Protein AF-0000000074464000 (afdb_homodimer)

Nearest PDB structures (foldseek):
  5oa4-assembly1_A  TM=7.006E-01  e=1.187E-20  Aspergillus nidulans FGSC A4
  7wsb-assembly3_E  TM=7.026E-01  e=7.065E-20  Aspergillus fumigatus Af293
  7etl-assembly1_B  TM=6.808E-01  e=3.091E-19  Aspergillus fumigatus
  6oxj-assembly1_A  TM=6.853E-01  e=8.793E-19  Aspergillus fumigatus Af293
  7de0-assembly1_C  TM=6.851E-01  e=4.470E-19  Aspergillus fumigatus AF210

Foldseek 3Di:
DLPPQDDAAEEELVCLVVQLVSCQQFQWHKYPLQDDLVLLVQLCVQQVVQQVVFAAADEQQWFRQKGKRWPSLVRRVSCVVDPQPPPSVQVNQCFAAKDKDWDDDDNDIDIDIWGKDWQTKMKMKHWAQIAKHFWDFQCVLVVQFADQCLPVGGDRHSFFKKKKKAWSAWDDLQQFAKKWQTPQLNHGPPDDDDPSNIDGDTDHHSMMMMGTRSTTMIGGHNNDDGDIIMMIMTMMGTNPPDDPDDVVVVDALVRLLVDDPVVCVVVLQAADPFGHDPDPLHGNNCVSVVVPCPNHRYGSDPVVPDDD/DLPPQDDAAEEELVCLVVQLVSCQQFQWHKYPLQDDLVLLVQLCVQQVVQQVVFAAADEQQWFRQKGKRWPSLVRRVSCVVDPQPPPSVQVNQCFAAKDKDWDDDDNDIDIDIWGKDWQTKMKMKHWAQIAKHFWDFQCVLVVQFADQCLPVGGDRHSFFKKKKKAWSAWDDLQQFAKKWQTPQLNHGPPDDDDPSNIDGDTDHHSMMMMGTRSTTMIGGHNNDDGDIIMMIMTMMGTNPPDDPDDVVVVDALVRLLVDDPVVCVVVLQAADPFGHDPDPLHGNNCVSVVVPCPNHRYGSDPVVPDDD

Structure (mmCIF, N/CA/C/O backbone):
data_AF-0000000074464000-model_v1
#
loop_
_entity.id
_entity.type
_entity.pdbx_description
1 polymer 'Phytanoyl-CoA dioxygenase family protein'
#
loop_
_atom_site.group_PDB
_atom_site.id
_atom_site.type_symbol
_atom_site.label_atom_id
_atom_site.label_alt_id
_atom_site.label_comp_id
_atom_site.label_asym_id
_atom_site.label_entity_id
_atom_site.label_seq_id
_atom_site.pdbx_PDB_ins_code
_atom_site.Cartn_x
_atom_site.Cartn_y
_atom_site.Cartn_z
_atom_site.occupancy
_atom_site.B_iso_or_equiv
_atom_site.auth_seq_id
_atom_site.auth_comp_id
_atom_site.auth_asym_id
_atom_site.auth_atom_id
_atom_site.pdbx_PDB_model_num
ATOM 1 N N . MET A 1 1 ? -23.438 -35.344 0.121 1 35 1 MET A N 1
ATOM 2 C CA . MET A 1 1 ? -23.281 -35.344 -1.33 1 35 1 MET A CA 1
ATOM 3 C C . MET A 1 1 ? -21.953 -34.719 -1.746 1 35 1 MET A C 1
ATOM 5 O O . MET A 1 1 ? -21.594 -33.656 -1.239 1 35 1 MET A O 1
ATOM 9 N N . ALA A 1 2 ? -21.094 -35.594 -2.188 1 41.28 2 ALA A N 1
ATOM 10 C CA . ALA A 1 2 ? -19.797 -35.125 -2.631 1 41.28 2 ALA A CA 1
ATOM 11 C C . ALA A 1 2 ? -19.953 -33.875 -3.52 1 41.28 2 ALA A C 1
ATOM 13 O O . ALA A 1 2 ? -20.672 -33.906 -4.523 1 41.28 2 ALA A O 1
ATOM 14 N N . VAL A 1 3 ? -19.938 -32.688 -3.076 1 45.66 3 VAL A N 1
ATOM 15 C CA . VAL A 1 3 ? -20 -31.516 -3.934 1 45.66 3 VAL A CA 1
ATOM 16 C C . VAL A 1 3 ? -19.125 -31.734 -5.168 1 45.66 3 VAL A C 1
ATOM 18 O O . VAL A 1 3 ? -17.938 -32 -5.047 1 45.66 3 VAL A O 1
ATOM 21 N N . LYS A 1 4 ? -19.703 -32.312 -6.23 1 52.12 4 LYS A N 1
ATOM 22 C CA . LYS A 1 4 ? -19.062 -32.5 -7.523 1 52.12 4 LYS A CA 1
ATOM 23 C C . LYS A 1 4 ? -18.203 -31.312 -7.891 1 52.12 4 LYS A C 1
ATOM 25 O O . LYS A 1 4 ? -18.688 -30.188 -7.961 1 52.12 4 LYS A O 1
ATOM 30 N N . GLN A 1 5 ? -16.844 -31.391 -7.715 1 65.38 5 GLN A N 1
ATOM 31 C CA . GLN A 1 5 ? -15.891 -30.344 -8.039 1 65.38 5 GLN A CA 1
ATOM 32 C C . GLN A 1 5 ? -15.875 -30.062 -9.539 1 65.38 5 GLN A C 1
ATOM 34 O O . GLN A 1 5 ? -15.711 -30.984 -10.352 1 65.38 5 GLN A O 1
ATOM 39 N N . LEU A 1 6 ? -16.516 -29.047 -10.062 1 70.88 6 LEU A N 1
ATOM 40 C CA . LEU A 1 6 ? -16.5 -28.656 -11.469 1 70.88 6 LEU A CA 1
ATOM 41 C C . LEU A 1 6 ? -15.07 -28.438 -11.953 1 70.88 6 LEU A C 1
ATOM 43 O O . LEU A 1 6 ? -14.234 -27.906 -11.203 1 70.88 6 LEU A O 1
ATOM 47 N N . PRO A 1 7 ? -14.836 -29.016 -13.141 1 87.75 7 PRO A N 1
ATOM 48 C CA . PRO A 1 7 ? -13.508 -28.844 -13.719 1 87.75 7 PRO A CA 1
ATOM 49 C C . PRO A 1 7 ? -13.148 -27.375 -13.922 1 87.75 7 PRO A C 1
ATOM 51 O O . PRO A 1 7 ? -14.039 -26.547 -14.148 1 87.75 7 PRO A O 1
ATOM 54 N N . ILE A 1 8 ? -11.953 -27.047 -13.797 1 96.5 8 ILE A N 1
ATOM 55 C CA . ILE A 1 8 ? -11.453 -25.703 -14.078 1 96.5 8 ILE A CA 1
ATOM 56 C C . ILE A 1 8 ? -11.633 -25.391 -15.562 1 96.5 8 ILE A C 1
ATOM 58 O O . ILE A 1 8 ? -11.297 -26.203 -16.422 1 96.5 8 ILE A O 1
ATOM 62 N N . GLN A 1 9 ? -12.219 -24.281 -15.891 1 98.06 9 GLN A N 1
ATOM 63 C CA . GLN A 1 9 ? -12.406 -23.859 -17.281 1 98.06 9 GLN A CA 1
ATOM 64 C C . GLN A 1 9 ? -11.07 -23.562 -17.953 1 98.06 9 GLN A C 1
ATOM 66 O O . GLN A 1 9 ? -10.18 -22.984 -17.344 1 98.06 9 GLN A O 1
ATOM 71 N N . ARG A 1 10 ? -10.914 -24.078 -19.156 1 98.5 10 ARG A N 1
ATOM 72 C CA . ARG A 1 10 ? -9.773 -23.797 -20.016 1 98.5 10 ARG A CA 1
ATOM 73 C C . ARG A 1 10 ? -10.203 -22.969 -21.234 1 98.5 10 ARG A C 1
ATOM 75 O O . ARG A 1 10 ? -11.094 -23.375 -21.984 1 98.5 10 ARG A O 1
ATOM 82 N N . ILE A 1 11 ? -9.602 -21.812 -21.359 1 98.81 11 ILE A N 1
ATOM 83 C CA . ILE A 1 11 ? -10.094 -20.859 -22.359 1 98.81 11 ILE A CA 1
ATOM 84 C C . ILE A 1 11 ? -8.922 -20.312 -23.172 1 98.81 11 ILE A C 1
ATOM 86 O O . ILE A 1 11 ? -7.867 -20 -22.609 1 98.81 11 ILE A O 1
ATOM 90 N N . ASP A 1 12 ? -9.109 -20.172 -24.484 1 98.5 12 ASP A N 1
ATOM 91 C CA . ASP A 1 12 ? -8.086 -19.625 -25.359 1 98.5 12 ASP A CA 1
ATOM 92 C C . ASP A 1 12 ? -7.793 -18.156 -25 1 98.5 12 ASP A C 1
ATOM 94 O O . ASP A 1 12 ? -8.719 -17.391 -24.734 1 98.5 12 ASP A O 1
ATOM 98 N N . ARG A 1 13 ? -6.547 -17.734 -25.062 1 98.25 13 ARG A N 1
ATOM 99 C CA . ARG A 1 13 ? -6.137 -16.391 -24.641 1 98.25 13 ARG A CA 1
ATOM 100 C C . ARG A 1 13 ? -6.855 -15.328 -25.469 1 98.25 13 ARG A C 1
ATOM 102 O O . ARG A 1 13 ? -6.992 -14.188 -25.016 1 98.25 13 ARG A O 1
ATOM 109 N N . ALA A 1 14 ? -7.309 -15.688 -26.656 1 98 14 ALA A N 1
ATOM 110 C CA . ALA A 1 14 ? -7.934 -14.711 -27.547 1 98 14 ALA A CA 1
ATOM 111 C C . ALA A 1 14 ? -9.336 -14.344 -27.062 1 98 14 ALA A C 1
ATOM 113 O O . ALA A 1 14 ? -9.883 -13.305 -27.438 1 98 14 ALA A O 1
ATOM 114 N N . ASP A 1 15 ? -9.961 -15.18 -26.25 1 98.56 15 ASP A N 1
ATOM 115 C CA . ASP A 1 15 ? -11.32 -14.945 -25.797 1 98.56 15 ASP A CA 1
ATOM 116 C C . ASP A 1 15 ? -11.328 -14.25 -24.438 1 98.56 15 ASP A C 1
ATOM 118 O O . ASP A 1 15 ? -11.758 -14.836 -23.438 1 98.56 15 ASP A O 1
ATOM 122 N N . VAL A 1 16 ? -10.992 -13.023 -24.438 1 98.69 16 VAL A N 1
ATOM 123 C CA . VAL A 1 16 ? -10.797 -12.227 -23.234 1 98.69 16 VAL A CA 1
ATOM 124 C C . VAL A 1 16 ? -12.094 -12.188 -22.422 1 98.69 16 VAL A C 1
ATOM 126 O O . VAL A 1 16 ? -12.07 -12.336 -21.203 1 98.69 16 VAL A O 1
ATOM 129 N N . GLU A 1 17 ? -13.211 -12.008 -23.078 1 98.62 17 GLU A N 1
ATOM 130 C CA . GLU A 1 17 ? -14.484 -11.906 -22.375 1 98.62 17 GLU A CA 1
ATOM 131 C C . GLU A 1 17 ? -14.836 -13.211 -21.672 1 98.62 17 GLU A C 1
ATOM 133 O O . GLU A 1 17 ? -15.32 -13.195 -20.547 1 98.62 17 GLU A O 1
ATOM 138 N N . ALA A 1 18 ? -14.57 -14.344 -22.344 1 98.81 18 ALA A N 1
ATOM 139 C CA . ALA A 1 18 ? -14.82 -15.633 -21.703 1 98.81 18 ALA A CA 1
ATOM 140 C C . ALA A 1 18 ? -13.922 -15.828 -20.484 1 98.81 18 ALA A C 1
ATOM 142 O O . ALA A 1 18 ? -14.352 -16.391 -19.469 1 98.81 18 ALA A O 1
ATOM 143 N N . ILE A 1 19 ? -12.695 -15.383 -20.578 1 98.88 19 ILE A N 1
ATOM 144 C CA . ILE A 1 19 ? -11.766 -15.453 -19.453 1 98.88 19 ILE A CA 1
ATOM 145 C C . ILE A 1 19 ? -12.305 -14.633 -18.281 1 98.88 19 ILE A C 1
ATOM 147 O O . ILE A 1 19 ? -12.352 -15.117 -17.156 1 98.88 19 ILE A O 1
ATOM 151 N N . ILE A 1 20 ? -12.742 -13.406 -18.562 1 98.81 20 ILE A N 1
ATOM 152 C CA . ILE A 1 20 ? -13.281 -12.523 -17.547 1 98.81 20 ILE A CA 1
ATOM 153 C C . ILE A 1 20 ? -14.484 -13.18 -16.859 1 98.81 20 ILE A C 1
ATOM 155 O O . ILE A 1 20 ? -14.578 -13.203 -15.633 1 98.81 20 ILE A O 1
ATOM 159 N N . GLN A 1 21 ? -15.359 -13.789 -17.656 1 98.62 21 GLN A N 1
ATOM 160 C CA . GLN A 1 21 ? -16.562 -14.422 -17.094 1 98.62 21 GLN A CA 1
ATOM 161 C C . GLN A 1 21 ? -16.188 -15.641 -16.266 1 98.62 21 GLN A C 1
ATOM 163 O O . GLN A 1 21 ? -16.828 -15.898 -15.227 1 98.62 21 GLN A O 1
ATOM 168 N N . ALA A 1 22 ? -15.211 -16.438 -16.719 1 98.69 22 ALA A N 1
ATOM 169 C CA . ALA A 1 22 ? -14.75 -17.578 -15.938 1 98.69 22 ALA A CA 1
ATOM 170 C C . ALA A 1 22 ? -14.203 -17.141 -14.586 1 98.69 22 ALA A C 1
ATOM 172 O O . ALA A 1 22 ? -14.461 -17.781 -13.562 1 98.69 22 ALA A O 1
ATOM 173 N N . ILE A 1 23 ? -13.461 -16.062 -14.539 1 98.75 23 ILE A N 1
ATOM 174 C CA . ILE A 1 23 ? -12.875 -15.547 -13.297 1 98.75 23 ILE A CA 1
ATOM 175 C C . ILE A 1 23 ? -13.984 -15.031 -12.383 1 98.75 23 ILE A C 1
ATOM 177 O O . ILE A 1 23 ? -13.953 -15.258 -11.172 1 98.75 23 ILE A O 1
ATOM 181 N N . ILE A 1 24 ? -14.984 -14.352 -12.953 1 98.44 24 ILE A N 1
ATOM 182 C CA . ILE A 1 24 ? -16.109 -13.867 -12.164 1 98.44 24 ILE A CA 1
ATOM 183 C C . ILE A 1 24 ? -16.828 -15.039 -11.5 1 98.44 24 ILE A C 1
ATOM 185 O O . ILE A 1 24 ? -17.188 -14.977 -10.328 1 98.44 24 ILE A O 1
ATOM 189 N N . LYS A 1 25 ? -16.938 -16.094 -12.25 1 97.44 25 LYS A N 1
ATOM 190 C CA . LYS A 1 25 ? -17.703 -17.25 -11.789 1 97.44 25 LYS A CA 1
ATOM 191 C C . LYS A 1 25 ? -16.891 -18.109 -10.828 1 97.44 25 LYS A C 1
ATOM 193 O O . LYS A 1 25 ? -17.375 -18.453 -9.75 1 97.44 25 LYS A O 1
ATOM 198 N N . ASP A 1 26 ? -15.641 -18.406 -11.195 1 97.94 26 ASP A N 1
ATOM 199 C CA . ASP A 1 26 ? -14.891 -19.453 -10.516 1 97.94 26 ASP A CA 1
ATOM 200 C C . ASP A 1 26 ? -13.711 -18.891 -9.742 1 97.94 26 ASP A C 1
ATOM 202 O O . ASP A 1 26 ? -13.062 -19.594 -8.977 1 97.94 26 ASP A O 1
ATOM 206 N N . GLY A 1 27 ? -13.383 -17.641 -9.922 1 98.31 27 GLY A N 1
ATOM 207 C CA . GLY A 1 27 ? -12.227 -17.016 -9.297 1 98.31 27 GLY A CA 1
ATOM 208 C C . GLY A 1 27 ? -10.922 -17.359 -10 1 98.31 27 GLY A C 1
ATOM 209 O O . GLY A 1 27 ? -9.859 -16.891 -9.586 1 98.31 27 GLY A O 1
ATOM 210 N N . CYS A 1 28 ? -11.039 -18.172 -11.078 1 98.75 28 CYS A N 1
ATOM 211 C CA . CYS A 1 28 ? -9.844 -18.656 -11.766 1 98.75 28 CYS A CA 1
ATOM 212 C C . CYS A 1 28 ? -10.203 -19.266 -13.125 1 98.75 28 CYS A C 1
ATOM 214 O O . CYS A 1 28 ? -11.383 -19.438 -13.438 1 98.75 28 CYS A O 1
ATOM 216 N N . CYS A 1 29 ? -9.211 -19.453 -13.906 1 98.81 29 CYS A N 1
ATOM 217 C CA . CYS A 1 29 ? -9.289 -20.312 -15.078 1 98.81 29 CYS A CA 1
ATOM 218 C C . CYS A 1 29 ? -7.898 -20.609 -15.625 1 98.81 29 CYS A C 1
ATOM 220 O O . CYS A 1 29 ? -6.898 -20.141 -15.086 1 98.81 29 CYS A O 1
ATOM 222 N N . ILE A 1 30 ? -7.848 -21.516 -16.562 1 98.88 30 ILE A N 1
ATOM 223 C CA . ILE A 1 30 ? -6.629 -21.797 -17.297 1 98.88 30 ILE A CA 1
ATOM 224 C C . ILE A 1 30 ? -6.688 -21.125 -18.672 1 98.88 30 ILE A C 1
ATOM 226 O O . ILE A 1 30 ? -7.645 -21.328 -19.422 1 98.88 30 ILE A O 1
ATOM 230 N N . ILE A 1 31 ? -5.73 -20.297 -18.953 1 98.94 31 ILE A N 1
ATOM 231 C CA . ILE A 1 31 ? -5.609 -19.656 -20.25 1 98.94 31 ILE A CA 1
ATOM 232 C C . ILE A 1 31 ? -4.742 -20.516 -21.172 1 98.94 31 ILE A C 1
ATOM 234 O O . ILE A 1 31 ? -3.555 -20.719 -20.906 1 98.94 31 ILE A O 1
ATOM 238 N N . LYS A 1 32 ? -5.273 -20.969 -22.219 1 98.44 32 LYS A N 1
ATOM 239 C CA . LYS A 1 32 ? -4.547 -21.766 -23.188 1 98.44 32 LYS A CA 1
ATOM 240 C C . LYS A 1 32 ? -3.74 -20.891 -24.141 1 98.44 32 LYS A C 1
ATOM 242 O O . LYS A 1 32 ? -4.172 -19.797 -24.5 1 98.44 32 LYS A O 1
ATOM 247 N N . ASP A 1 33 ? -2.559 -21.391 -24.5 1 97.12 33 ASP A N 1
ATOM 248 C CA . ASP A 1 33 ? -1.694 -20.75 -25.469 1 97.12 33 ASP A CA 1
ATOM 249 C C . ASP A 1 33 ? -1.355 -19.312 -25.047 1 97.12 33 ASP A C 1
ATOM 251 O O . ASP A 1 33 ? -1.449 -18.391 -25.844 1 97.12 33 ASP A O 1
ATOM 255 N N . PHE A 1 34 ? -1.128 -19.234 -23.781 1 98.69 34 PHE A N 1
ATOM 256 C CA . PHE A 1 34 ? -0.77 -17.922 -23.234 1 98.69 34 PHE A CA 1
ATOM 257 C C . PHE A 1 34 ? 0.571 -17.453 -23.781 1 98.69 34 PHE A C 1
ATOM 259 O O . PHE A 1 34 ? 0.751 -16.266 -24.047 1 98.69 34 PHE A O 1
ATOM 266 N N . THR A 1 35 ? 1.499 -18.328 -23.844 1 98.5 35 THR A N 1
ATOM 267 C CA . THR A 1 35 ? 2.855 -18.031 -24.297 1 98.5 35 THR A CA 1
ATOM 268 C C . THR A 1 35 ? 3.367 -19.141 -25.203 1 98.5 35 THR A C 1
ATOM 270 O O . THR A 1 35 ? 2.582 -19.938 -25.734 1 98.5 35 THR A O 1
ATOM 273 N N . ASP A 1 36 ? 4.68 -19.109 -25.594 1 98.25 36 ASP A N 1
ATOM 274 C CA . ASP A 1 36 ? 5.223 -20.125 -26.484 1 98.25 36 ASP A CA 1
ATOM 275 C C . ASP A 1 36 ? 6.414 -20.844 -25.844 1 98.25 36 ASP A C 1
ATOM 277 O O . ASP A 1 36 ? 6.988 -20.344 -24.875 1 98.25 36 ASP A O 1
ATOM 281 N N . ALA A 1 37 ? 6.762 -21.953 -26.406 1 97.56 37 ALA A N 1
ATOM 282 C CA . ALA A 1 37 ? 7.773 -22.844 -25.828 1 97.56 37 ALA A CA 1
ATOM 283 C C . ALA A 1 37 ? 9.141 -22.156 -25.797 1 97.56 37 ALA A C 1
ATOM 285 O O . ALA A 1 37 ? 9.93 -22.375 -24.875 1 97.56 37 ALA A O 1
ATOM 286 N N . ALA A 1 38 ? 9.422 -21.391 -26.766 1 98.44 38 ALA A N 1
ATOM 287 C CA . ALA A 1 38 ? 10.719 -20.719 -26.828 1 98.44 38 ALA A CA 1
ATOM 288 C C . ALA A 1 38 ? 10.875 -19.719 -25.688 1 98.44 38 ALA A C 1
ATOM 290 O O . ALA A 1 38 ? 11.945 -19.641 -25.062 1 98.44 38 ALA A O 1
ATOM 291 N N . THR A 1 39 ? 9.828 -18.938 -25.422 1 98.69 39 THR A N 1
ATOM 292 C CA . THR A 1 39 ? 9.844 -17.969 -24.312 1 98.69 39 THR A CA 1
ATOM 293 C C . THR A 1 39 ? 10.023 -18.688 -22.984 1 98.69 39 THR A C 1
ATOM 295 O O . THR A 1 39 ? 10.828 -18.266 -22.156 1 98.69 39 THR A O 1
ATOM 298 N N . ILE A 1 40 ? 9.383 -19.812 -22.812 1 98.69 40 ILE A N 1
ATOM 299 C CA . ILE A 1 40 ? 9.469 -20.578 -21.578 1 98.69 40 ILE A CA 1
ATOM 300 C C . ILE A 1 40 ? 10.898 -21.078 -21.375 1 98.69 40 ILE A C 1
ATOM 302 O O . ILE A 1 40 ? 11.461 -20.953 -20.281 1 98.69 40 ILE A O 1
ATOM 306 N N . LYS A 1 41 ? 11.406 -21.641 -22.438 1 98.5 41 LYS A N 1
ATOM 307 C CA . LYS A 1 41 ? 12.773 -22.141 -22.375 1 98.5 41 LYS A CA 1
ATOM 308 C C . LYS A 1 41 ? 13.742 -21.031 -21.953 1 98.5 41 LYS A C 1
ATOM 310 O O . LYS A 1 41 ? 14.625 -21.25 -21.125 1 98.5 41 LYS A O 1
ATOM 315 N N . GLN A 1 42 ? 13.594 -19.891 -22.5 1 98.88 42 GLN A N 1
ATOM 316 C CA . GLN A 1 42 ? 14.477 -18.766 -22.219 1 98.88 42 GLN A CA 1
ATOM 317 C C . GLN A 1 42 ? 14.32 -18.297 -20.766 1 98.88 42 GLN A C 1
ATOM 319 O O . GLN A 1 42 ? 15.312 -18.016 -20.094 1 98.88 42 GLN A O 1
ATOM 324 N N . VAL A 1 43 ? 13.094 -18.188 -20.266 1 98.94 43 VAL A N 1
ATOM 325 C CA . VAL A 1 43 ? 12.859 -17.781 -18.875 1 98.94 43 VAL A CA 1
ATOM 326 C C . VAL A 1 43 ? 13.469 -18.812 -17.938 1 98.94 43 VAL A C 1
ATOM 328 O O . VAL A 1 43 ? 14.141 -18.469 -16.969 1 98.94 43 VAL A O 1
ATOM 331 N N . ASN A 1 44 ? 13.25 -20.125 -18.281 1 98.88 44 ASN A N 1
ATOM 332 C CA . ASN A 1 44 ? 13.844 -21.172 -17.484 1 98.88 44 ASN A CA 1
ATOM 333 C C . ASN A 1 44 ? 15.359 -21.016 -17.391 1 98.88 44 ASN A C 1
ATOM 335 O O . ASN A 1 44 ? 15.945 -21.172 -16.312 1 98.88 44 ASN A O 1
ATOM 339 N N . GLU A 1 45 ? 15.969 -20.719 -18.469 1 98.88 45 GLU A N 1
ATOM 340 C CA . GLU A 1 45 ? 17.422 -20.547 -18.516 1 98.88 45 GLU A CA 1
ATOM 341 C C . GLU A 1 45 ? 17.859 -19.344 -17.688 1 98.88 45 GLU A C 1
ATOM 343 O O . GLU A 1 45 ? 18.859 -19.406 -16.969 1 98.88 45 GLU A O 1
ATOM 348 N N . GLU A 1 46 ? 17.125 -18.312 -17.734 1 98.88 46 GLU A N 1
ATOM 349 C CA . GLU A 1 46 ? 17.484 -17.062 -17.078 1 98.88 46 GLU A CA 1
ATOM 350 C C . GLU A 1 46 ? 17.391 -17.188 -15.555 1 98.88 46 GLU A C 1
ATOM 352 O O . GLU A 1 46 ? 18.156 -16.562 -14.82 1 98.88 46 GLU A O 1
ATOM 357 N N . VAL A 1 47 ? 16.484 -18.016 -15.07 1 98.81 47 VAL A N 1
ATOM 358 C CA . VAL A 1 47 ? 16.25 -18.078 -13.633 1 98.81 47 VAL A CA 1
ATOM 359 C C . VAL A 1 47 ? 17.109 -19.172 -13.023 1 98.81 47 VAL A C 1
ATOM 361 O O . VAL A 1 47 ? 17.297 -19.234 -11.805 1 98.81 47 VAL A O 1
ATOM 364 N N . GLN A 1 48 ? 17.672 -20.047 -13.859 1 98.75 48 GLN A N 1
ATOM 365 C CA . GLN A 1 48 ? 18.312 -21.266 -13.383 1 98.75 48 GLN A CA 1
ATOM 366 C C . GLN A 1 48 ? 19.469 -20.938 -12.438 1 98.75 48 GLN A C 1
ATOM 368 O O . GLN A 1 48 ? 19.609 -21.578 -11.391 1 98.75 48 GLN A O 1
ATOM 373 N N . PRO A 1 49 ? 20.344 -19.922 -12.711 1 98.5 49 PRO A N 1
ATOM 374 C CA . PRO A 1 49 ? 21.438 -19.641 -11.781 1 98.5 49 PRO A CA 1
ATOM 375 C C . PRO A 1 49 ? 20.953 -19.25 -10.391 1 98.5 49 PRO A C 1
ATOM 377 O O . PRO A 1 49 ? 21.609 -19.562 -9.391 1 98.5 49 PRO A O 1
ATOM 380 N N . TYR A 1 50 ? 19.859 -18.578 -10.297 1 97.38 50 TYR A N 1
ATOM 381 C CA . TYR A 1 50 ? 19.312 -18.141 -9.016 1 97.38 50 TYR A CA 1
ATOM 382 C C . TYR A 1 50 ? 18.672 -19.312 -8.266 1 97.38 50 TYR A C 1
ATOM 384 O O . TYR A 1 50 ? 18.766 -19.391 -7.035 1 97.38 50 TYR A O 1
ATOM 392 N N . LEU A 1 51 ? 18 -20.219 -9.023 1 97.69 51 LEU A N 1
ATOM 393 C CA . LEU A 1 51 ? 17.469 -21.422 -8.422 1 97.69 51 LEU A CA 1
ATOM 394 C C . LEU A 1 51 ? 18.594 -22.281 -7.852 1 97.69 51 LEU A C 1
ATOM 396 O O . LEU A 1 51 ? 18.469 -22.812 -6.742 1 97.69 51 LEU A O 1
ATOM 400 N N . ASP A 1 52 ? 19.672 -22.391 -8.586 1 97.06 52 ASP A N 1
ATOM 401 C CA . ASP A 1 52 ? 20.812 -23.188 -8.164 1 97.06 52 ASP A CA 1
ATOM 402 C C . ASP A 1 52 ? 21.438 -22.609 -6.895 1 97.06 52 ASP A C 1
ATOM 404 O O . ASP A 1 52 ? 21.984 -23.344 -6.066 1 97.06 52 ASP A O 1
ATOM 408 N N . ALA A 1 53 ? 21.375 -21.297 -6.75 1 94.12 53 ALA A N 1
ATOM 409 C CA . ALA A 1 53 ? 22.047 -20.625 -5.645 1 94.12 53 ALA A CA 1
ATOM 410 C C . ALA A 1 53 ? 21.172 -20.594 -4.402 1 94.12 53 ALA A C 1
ATOM 412 O O . ALA A 1 53 ? 21.641 -20.281 -3.305 1 94.12 53 ALA A O 1
ATOM 413 N N . ASP A 1 54 ? 19.875 -20.844 -4.562 1 93.75 54 ASP A N 1
ATOM 414 C CA . ASP A 1 54 ? 18.938 -20.766 -3.449 1 93.75 54 ASP A CA 1
ATOM 415 C C . ASP A 1 54 ? 19.172 -21.906 -2.453 1 93.75 54 ASP A C 1
ATOM 417 O O . ASP A 1 54 ? 19.922 -22.844 -2.738 1 93.75 54 ASP A O 1
ATOM 421 N N . LYS A 1 55 ? 18.562 -21.766 -1.251 1 90.56 55 LYS A N 1
ATOM 422 C CA . LYS A 1 55 ? 18.688 -22.734 -0.162 1 90.56 55 LYS A CA 1
ATOM 423 C C . LYS A 1 55 ? 17.312 -23.203 0.313 1 90.56 55 LYS A C 1
ATOM 425 O O . LYS A 1 55 ? 16.297 -22.547 0.054 1 90.56 55 LYS A O 1
ATOM 430 N N . PRO A 1 56 ? 17.297 -24.375 0.983 1 90.75 56 PRO A N 1
ATOM 431 C CA . PRO A 1 56 ? 16.031 -24.859 1.516 1 90.75 56 PRO A CA 1
ATOM 432 C C . PRO A 1 56 ? 15.383 -23.859 2.48 1 90.75 56 PRO A C 1
ATOM 434 O O . PRO A 1 56 ? 16.078 -23.234 3.281 1 90.75 56 PRO A O 1
ATOM 437 N N . TRP A 1 57 ? 14.086 -23.719 2.361 1 87 57 TRP A N 1
ATOM 438 C CA . TRP A 1 57 ? 13.336 -22.906 3.305 1 87 57 TRP A CA 1
ATOM 439 C C . TRP A 1 57 ? 13.227 -23.594 4.66 1 87 57 TRP A C 1
ATOM 441 O O . TRP A 1 57 ? 12.945 -24.781 4.738 1 87 57 TRP A O 1
ATOM 451 N N . LYS A 1 58 ? 13.508 -22.891 5.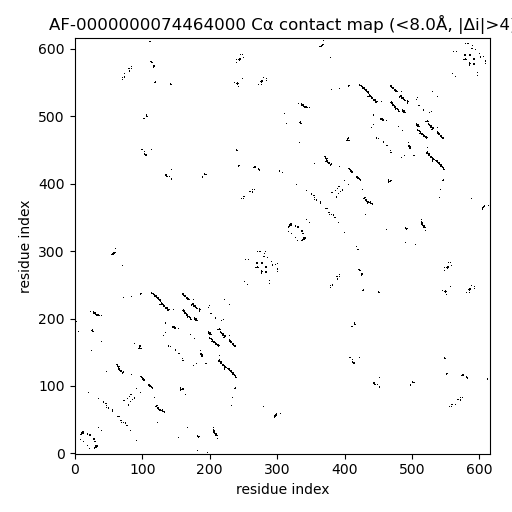703 1 83.06 58 LYS A N 1
ATOM 452 C CA . LYS A 1 58 ? 13.305 -23.359 7.07 1 83.06 58 LYS A CA 1
ATOM 453 C C . LYS A 1 58 ? 12.078 -22.719 7.699 1 83.06 58 LYS A C 1
ATOM 455 O O . LYS A 1 58 ? 12.188 -21.672 8.344 1 83.06 58 LYS A O 1
ATOM 460 N N . GLY A 1 59 ? 10.93 -23.266 7.492 1 79.88 59 GLY A N 1
ATOM 461 C CA . GLY A 1 59 ? 9.664 -22.75 7.961 1 79.88 59 GLY A CA 1
ATOM 462 C C . GLY A 1 59 ? 8.461 -23.422 7.328 1 79.88 59 GLY A C 1
ATOM 463 O O . GLY A 1 59 ? 8.594 -24.5 6.742 1 79.88 59 GLY A O 1
ATOM 464 N N . ASP A 1 60 ? 7.344 -22.781 7.469 1 78.25 60 ASP A N 1
ATOM 465 C CA . ASP A 1 60 ? 6.109 -23.453 7.074 1 78.25 60 ASP A CA 1
ATOM 466 C C . ASP A 1 60 ? 5.602 -22.922 5.73 1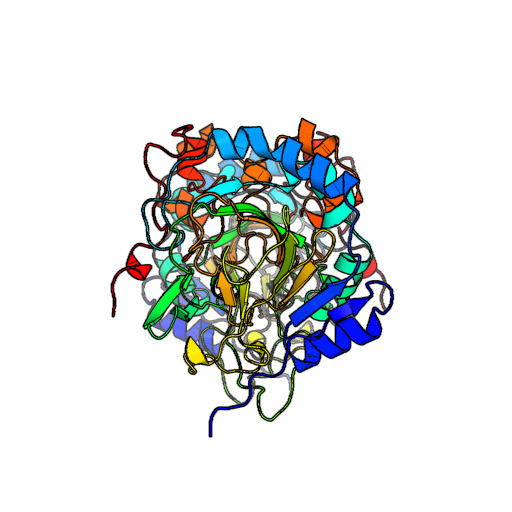 78.25 60 ASP A C 1
ATOM 468 O O . ASP A 1 60 ? 4.691 -23.5 5.137 1 78.25 60 ASP A O 1
ATOM 472 N N . LEU A 1 61 ? 6.191 -21.891 5.238 1 80 61 LEU A N 1
ATOM 473 C CA . LEU A 1 61 ? 5.684 -21.266 4.031 1 80 61 LEU A CA 1
ATOM 474 C C . LEU A 1 61 ? 5.91 -22.141 2.812 1 80 61 LEU A C 1
ATOM 476 O O . LEU A 1 61 ? 5.031 -22.281 1.957 1 80 61 LEU A O 1
ATOM 480 N N . PHE A 1 62 ? 7.156 -22.734 2.744 1 86.12 62 PHE A N 1
ATOM 481 C CA . PHE A 1 62 ? 7.504 -23.609 1.633 1 86.12 62 PHE A CA 1
ATOM 482 C C . PHE A 1 62 ? 8.102 -24.922 2.141 1 86.12 62 PHE A C 1
ATOM 484 O O . PHE A 1 62 ? 8.812 -24.922 3.145 1 86.12 62 PHE A O 1
ATOM 491 N N . PRO A 1 63 ? 7.801 -25.969 1.379 1 91.5 63 PRO A N 1
ATOM 492 C CA . PRO A 1 63 ? 8.562 -27.188 1.677 1 91.5 63 PRO A CA 1
ATOM 493 C C . PRO A 1 63 ? 10.055 -27.031 1.414 1 91.5 63 PRO A C 1
ATOM 495 O O . PRO A 1 63 ? 10.453 -26.281 0.514 1 91.5 63 PRO A O 1
ATOM 498 N N . PRO A 1 64 ? 10.891 -27.75 2.195 1 92.12 64 PRO A N 1
ATOM 499 C CA . PRO A 1 64 ? 12.336 -27.578 2.059 1 92.12 64 PRO A CA 1
ATOM 500 C C . PRO A 1 64 ? 12.852 -28 0.684 1 92.12 64 PRO A C 1
ATOM 502 O O . PRO A 1 64 ? 13.961 -27.625 0.291 1 92.12 64 PRO A O 1
ATOM 505 N N . GLU A 1 65 ? 12.094 -28.734 -0.101 1 95.81 65 GLU A N 1
ATOM 506 C CA . GLU A 1 65 ? 12.477 -29.188 -1.436 1 95.81 65 GLU A CA 1
ATOM 507 C C . GLU A 1 65 ? 12.273 -28.094 -2.471 1 95.81 65 GLU A C 1
ATOM 509 O O . GLU A 1 65 ? 12.625 -28.266 -3.641 1 95.81 65 GLU A O 1
ATOM 514 N N . THR A 1 66 ? 11.781 -26.922 -2.014 1 95.69 66 THR A N 1
ATOM 515 C CA . THR A 1 66 ? 11.492 -25.828 -2.926 1 95.69 66 THR A CA 1
ATOM 516 C C . THR A 1 66 ? 12.68 -24.875 -3.008 1 95.69 66 THR A C 1
ATOM 518 O O . THR A 1 66 ? 13.297 -24.547 -1.991 1 95.69 66 THR A O 1
ATOM 521 N N . ARG A 1 67 ? 13.031 -24.531 -4.23 1 96.19 67 ARG A N 1
ATOM 522 C CA . ARG A 1 67 ? 13.961 -23.438 -4.52 1 96.19 67 ARG A CA 1
ATOM 523 C C . ARG A 1 67 ? 13.25 -22.25 -5.16 1 96.19 67 ARG A C 1
ATOM 525 O O . ARG A 1 67 ? 12.234 -22.422 -5.84 1 96.19 67 ARG A O 1
ATOM 532 N N . ARG A 1 68 ? 13.82 -21.078 -4.938 1 96.69 68 ARG A N 1
ATOM 533 C CA . ARG A 1 68 ? 13.125 -19.891 -5.402 1 96.69 68 ARG A CA 1
ATOM 534 C C . ARG A 1 68 ? 14.07 -18.969 -6.168 1 96.69 68 ARG A C 1
ATOM 536 O O . ARG A 1 68 ? 15.266 -18.891 -5.848 1 96.69 68 ARG A O 1
ATOM 543 N N . CYS A 1 69 ? 13.539 -18.344 -7.121 1 97.75 69 CYS A N 1
ATOM 544 C CA . CYS A 1 69 ? 14.117 -17.156 -7.738 1 97.75 69 CYS A CA 1
ATOM 545 C C . CYS A 1 69 ? 13.258 -15.93 -7.465 1 97.75 69 CYS A C 1
ATOM 547 O O . CYS A 1 69 ? 12.25 -15.719 -8.133 1 97.75 69 CYS A O 1
ATOM 549 N N . ALA A 1 70 ? 13.633 -15.141 -6.43 1 96.38 70 ALA A N 1
ATOM 550 C CA . ALA A 1 70 ? 12.953 -13.883 -6.152 1 96.38 70 ALA A CA 1
ATOM 551 C C . ALA A 1 70 ? 13.234 -12.852 -7.242 1 96.38 70 ALA A C 1
ATOM 553 O O . ALA A 1 70 ? 14.148 -13.031 -8.055 1 96.38 70 ALA A O 1
ATOM 554 N N . ASN A 1 71 ? 12.398 -11.797 -7.32 1 98.19 71 ASN A N 1
ATOM 555 C CA . ASN A 1 71 ? 12.602 -10.68 -8.242 1 98.19 71 ASN A CA 1
ATOM 556 C C . ASN A 1 71 ? 12.711 -11.156 -9.688 1 98.19 71 ASN A C 1
ATOM 558 O O . ASN A 1 71 ? 13.641 -10.781 -10.398 1 98.19 71 ASN A O 1
ATOM 562 N N . LEU A 1 72 ? 11.773 -12.047 -10.016 1 98.81 72 LEU A N 1
ATOM 563 C CA . LEU A 1 72 ? 11.719 -12.586 -11.375 1 98.81 72 LEU A CA 1
ATOM 564 C C . LEU A 1 72 ? 11.773 -11.461 -12.406 1 98.81 72 LEU A C 1
ATOM 566 O O . LEU A 1 72 ? 12.477 -11.578 -13.414 1 98.81 72 LEU A O 1
ATOM 570 N N . ALA A 1 73 ? 11.047 -10.359 -12.172 1 98.12 73 ALA A N 1
ATOM 571 C CA . ALA A 1 73 ? 11 -9.25 -13.117 1 98.12 73 ALA A CA 1
ATOM 572 C C . ALA A 1 73 ? 12.398 -8.672 -13.352 1 98.12 73 ALA A C 1
ATOM 574 O O . ALA A 1 73 ? 12.734 -8.281 -14.477 1 98.12 73 ALA A O 1
ATOM 575 N N . GLY A 1 74 ? 13.203 -8.586 -12.305 1 98.5 74 GLY A N 1
ATOM 576 C CA . GLY A 1 74 ? 14.555 -8.062 -12.43 1 98.5 74 GLY A CA 1
ATOM 577 C C . GLY A 1 74 ? 15.523 -9.07 -13.023 1 98.5 74 GLY A C 1
ATOM 578 O O . GLY A 1 74 ? 16.469 -8.695 -13.727 1 98.5 74 GLY A O 1
ATOM 579 N N . ARG A 1 75 ? 15.266 -10.328 -12.828 1 98.69 75 ARG A N 1
ATOM 580 C CA . ARG A 1 75 ? 16.266 -11.352 -13.102 1 98.69 75 ARG A CA 1
ATOM 581 C C . ARG A 1 75 ? 16 -12.023 -14.445 1 98.69 75 ARG A C 1
ATOM 583 O O . ARG A 1 75 ? 16.906 -12.664 -15.008 1 98.69 75 ARG A O 1
ATOM 590 N N . SER A 1 76 ? 14.812 -11.93 -14.953 1 98.88 76 SER A N 1
ATOM 591 C CA . SER A 1 76 ? 14.469 -12.469 -16.266 1 98.88 76 SER A CA 1
ATOM 592 C C . SER A 1 76 ? 13.914 -11.375 -17.172 1 98.88 76 SER A C 1
ATOM 594 O O . SER A 1 76 ? 12.742 -11.016 -17.078 1 98.88 76 SER A O 1
ATOM 596 N N . LYS A 1 77 ? 14.766 -10.906 -18.062 1 98.81 77 LYS A N 1
ATOM 597 C CA . LYS A 1 77 ? 14.32 -9.938 -19.062 1 98.81 77 LYS A CA 1
ATOM 598 C C . LYS A 1 77 ? 13.156 -10.484 -19.875 1 98.81 77 LYS A C 1
ATOM 600 O O . LYS A 1 77 ? 12.203 -9.758 -20.172 1 98.81 77 LYS A O 1
ATOM 605 N N . THR A 1 78 ? 13.219 -11.742 -20.172 1 98.94 78 THR A N 1
ATOM 606 C CA . THR A 1 78 ? 12.211 -12.359 -21.031 1 98.94 78 THR A CA 1
ATOM 607 C C . THR A 1 78 ? 10.852 -12.375 -20.328 1 98.94 78 THR A C 1
ATOM 609 O O . THR A 1 78 ? 9.836 -11.984 -20.922 1 98.94 78 THR A O 1
ATOM 612 N N . ALA A 1 79 ? 10.781 -12.781 -19.062 1 98.94 79 ALA A N 1
ATOM 613 C CA . ALA A 1 79 ? 9.523 -12.766 -18.312 1 98.94 79 ALA A CA 1
ATOM 614 C C . ALA A 1 79 ? 8.984 -11.352 -18.188 1 98.94 79 ALA A C 1
ATOM 616 O O . ALA A 1 79 ? 7.785 -11.117 -18.359 1 98.94 79 ALA A O 1
ATOM 617 N N . ARG A 1 80 ? 9.852 -10.438 -17.891 1 98.88 80 ARG A N 1
ATOM 618 C CA . ARG A 1 80 ? 9.484 -9.039 -17.672 1 98.88 80 ARG A CA 1
ATOM 619 C C . ARG A 1 80 ? 8.883 -8.438 -18.938 1 98.88 80 ARG A C 1
ATOM 621 O O . ARG A 1 80 ? 7.789 -7.867 -18.906 1 98.88 80 ARG A O 1
ATOM 628 N N . GLU A 1 81 ? 9.555 -8.641 -20.062 1 98.81 81 GLU A N 1
ATOM 629 C CA . GLU A 1 81 ? 9.227 -7.898 -21.281 1 98.81 81 GLU A CA 1
ATOM 630 C C . GLU A 1 81 ? 8.172 -8.641 -22.109 1 98.81 81 GLU A C 1
ATOM 632 O O . GLU A 1 81 ? 7.602 -8.07 -23.047 1 98.81 81 GLU A O 1
ATOM 637 N N . ASN A 1 82 ? 7.895 -9.922 -21.766 1 98.69 82 ASN A N 1
ATOM 638 C CA . ASN A 1 82 ? 6.914 -10.664 -22.547 1 98.69 82 ASN A CA 1
ATOM 639 C C . ASN A 1 82 ? 5.66 -10.969 -21.734 1 98.69 82 ASN A C 1
ATOM 641 O O . ASN A 1 82 ? 4.543 -10.898 -22.25 1 98.69 82 ASN A O 1
ATOM 645 N N . TRP A 1 83 ? 5.852 -11.328 -20.484 1 98.81 83 TRP A N 1
ATOM 646 C CA . TRP A 1 83 ? 4.711 -11.781 -19.703 1 98.81 83 TRP A CA 1
ATOM 647 C C . TRP A 1 83 ? 4.172 -10.664 -18.828 1 98.81 83 TRP A C 1
ATOM 649 O O . TRP A 1 83 ? 2.984 -10.336 -18.891 1 98.81 83 TRP A O 1
ATOM 659 N N . LEU A 1 84 ? 4.988 -10.031 -18.047 1 98.62 84 LEU A N 1
ATOM 660 C CA . LEU A 1 84 ? 4.555 -9.031 -17.078 1 98.62 84 LEU A CA 1
ATOM 661 C C . LEU A 1 84 ? 3.807 -7.895 -17.766 1 98.62 84 LEU A C 1
ATOM 663 O O . LEU A 1 84 ? 2.863 -7.332 -17.203 1 98.62 84 LEU A O 1
ATOM 667 N N . VAL A 1 85 ? 4.219 -7.57 -19 1 98.62 85 VAL A N 1
ATOM 668 C CA . VAL A 1 85 ? 3.656 -6.426 -19.703 1 98.62 85 VAL A CA 1
ATOM 669 C C . VAL A 1 85 ? 2.674 -6.906 -20.766 1 98.62 85 VAL A C 1
ATOM 671 O O . VAL A 1 85 ? 2.285 -6.145 -21.656 1 98.62 85 VAL A O 1
ATOM 674 N N . ASP A 1 86 ? 2.303 -8.156 -20.75 1 98.75 86 ASP A N 1
ATOM 675 C CA . ASP A 1 86 ? 1.377 -8.727 -21.734 1 98.75 86 ASP A CA 1
ATOM 676 C C . ASP A 1 86 ? 0.047 -7.98 -21.719 1 98.75 86 ASP A C 1
ATOM 678 O O . ASP A 1 86 ? -0.53 -7.73 -20.672 1 98.75 86 ASP A O 1
ATOM 682 N N . PRO A 1 87 ? -0.53 -7.664 -22.906 1 98.5 87 PRO A N 1
ATOM 683 C CA . PRO A 1 87 ? -1.789 -6.918 -22.984 1 98.5 87 PRO A CA 1
ATOM 684 C C . PRO A 1 87 ? -2.949 -7.652 -22.312 1 98.5 87 PRO A C 1
ATOM 686 O O . PRO A 1 87 ? -3.855 -7.016 -21.766 1 98.5 87 PRO A O 1
ATOM 689 N N . LEU A 1 88 ? -2.975 -8.961 -22.375 1 98.88 88 LEU A N 1
ATOM 690 C CA . LEU A 1 88 ? -4.035 -9.711 -21.719 1 98.88 88 LEU A CA 1
ATOM 691 C C . LEU A 1 88 ? -3.949 -9.555 -20.203 1 98.88 88 LEU A C 1
ATOM 693 O O . LEU A 1 88 ? -4.969 -9.367 -19.531 1 98.88 88 LEU A O 1
ATOM 697 N N . ILE A 1 89 ? -2.756 -9.656 -19.625 1 98.88 89 ILE A N 1
ATOM 698 C CA . ILE A 1 89 ? -2.562 -9.438 -18.188 1 98.88 89 ILE A CA 1
ATOM 699 C C . ILE A 1 89 ? -3.039 -8.031 -17.812 1 98.88 89 ILE A C 1
ATOM 701 O O . ILE A 1 89 ? -3.752 -7.855 -16.828 1 98.88 89 ILE A O 1
ATOM 705 N N . ARG A 1 90 ? -2.711 -7.055 -18.641 1 98.75 90 ARG A N 1
ATOM 706 C CA . ARG A 1 90 ? -3.15 -5.688 -18.359 1 98.75 90 ARG A CA 1
ATOM 707 C C . ARG A 1 90 ? -4.672 -5.586 -18.406 1 98.75 90 ARG A C 1
ATOM 709 O O . ARG A 1 90 ? -5.277 -4.945 -17.547 1 98.75 90 ARG A O 1
ATOM 716 N N . ALA A 1 91 ? -5.273 -6.219 -19.391 1 98.75 91 ALA A N 1
ATOM 717 C CA . ALA A 1 91 ? -6.727 -6.172 -19.516 1 98.75 91 ALA A CA 1
ATOM 718 C C . ALA A 1 91 ? -7.402 -6.789 -18.281 1 98.75 91 ALA A C 1
ATOM 720 O O . ALA A 1 91 ? -8.383 -6.246 -17.781 1 98.75 91 ALA A O 1
ATOM 721 N N . LEU A 1 92 ? -6.875 -7.871 -17.875 1 98.88 92 LEU A N 1
ATOM 722 C CA . LEU A 1 92 ? -7.469 -8.562 -16.734 1 98.88 92 LEU A CA 1
ATOM 723 C C . LEU A 1 92 ? -7.219 -7.801 -15.445 1 98.88 92 LEU A C 1
ATOM 725 O O . LEU A 1 92 ? -8.117 -7.664 -14.609 1 98.88 92 LEU A O 1
ATOM 729 N N . THR A 1 93 ? -6.016 -7.258 -15.242 1 98.75 93 THR A N 1
ATOM 730 C CA . THR A 1 93 ? -5.742 -6.484 -14.039 1 98.75 93 THR A CA 1
ATOM 731 C C . THR A 1 93 ? -6.547 -5.188 -14.031 1 98.75 93 THR A C 1
ATOM 733 O O . THR A 1 93 ? -6.957 -4.707 -12.977 1 98.75 93 THR A O 1
ATOM 736 N N . ALA A 1 94 ? -6.773 -4.602 -15.211 1 98.44 94 ALA A N 1
ATOM 737 C CA . ALA A 1 94 ? -7.625 -3.418 -15.32 1 98.44 94 ALA A CA 1
ATOM 738 C C . ALA A 1 94 ? -9.047 -3.723 -14.852 1 98.44 94 ALA A C 1
ATOM 740 O O . ALA A 1 94 ? -9.672 -2.904 -14.18 1 98.44 94 ALA A O 1
ATOM 741 N N . ARG A 1 95 ? -9.523 -4.871 -15.195 1 98.5 95 ARG A N 1
ATOM 742 C CA . ARG A 1 95 ? -10.898 -5.258 -14.883 1 98.5 95 ARG A CA 1
ATOM 743 C C . ARG A 1 95 ? -11.055 -5.562 -13.398 1 98.5 95 ARG A C 1
ATOM 745 O O . ARG A 1 95 ? -12.07 -5.211 -12.789 1 98.5 95 ARG A O 1
ATOM 752 N N . PHE A 1 96 ? -10.055 -6.211 -12.789 1 98.62 96 PHE A N 1
ATOM 753 C CA . PHE A 1 96 ? -10.312 -6.828 -11.5 1 98.62 96 PHE A CA 1
ATOM 754 C C . PHE A 1 96 ? -9.539 -6.117 -10.391 1 98.62 96 PHE A C 1
ATOM 756 O O . PHE A 1 96 ? -9.891 -6.215 -9.219 1 98.62 96 PHE A O 1
ATOM 763 N N . VAL A 1 97 ? -8.438 -5.367 -10.766 1 98.62 97 VAL A N 1
ATOM 764 C CA . VAL A 1 97 ? -7.531 -4.902 -9.719 1 98.62 97 VAL A CA 1
ATOM 765 C C . VAL A 1 97 ? -7.477 -3.375 -9.734 1 98.62 97 VAL A C 1
ATOM 767 O O . VAL A 1 97 ? -7.402 -2.744 -8.672 1 98.62 97 VAL A O 1
ATOM 770 N N . ASP A 1 98 ? -7.555 -2.75 -10.93 1 98.31 98 ASP A N 1
ATOM 771 C CA . ASP A 1 98 ? -7.602 -1.291 -10.969 1 98.31 98 ASP A CA 1
ATOM 772 C C . ASP A 1 98 ? -8.703 -0.753 -10.055 1 98.31 98 ASP A C 1
ATOM 774 O O . ASP A 1 98 ? -9.688 -1.446 -9.789 1 98.31 98 ASP A O 1
ATOM 778 N N . LYS A 1 99 ? -8.445 0.418 -9.562 1 97.75 99 LYS A N 1
ATOM 779 C CA . LYS A 1 99 ? -9.477 1.066 -8.758 1 97.75 99 LYS A CA 1
ATOM 780 C C . LYS A 1 99 ? -9.68 2.518 -9.188 1 97.75 99 LYS A C 1
ATOM 782 O O . LYS A 1 99 ? -8.711 3.273 -9.312 1 97.75 99 LYS A O 1
ATOM 787 N N . THR A 1 100 ? -10.891 2.902 -9.438 1 96.06 100 THR A N 1
ATOM 788 C CA . THR A 1 100 ? -11.305 4.254 -9.805 1 96.06 100 THR A CA 1
ATOM 789 C C . THR A 1 100 ? -12.195 4.855 -8.727 1 96.06 100 THR A C 1
ATOM 791 O O . THR A 1 100 ? -13.164 4.227 -8.289 1 96.06 100 THR A O 1
ATOM 794 N N . THR A 1 101 ? -11.797 5.957 -8.227 1 95.38 101 THR A N 1
ATOM 795 C CA . THR A 1 101 ? -12.617 6.672 -7.258 1 95.38 101 THR A CA 1
ATOM 796 C C . THR A 1 101 ? -12.711 8.148 -7.621 1 95.38 101 THR A C 1
ATOM 798 O O . THR A 1 101 ? -11.906 8.656 -8.406 1 95.38 101 THR A O 1
ATOM 801 N N . SER A 1 102 ? -13.742 8.75 -7.098 1 94.81 102 SER A N 1
ATOM 802 C CA . SER A 1 102 ? -13.898 10.195 -7.203 1 94.81 102 SER A CA 1
ATOM 803 C C . SER A 1 102 ? -13.828 10.867 -5.836 1 94.81 102 SER A C 1
ATOM 805 O O . SER A 1 102 ? -14.266 10.289 -4.836 1 94.81 102 SER A O 1
ATOM 807 N N . ASN A 1 103 ? -13.203 12.008 -5.762 1 93.81 103 ASN A N 1
ATOM 808 C CA . ASN A 1 103 ? -13.109 12.812 -4.551 1 93.81 103 ASN A CA 1
ATOM 809 C C . ASN A 1 103 ? -13.281 14.305 -4.859 1 93.81 103 ASN A C 1
ATOM 811 O O . ASN A 1 103 ? -13.188 14.711 -6.016 1 93.81 103 ASN A O 1
ATOM 815 N N . PHE A 1 104 ? -13.531 15.047 -3.85 1 94.88 104 PHE A N 1
ATOM 816 C CA . PHE A 1 104 ? -13.727 16.484 -4.016 1 94.88 104 PHE A CA 1
ATOM 817 C C . PHE A 1 104 ? -12.484 17.25 -3.59 1 94.88 104 PHE A C 1
ATOM 819 O O . PHE A 1 104 ? -11.852 16.922 -2.582 1 94.88 104 PHE A O 1
ATOM 826 N N . TYR A 1 105 ? -12.078 18.219 -4.379 1 94.38 105 TYR A N 1
ATOM 827 C CA . TYR A 1 105 ? -11.289 19.375 -3.996 1 94.38 105 TYR A CA 1
ATOM 828 C C . TYR A 1 105 ? -12.156 20.641 -3.957 1 94.38 105 TYR A C 1
ATOM 830 O O . TYR A 1 105 ? -12.562 21.156 -5 1 94.38 105 TYR A O 1
ATOM 838 N N . GLY A 1 106 ? -12.289 21.109 -2.732 1 94.94 106 GLY A N 1
ATOM 839 C CA . GLY A 1 106 ? -13.406 22.031 -2.65 1 94.94 106 GLY A CA 1
ATOM 840 C C . GLY A 1 106 ? -14.695 21.453 -3.205 1 94.94 106 GLY A C 1
ATOM 841 O O . GLY A 1 106 ? -15.07 20.328 -2.873 1 94.94 106 GLY A O 1
ATOM 842 N N . GLU A 1 107 ? -15.422 22.188 -4 1 95 107 GLU A N 1
ATOM 843 C CA . GLU A 1 107 ? -16.703 21.734 -4.508 1 95 107 GLU A CA 1
ATOM 844 C C . GLU A 1 107 ? -16.562 21.062 -5.875 1 95 107 GLU A C 1
ATOM 846 O O . GLU A 1 107 ? -17.547 20.703 -6.504 1 95 107 GLU A O 1
ATOM 851 N N . THR A 1 108 ? -15.336 20.859 -6.301 1 93.06 108 THR A N 1
ATOM 852 C CA . THR A 1 108 ? -15.078 20.25 -7.605 1 93.06 108 THR A CA 1
ATOM 853 C C . THR A 1 108 ? -14.742 18.766 -7.461 1 93.06 108 THR A C 1
ATOM 855 O O . THR A 1 108 ? -13.859 18.406 -6.691 1 93.06 108 THR A O 1
ATOM 858 N N . LYS A 1 109 ? -15.414 18 -8.219 1 94.06 109 LYS A N 1
ATOM 859 C CA . LYS A 1 109 ? -15.211 16.562 -8.195 1 94.06 109 LYS A CA 1
ATOM 860 C C . LYS A 1 109 ? -14.109 16.141 -9.164 1 94.06 109 LYS A C 1
ATOM 862 O O . LYS A 1 109 ? -14.078 16.594 -10.305 1 94.06 109 LYS A O 1
ATOM 867 N N . HIS A 1 110 ? -13.188 15.375 -8.711 1 92.44 110 HIS A N 1
ATOM 868 C CA . HIS A 1 110 ? -12.125 14.781 -9.508 1 92.44 110 HIS A CA 1
ATOM 869 C C . HIS A 1 110 ? -12.18 13.258 -9.461 1 92.44 110 HIS A C 1
ATOM 871 O O . HIS A 1 110 ? -12.516 12.68 -8.43 1 92.44 110 HIS A O 1
ATOM 877 N N . THR A 1 111 ? -11.859 12.633 -10.602 1 94.31 111 THR A N 1
ATOM 878 C CA . THR A 1 111 ? -11.852 11.18 -10.695 1 94.31 111 THR A CA 1
ATOM 879 C C . THR A 1 111 ? -10.461 10.672 -11.062 1 94.31 111 THR A C 1
ATOM 881 O O . THR A 1 111 ? -9.82 11.203 -11.969 1 94.31 111 THR A O 1
ATOM 884 N N . TYR A 1 112 ? -9.938 9.711 -10.312 1 93.5 112 TYR A N 1
ATOM 885 C CA . TYR A 1 112 ? -8.617 9.125 -10.508 1 93.5 112 TYR A CA 1
ATOM 886 C C . TYR A 1 112 ? -8.695 7.605 -10.602 1 93.5 112 TYR A C 1
ATOM 888 O O . TYR A 1 112 ? -9.586 6.992 -10.008 1 93.5 112 TYR A O 1
ATOM 896 N N . THR A 1 113 ? -7.809 7.047 -11.406 1 96.12 113 THR A N 1
ATOM 897 C CA . THR A 1 113 ? -7.664 5.598 -11.461 1 96.12 113 THR A CA 1
ATOM 898 C C . THR A 1 113 ? -6.27 5.176 -11.008 1 96.12 113 THR A C 1
ATOM 900 O O . THR A 1 113 ? -5.266 5.684 -11.516 1 96.12 113 THR A O 1
ATOM 903 N N . SER A 1 114 ? -6.18 4.387 -10.016 1 97.19 114 SER A N 1
ATOM 904 C CA . SER A 1 114 ? -4.957 3.678 -9.648 1 97.19 114 SER A CA 1
ATOM 905 C C . SER A 1 114 ? -4.832 2.363 -10.414 1 97.19 114 SER A C 1
ATOM 907 O O . SER A 1 114 ? -5.633 1.446 -10.219 1 97.19 114 SER A O 1
ATOM 909 N N . GLU A 1 115 ? -3.865 2.277 -11.227 1 98 115 GLU A N 1
ATOM 910 C CA . GLU A 1 115 ? -3.658 1.07 -12.016 1 98 115 GLU A CA 1
ATOM 911 C C . GLU A 1 115 ? -2.85 0.033 -11.242 1 98 115 GLU A C 1
ATOM 913 O O . GLU A 1 115 ? -1.949 0.385 -10.477 1 98 115 GLU A O 1
ATOM 918 N N . ALA A 1 116 ? -3.133 -1.215 -11.523 1 98.62 116 ALA A N 1
ATOM 919 C CA . ALA A 1 116 ? -2.469 -2.336 -10.859 1 98.62 116 ALA A CA 1
ATOM 920 C C . ALA A 1 116 ? -0.967 -2.322 -11.133 1 98.62 116 ALA A C 1
ATOM 922 O O . ALA A 1 116 ? -0.533 -1.934 -12.227 1 98.62 116 ALA A O 1
ATOM 923 N N . ILE A 1 117 ? -0.233 -2.779 -10.125 1 98.75 117 ILE A N 1
ATOM 924 C CA . ILE A 1 117 ? 1.205 -2.977 -10.273 1 98.75 117 ILE A CA 1
ATOM 925 C C . ILE A 1 117 ? 1.581 -4.383 -9.812 1 98.75 117 ILE A C 1
ATOM 927 O O . ILE A 1 117 ? 0.784 -5.066 -9.164 1 98.75 117 ILE A O 1
ATOM 931 N N . CYS A 1 118 ? 2.768 -4.801 -10.227 1 98.88 118 CYS A N 1
ATOM 932 C CA . CYS A 1 118 ? 3.297 -6.078 -9.758 1 98.88 118 CYS A CA 1
ATOM 933 C C . CYS A 1 118 ? 3.75 -5.98 -8.305 1 98.88 118 CYS A C 1
ATOM 935 O O . CYS A 1 118 ? 4.605 -5.16 -7.973 1 98.88 118 CYS A O 1
ATOM 937 N N . SER A 1 119 ? 3.154 -6.77 -7.496 1 98.75 119 SER A N 1
ATOM 938 C CA . SER A 1 119 ? 3.504 -6.812 -6.078 1 98.75 119 SER A CA 1
ATOM 939 C C . SER A 1 119 ? 4.711 -7.711 -5.836 1 98.75 119 SER A C 1
ATOM 941 O O . SER A 1 119 ? 5.559 -7.406 -4.992 1 98.75 119 SER A O 1
ATOM 943 N N . ILE A 1 120 ? 4.738 -8.812 -6.516 1 98.56 120 ILE A N 1
ATOM 944 C CA . ILE A 1 120 ? 5.824 -9.781 -6.438 1 98.56 120 ILE A CA 1
ATOM 945 C C . ILE A 1 120 ? 5.816 -10.672 -7.676 1 98.56 120 ILE A C 1
ATOM 947 O O . ILE A 1 120 ? 4.75 -11.008 -8.195 1 98.56 120 ILE A O 1
ATOM 951 N N . ALA A 1 121 ? 6.941 -10.938 -8.195 1 98.75 121 ALA A N 1
ATOM 952 C CA . ALA A 1 121 ? 7.156 -11.945 -9.234 1 98.75 121 ALA A CA 1
ATOM 953 C C . ALA A 1 121 ? 8.305 -12.883 -8.859 1 98.75 121 ALA A C 1
ATOM 955 O O . ALA A 1 121 ? 9.383 -12.43 -8.484 1 98.75 121 ALA A O 1
ATOM 956 N N . MET A 1 122 ? 8.062 -14.172 -8.922 1 98.25 122 MET A N 1
ATOM 957 C CA . MET A 1 122 ? 9.086 -15.125 -8.508 1 98.25 122 MET A CA 1
ATOM 958 C C . MET A 1 122 ? 8.891 -16.469 -9.195 1 98.25 122 MET A C 1
ATOM 960 O O . MET A 1 122 ? 7.809 -16.75 -9.727 1 98.25 122 MET A O 1
ATOM 964 N N . THR A 1 123 ? 9.914 -17.219 -9.258 1 98.75 123 THR A N 1
ATOM 965 C CA . THR A 1 123 ? 9.867 -18.594 -9.734 1 98.75 123 THR A CA 1
ATOM 966 C C . THR A 1 123 ? 9.984 -19.578 -8.57 1 98.75 123 THR A C 1
ATOM 968 O O . THR A 1 123 ? 10.797 -19.375 -7.664 1 98.75 123 THR A O 1
ATOM 971 N N . PHE A 1 124 ? 9.156 -20.547 -8.625 1 97.94 124 PHE A N 1
ATOM 972 C CA . PHE A 1 124 ? 9.234 -21.688 -7.703 1 97.94 124 PHE A CA 1
ATOM 973 C C . PHE A 1 124 ? 9.727 -22.938 -8.422 1 97.94 124 PHE A C 1
ATOM 975 O O . PHE A 1 124 ? 9.273 -23.234 -9.531 1 97.94 124 PHE A O 1
ATOM 982 N N . ASP A 1 125 ? 10.641 -23.547 -7.859 1 98.31 125 ASP A N 1
ATOM 983 C CA . ASP A 1 125 ? 11.117 -24.859 -8.281 1 98.31 125 ASP A CA 1
ATOM 984 C C . ASP A 1 125 ? 10.906 -25.906 -7.184 1 98.31 125 ASP A C 1
ATOM 986 O O . ASP A 1 125 ? 11.727 -26.016 -6.266 1 98.31 125 ASP A O 1
ATOM 990 N N . ILE A 1 126 ? 9.836 -26.672 -7.332 1 98.12 126 ILE A N 1
ATOM 991 C CA . ILE A 1 126 ? 9.422 -27.594 -6.289 1 98.12 126 ILE A CA 1
ATOM 992 C C . ILE A 1 126 ? 9.953 -29 -6.602 1 98.12 126 ILE A C 1
ATOM 994 O O . ILE A 1 126 ? 9.555 -29.609 -7.598 1 98.12 126 ILE A O 1
ATOM 998 N N . GLY A 1 127 ? 10.758 -29.531 -5.762 1 98 127 GLY A N 1
ATOM 999 C CA . GLY A 1 127 ? 11.43 -30.797 -6.012 1 98 127 GLY A CA 1
ATOM 1000 C C . GLY A 1 127 ? 10.633 -32 -5.551 1 98 127 GLY A C 1
ATOM 1001 O O . GLY A 1 127 ? 9.594 -31.844 -4.914 1 98 127 GLY A O 1
ATOM 1002 N N . PRO A 1 128 ? 11.156 -33.188 -5.961 1 98 128 PRO A N 1
ATOM 1003 C CA . PRO A 1 128 ? 10.508 -34.438 -5.566 1 98 128 PRO A CA 1
ATOM 1004 C C . PRO A 1 128 ? 10.383 -34.562 -4.051 1 98 128 PRO A C 1
ATOM 1006 O O . PRO A 1 128 ? 11.312 -34.219 -3.314 1 98 128 PRO A O 1
ATOM 1009 N N . GLY A 1 129 ? 9.18 -35.062 -3.617 1 97.56 129 GLY A N 1
ATOM 1010 C CA . GLY A 1 129 ? 8.969 -35.312 -2.199 1 97.56 129 GLY A CA 1
ATOM 1011 C C . GLY A 1 129 ? 8.383 -34.125 -1.465 1 97.56 129 GLY A C 1
ATOM 1012 O O . GLY A 1 129 ? 7.953 -34.25 -0.316 1 97.56 129 GLY A O 1
ATOM 1013 N N . ALA A 1 130 ? 8.32 -32.969 -2.129 1 97.44 130 ALA A N 1
ATOM 1014 C CA . ALA A 1 130 ? 7.781 -31.781 -1.484 1 97.44 130 ALA A CA 1
ATOM 1015 C C . ALA A 1 130 ? 6.328 -32 -1.064 1 97.44 130 ALA A C 1
ATOM 1017 O O . ALA A 1 130 ? 5.508 -32.438 -1.861 1 97.44 130 ALA A O 1
ATOM 1018 N N . LYS A 1 131 ? 6.035 -31.703 0.182 1 95.75 131 LYS A N 1
ATOM 1019 C CA . LYS A 1 131 ? 4.652 -31.719 0.654 1 95.75 131 LYS A CA 1
ATOM 1020 C C . LYS A 1 131 ? 3.857 -30.547 0.072 1 95.75 131 LYS A C 1
ATOM 1022 O O . LYS A 1 131 ? 4.434 -29.547 -0.349 1 95.75 131 LYS A O 1
ATOM 1027 N N . ALA A 1 132 ? 2.547 -30.75 0.006 1 95.88 132 ALA A N 1
ATOM 1028 C CA . ALA A 1 132 ? 1.677 -29.656 -0.447 1 95.88 132 ALA A CA 1
ATOM 1029 C C . ALA A 1 132 ? 1.732 -28.469 0.512 1 95.88 132 ALA A C 1
ATOM 1031 O O . ALA A 1 132 ? 1.884 -28.656 1.723 1 95.88 132 ALA A O 1
ATOM 1032 N N . GLN A 1 133 ? 1.653 -27.297 -0.049 1 95.44 133 GLN A N 1
ATOM 1033 C CA . GLN A 1 133 ? 1.368 -26.141 0.787 1 95.44 133 GLN A CA 1
ATOM 1034 C C . GLN A 1 133 ? -0.011 -26.25 1.432 1 95.44 133 GLN A C 1
ATOM 1036 O O . GLN A 1 133 ? -0.856 -27.016 0.973 1 95.44 133 GLN A O 1
ATOM 1041 N N . ARG A 1 134 ? -0.23 -25.578 2.512 1 94.5 134 ARG A N 1
ATOM 1042 C CA . ARG A 1 134 ? -1.58 -25.438 3.043 1 94.5 134 ARG A CA 1
ATOM 1043 C C . ARG A 1 134 ? -2.418 -24.516 2.16 1 94.5 134 ARG A C 1
ATOM 1045 O O . ARG A 1 134 ? -1.912 -23.516 1.634 1 94.5 134 ARG A O 1
ATOM 1052 N N . LEU A 1 135 ? -3.678 -24.828 2.033 1 97.56 135 LEU A N 1
ATOM 1053 C CA . LEU A 1 135 ? -4.594 -23.938 1.313 1 97.56 135 LEU A CA 1
ATOM 1054 C C . LEU A 1 135 ? -4.609 -22.547 1.938 1 97.56 135 LEU A C 1
ATOM 1056 O O . LEU A 1 135 ? -4.699 -22.422 3.16 1 97.56 135 LEU A O 1
ATOM 1060 N N . HIS A 1 136 ? -4.555 -21.531 1.107 1 97.44 136 HIS A N 1
ATOM 1061 C CA . HIS A 1 136 ? -4.484 -20.156 1.594 1 97.44 136 HIS A CA 1
ATOM 1062 C C . HIS A 1 136 ? -5.008 -19.172 0.548 1 97.44 136 HIS A C 1
ATOM 1064 O O . HIS A 1 136 ? -5.23 -19.547 -0.604 1 97.44 136 HIS A O 1
ATOM 1070 N N . ARG A 1 137 ? -5.293 -17.969 0.967 1 97.81 137 ARG A N 1
ATOM 1071 C CA . ARG A 1 137 ? -5.547 -16.812 0.116 1 97.81 137 ARG A CA 1
ATOM 1072 C C . ARG A 1 137 ? -4.332 -15.898 0.061 1 97.81 137 ARG A C 1
ATOM 1074 O O . ARG A 1 137 ? -3.736 -15.586 1.095 1 97.81 137 ARG A O 1
ATOM 1081 N N . ASP A 1 138 ? -3.943 -15.516 -1.101 1 97.56 138 ASP A N 1
ATOM 1082 C CA . ASP A 1 138 ? -2.766 -14.672 -1.24 1 97.56 138 ASP A CA 1
ATOM 1083 C C . ASP A 1 138 ? -3.039 -13.258 -0.724 1 97.56 138 ASP A C 1
ATOM 1085 O O . ASP A 1 138 ? -2.135 -12.586 -0.223 1 97.56 138 ASP A O 1
ATOM 1089 N N . ASP A 1 139 ? -4.297 -12.789 -0.836 1 97.69 139 ASP A N 1
ATOM 1090 C CA . ASP A 1 139 ? -4.586 -11.398 -0.508 1 97.69 139 ASP A CA 1
ATOM 1091 C C . ASP A 1 139 ? -4.688 -11.203 1.003 1 97.69 139 ASP A C 1
ATOM 1093 O O . ASP A 1 139 ? -4.961 -10.094 1.472 1 97.69 139 ASP A O 1
ATOM 1097 N N . LYS A 1 140 ? -4.426 -12.312 1.811 1 96.12 140 LYS A N 1
ATOM 1098 C CA . LYS A 1 140 ? -4.324 -12.18 3.262 1 96.12 140 LYS A CA 1
ATOM 1099 C C . LYS A 1 140 ? -3.238 -11.18 3.643 1 96.12 140 LYS A C 1
ATOM 1101 O O . LYS A 1 140 ? -3.336 -10.516 4.676 1 96.12 140 LYS A O 1
ATOM 1106 N N . ASN A 1 141 ? -2.209 -11.102 2.818 1 96.44 141 ASN A N 1
ATOM 1107 C CA . ASN A 1 141 ? -1.094 -10.195 3.072 1 96.44 141 ASN A CA 1
ATOM 1108 C C . ASN A 1 141 ? -1.555 -8.742 3.131 1 96.44 141 ASN A C 1
ATOM 1110 O O . ASN A 1 141 ? -0.925 -7.91 3.789 1 96.44 141 ASN A O 1
ATOM 1114 N N . PHE A 1 142 ? -2.703 -8.469 2.51 1 97.81 142 PHE A N 1
ATOM 1115 C CA . PHE A 1 142 ? -3.219 -7.105 2.434 1 97.81 142 PHE A CA 1
ATOM 1116 C C . PHE A 1 142 ? -4.395 -6.918 3.383 1 97.81 142 PHE A C 1
ATOM 1118 O O . PHE A 1 142 ? -5.141 -5.938 3.271 1 97.81 142 PHE A O 1
ATOM 1125 N N . HIS A 1 143 ? -4.641 -7.895 4.254 1 96.88 143 HIS A N 1
ATOM 1126 C CA . HIS A 1 143 ? -5.605 -7.824 5.348 1 96.88 143 HIS A CA 1
ATOM 1127 C C . HIS A 1 143 ? -7.012 -7.543 4.824 1 96.88 143 HIS A C 1
ATOM 1129 O O . HIS A 1 143 ? -7.734 -6.719 5.391 1 96.88 143 HIS A O 1
ATOM 1135 N N . VAL A 1 144 ? -7.398 -8.242 3.801 1 96.12 144 VAL A N 1
ATOM 1136 C CA . VAL A 1 144 ? -8.711 -8.078 3.186 1 96.12 144 VAL A CA 1
ATOM 1137 C C . VAL A 1 144 ? -9.789 -8.664 4.098 1 96.12 144 VAL A C 1
ATOM 1139 O O . VAL A 1 144 ? -9.625 -9.773 4.621 1 96.12 144 VAL A O 1
ATOM 1142 N N . ASP A 1 145 ? -10.852 -7.863 4.301 1 92.69 145 ASP A N 1
ATOM 1143 C CA . ASP A 1 145 ? -12.078 -8.398 4.871 1 92.69 145 ASP A CA 1
ATOM 1144 C C . ASP A 1 145 ? -12.969 -9.016 3.789 1 92.69 145 ASP A C 1
ATOM 1146 O O . ASP A 1 145 ? -13.594 -8.297 3.008 1 92.69 145 ASP A O 1
ATOM 1150 N N . HIS A 1 146 ? -13.055 -10.281 3.768 1 95.62 146 HIS A N 1
ATOM 1151 C CA . HIS A 1 146 ? -13.836 -10.938 2.729 1 95.62 146 HIS A CA 1
ATOM 1152 C C . HIS A 1 146 ? -15.32 -10.984 3.094 1 95.62 146 HIS A C 1
ATOM 1154 O O . HIS A 1 146 ? -15.703 -11.641 4.066 1 95.62 146 HIS A O 1
ATOM 1160 N N . GLU A 1 147 ? -16.078 -10.336 2.383 1 94.25 147 GLU A N 1
ATOM 1161 C CA . GLU A 1 147 ? -17.531 -10.477 2.484 1 94.25 147 GLU A CA 1
ATOM 1162 C C . GLU A 1 147 ? -18 -11.773 1.839 1 94.25 147 GLU A C 1
ATOM 1164 O O . GLU A 1 147 ? -17.453 -12.211 0.831 1 94.25 147 GLU A O 1
ATOM 1169 N N . ASP A 1 148 ? -19 -12.344 2.438 1 97.44 148 ASP A N 1
ATOM 1170 C CA . ASP A 1 148 ? -19.609 -13.508 1.8 1 97.44 148 ASP A CA 1
ATOM 1171 C C . ASP A 1 148 ? -20.438 -13.094 0.583 1 97.44 148 ASP A C 1
ATOM 1173 O O . ASP A 1 148 ? -21.469 -12.438 0.723 1 97.44 148 ASP A O 1
ATOM 1177 N N . GLN A 1 149 ? -20 -13.43 -0.546 1 97.56 149 GLN A N 1
ATOM 1178 C CA . GLN A 1 149 ? -20.656 -13.078 -1.797 1 97.56 149 GLN A CA 1
ATOM 1179 C C . GLN A 1 149 ? -21.328 -14.297 -2.428 1 97.56 149 GLN A C 1
ATOM 1181 O O . GLN A 1 149 ? -21.703 -14.266 -3.604 1 97.56 149 GLN A O 1
ATOM 1186 N N . SER A 1 150 ? -21.422 -15.383 -1.673 1 95.56 150 SER A N 1
ATOM 1187 C CA . SER A 1 150 ? -21.938 -16.641 -2.211 1 95.56 150 SER A CA 1
ATOM 1188 C C . SER A 1 150 ? -23.375 -16.484 -2.697 1 95.56 150 SER A C 1
ATOM 1190 O O . SER A 1 150 ? -23.781 -17.156 -3.641 1 95.56 150 SER A O 1
ATOM 1192 N N . THR A 1 151 ? -24.109 -15.516 -2.082 1 96 151 THR A N 1
ATOM 1193 C CA . THR A 1 151 ? -25.5 -15.336 -2.449 1 96 151 THR A CA 1
ATOM 1194 C C . THR A 1 151 ? -25.672 -14.133 -3.367 1 96 151 THR A C 1
ATOM 1196 O O . THR A 1 151 ? -26.578 -14.102 -4.207 1 96 151 THR A O 1
ATOM 1199 N N . THR A 1 152 ? -24.797 -13.164 -3.279 1 95.31 152 THR A N 1
ATOM 1200 C CA . THR A 1 152 ? -24.938 -11.914 -4.016 1 95.31 152 THR A CA 1
ATOM 1201 C C . THR A 1 152 ? -24.172 -11.961 -5.328 1 95.31 152 THR A C 1
ATOM 1203 O O . THR A 1 152 ? -24.406 -11.164 -6.23 1 95.31 152 THR A O 1
ATOM 1206 N N . GLY A 1 153 ? -23.234 -12.914 -5.414 1 95.69 153 GLY A N 1
ATOM 1207 C CA . GLY A 1 153 ? -22.359 -12.961 -6.574 1 95.69 153 GLY A CA 1
ATOM 1208 C C . GLY A 1 153 ? -21.125 -12.078 -6.43 1 95.69 153 GLY A C 1
ATOM 1209 O O . GLY A 1 153 ? -21.094 -11.195 -5.574 1 95.69 153 GLY A O 1
ATOM 1210 N N . TYR A 1 154 ? -20.266 -12.297 -7.328 1 97.19 154 TYR A N 1
ATOM 1211 C CA . TYR A 1 154 ? -18.984 -11.602 -7.273 1 97.19 154 TYR A CA 1
ATOM 1212 C C . TYR A 1 154 ? -19.141 -10.133 -7.656 1 97.19 154 TYR A C 1
ATOM 1214 O O . TYR A 1 154 ? -19.719 -9.82 -8.703 1 97.19 154 TYR A O 1
ATOM 1222 N N . ARG A 1 155 ? -18.641 -9.266 -6.844 1 96.38 155 ARG A N 1
ATOM 1223 C CA . ARG A 1 155 ? -18.562 -7.84 -7.164 1 96.38 155 ARG A CA 1
ATOM 1224 C C . ARG A 1 155 ? -17.203 -7.488 -7.758 1 96.38 155 ARG A C 1
ATOM 1226 O O . ARG A 1 155 ? -16.203 -7.434 -7.043 1 96.38 155 ARG A O 1
ATOM 1233 N N . VAL A 1 156 ? -17.203 -7.184 -9.047 1 94.62 156 VAL A N 1
ATOM 1234 C CA . VAL A 1 156 ? -15.953 -6.812 -9.711 1 94.62 156 VAL A CA 1
ATOM 1235 C C . VAL A 1 156 ? -15.336 -5.605 -9 1 94.62 156 VAL A C 1
ATOM 1237 O O . VAL A 1 156 ? -16.031 -4.625 -8.719 1 94.62 156 VAL A O 1
ATOM 1240 N N . GLY A 1 157 ? -14.133 -5.723 -8.656 1 90 157 GLY A N 1
ATOM 1241 C CA . GLY A 1 157 ? -13.438 -4.656 -7.949 1 90 157 GLY A CA 1
ATOM 1242 C C . GLY A 1 157 ? -13.281 -4.934 -6.465 1 90 157 GLY A C 1
ATOM 1243 O O . GLY A 1 157 ? -12.586 -4.199 -5.762 1 90 157 GLY A O 1
ATOM 1244 N N . SER A 1 158 ? -13.891 -6.027 -6.012 1 92.62 158 SER A N 1
ATOM 1245 C CA . SER A 1 158 ? -13.766 -6.352 -4.594 1 92.62 158 SER A CA 1
ATOM 1246 C C . SER A 1 158 ? -12.43 -7.02 -4.289 1 92.62 158 SER A C 1
ATOM 1248 O O . SER A 1 158 ? -12 -7.062 -3.135 1 92.62 158 SER A O 1
ATOM 1250 N N . ASP A 1 159 ? -11.805 -7.621 -5.305 1 93.81 159 ASP A N 1
ATOM 1251 C CA . ASP A 1 159 ? -10.5 -8.242 -5.098 1 93.81 159 ASP A CA 1
ATOM 1252 C C . ASP A 1 159 ? -9.383 -7.211 -5.168 1 93.81 159 ASP A C 1
ATOM 1254 O O . ASP A 1 159 ? -9.508 -6.199 -5.863 1 93.81 159 ASP A O 1
ATOM 1258 N N . VAL A 1 160 ? -8.297 -7.469 -4.43 1 97.06 160 VAL A N 1
ATOM 1259 C CA . VAL A 1 160 ? -7.207 -6.504 -4.387 1 97.06 160 VAL A CA 1
ATOM 1260 C C . VAL A 1 160 ? -5.969 -7.098 -5.055 1 97.06 160 VAL A C 1
ATOM 1262 O O . VAL A 1 160 ? -4.941 -6.43 -5.18 1 97.06 160 VAL A O 1
ATOM 1265 N N . MET A 1 161 ? -6.062 -8.352 -5.52 1 98.44 161 MET A N 1
ATOM 1266 C CA . MET A 1 161 ? -4.895 -9.047 -6.051 1 98.44 161 MET A CA 1
ATOM 1267 C C . MET A 1 161 ? -5.305 -10.062 -7.113 1 98.44 161 MET A C 1
ATOM 1269 O O . MET A 1 161 ? -6.426 -10.57 -7.09 1 98.44 161 MET A O 1
ATOM 1273 N N . MET A 1 162 ? -4.41 -10.25 -7.992 1 98.5 162 MET A N 1
ATOM 1274 C CA . MET A 1 162 ? -4.539 -11.289 -9.016 1 98.5 162 MET A CA 1
ATOM 1275 C C . MET A 1 162 ? -3.18 -11.906 -9.336 1 98.5 162 MET A C 1
ATOM 1277 O O . MET A 1 162 ? -2.15 -11.234 -9.227 1 98.5 162 MET A O 1
ATOM 1281 N N . ALA A 1 163 ? -3.221 -13.156 -9.672 1 98.81 163 ALA A N 1
ATOM 1282 C CA . ALA A 1 163 ? -1.97 -13.867 -9.938 1 98.81 163 ALA A CA 1
ATOM 1283 C C . ALA A 1 163 ? -2.012 -14.562 -11.297 1 98.81 163 ALA A C 1
ATOM 1285 O O . ALA A 1 163 ? -3.07 -15.008 -11.734 1 98.81 163 ALA A O 1
ATOM 1286 N N . PHE A 1 164 ? -0.931 -14.641 -11.93 1 98.94 164 PHE A N 1
ATOM 1287 C CA . PHE A 1 164 ? -0.667 -15.367 -13.164 1 98.94 164 PHE A CA 1
ATOM 1288 C C . PHE A 1 164 ? 0.521 -16.312 -12.992 1 98.94 164 PHE A C 1
ATOM 1290 O O . PHE A 1 164 ? 1.609 -15.875 -12.609 1 98.94 164 PHE A O 1
ATOM 1297 N N . MET A 1 165 ? 0.33 -17.594 -13.227 1 98.81 165 MET A N 1
ATOM 1298 C CA . MET A 1 165 ? 1.382 -18.594 -13.086 1 98.81 165 MET A CA 1
ATOM 1299 C C . MET A 1 165 ? 1.634 -19.312 -14.398 1 98.81 165 MET A C 1
ATOM 1301 O O . MET A 1 165 ? 0.734 -19.953 -14.945 1 98.81 165 MET A O 1
ATOM 1305 N N . VAL A 1 166 ? 2.779 -19.156 -14.875 1 98.88 166 VAL A N 1
ATOM 1306 C CA . VAL A 1 166 ? 3.207 -19.828 -16.109 1 98.88 166 VAL A CA 1
ATOM 1307 C C . VAL A 1 166 ? 4.117 -21 -15.766 1 98.88 166 VAL A C 1
ATOM 1309 O O . VAL A 1 166 ? 5.145 -20.828 -15.109 1 98.88 166 VAL A O 1
ATOM 1312 N N . PRO A 1 167 ? 3.748 -22.203 -16.219 1 98.75 167 PRO A N 1
ATOM 1313 C CA . PRO A 1 167 ? 4.59 -23.344 -15.875 1 98.75 167 PRO A CA 1
ATOM 1314 C C . PRO A 1 167 ? 5.875 -23.406 -16.688 1 98.75 167 PRO A C 1
ATOM 1316 O O . PRO A 1 167 ? 5.855 -23.141 -17.891 1 98.75 167 PRO A O 1
ATOM 1319 N N . GLY A 1 168 ? 6.973 -23.672 -16.031 1 98.62 168 GLY A N 1
ATOM 1320 C CA . GLY A 1 168 ? 8.227 -23.922 -16.719 1 98.62 168 GLY A CA 1
ATOM 1321 C C . GLY A 1 168 ? 8.328 -25.328 -17.281 1 98.62 168 GLY A C 1
ATOM 1322 O O . GLY A 1 168 ? 9.188 -25.609 -18.125 1 98.62 168 GLY A O 1
ATOM 1323 N N . VAL A 1 169 ? 7.52 -26.188 -16.797 1 98.25 169 VAL A N 1
ATOM 1324 C CA . VAL A 1 169 ? 7.328 -27.562 -17.266 1 98.25 169 VAL A CA 1
ATOM 1325 C C . VAL A 1 169 ? 5.848 -27.938 -17.203 1 98.25 169 VAL A C 1
ATOM 1327 O O . VAL A 1 169 ? 5.059 -27.234 -16.547 1 98.25 169 VAL A O 1
ATOM 1330 N N . LYS A 1 170 ? 5.52 -29.031 -17.922 1 98.38 170 LYS A N 1
ATOM 1331 C CA . LYS A 1 170 ? 4.156 -29.516 -17.766 1 98.38 170 LYS A CA 1
ATOM 1332 C C . LYS A 1 170 ? 3.852 -29.844 -16.312 1 98.38 170 LYS A C 1
ATOM 1334 O O . LYS A 1 170 ? 4.652 -30.484 -15.633 1 98.38 170 LYS A O 1
ATOM 1339 N N . THR A 1 171 ? 2.729 -29.344 -15.766 1 98.56 171 THR A N 1
ATOM 1340 C CA . THR A 1 171 ? 2.355 -29.625 -14.383 1 98.56 171 THR A CA 1
ATOM 1341 C C . THR A 1 171 ? 1.225 -30.641 -14.328 1 98.56 171 THR A C 1
ATOM 1343 O O . THR A 1 171 ? 0.277 -30.578 -15.117 1 98.56 171 THR A O 1
ATOM 1346 N N . THR A 1 172 ? 1.378 -31.594 -13.508 1 98.31 172 THR A N 1
ATOM 1347 C CA . THR A 1 172 ? 0.441 -32.688 -13.312 1 98.31 172 THR A CA 1
ATOM 1348 C C . THR A 1 172 ? 0.133 -32.875 -11.828 1 98.31 172 THR A C 1
ATOM 1350 O O . THR A 1 172 ? 0.809 -32.312 -10.977 1 98.31 172 THR A O 1
ATOM 1353 N N . VAL A 1 173 ? -0.903 -33.656 -11.586 1 98 173 VAL A N 1
ATOM 1354 C CA . VAL A 1 173 ? -1.214 -33.969 -10.195 1 98 173 VAL A CA 1
ATOM 1355 C C . VAL A 1 173 ? 0.003 -34.625 -9.531 1 98 173 VAL A C 1
ATOM 1357 O O . VAL A 1 173 ? 0.339 -34.281 -8.391 1 98 173 VAL A O 1
ATOM 1360 N N . GLU A 1 174 ? 0.716 -35.438 -10.242 1 98.38 174 GLU A N 1
ATOM 1361 C CA . GLU A 1 174 ? 1.829 -36.219 -9.688 1 98.38 174 GLU A CA 1
ATOM 1362 C C . GLU A 1 174 ? 3 -35.312 -9.328 1 98.38 174 GLU A C 1
ATOM 1364 O O . GLU A 1 174 ? 3.656 -35.5 -8.305 1 98.38 174 GLU A O 1
ATOM 1369 N N . ASN A 1 175 ? 3.242 -34.312 -10.203 1 98.38 175 ASN A N 1
ATOM 1370 C CA . ASN A 1 175 ? 4.398 -33.469 -9.898 1 98.38 175 ASN A CA 1
ATOM 1371 C C . ASN A 1 175 ? 3.994 -32.219 -9.117 1 98.38 175 ASN A C 1
ATOM 1373 O O . ASN A 1 175 ? 4.793 -31.297 -8.961 1 98.38 175 ASN A O 1
ATOM 1377 N N . GLY A 1 176 ? 2.752 -32.156 -8.633 1 98.19 176 GLY A N 1
ATOM 1378 C CA . GLY A 1 176 ? 2.365 -31.156 -7.66 1 98.19 176 GLY A CA 1
ATOM 1379 C C . GLY A 1 176 ? 1.703 -29.953 -8.281 1 98.19 176 GLY A C 1
ATOM 1380 O O . GLY A 1 176 ? 1.95 -28.812 -7.863 1 98.19 176 GLY A O 1
ATOM 1381 N N . ALA A 1 177 ? 0.854 -30.109 -9.281 1 98.38 177 ALA A N 1
ATOM 1382 C CA . ALA A 1 177 ? 0.087 -29 -9.859 1 98.38 177 ALA A CA 1
ATOM 1383 C C . ALA A 1 177 ? -0.629 -28.203 -8.781 1 98.38 177 ALA A C 1
ATOM 1385 O O . ALA A 1 177 ? -1.02 -28.75 -7.746 1 98.38 177 ALA A O 1
ATOM 1386 N N . THR A 1 178 ? -0.745 -26.891 -9.031 1 98.31 178 THR A N 1
ATOM 1387 C CA . THR A 1 178 ? -1.527 -26.047 -8.141 1 98.31 178 THR A CA 1
ATOM 1388 C C . THR A 1 178 ? -2.916 -26.641 -7.914 1 98.31 178 THR A C 1
ATOM 1390 O O . THR A 1 178 ? -3.555 -27.109 -8.852 1 98.31 178 THR A O 1
ATOM 1393 N N . ILE A 1 179 ? -3.322 -26.703 -6.668 1 97.81 179 ILE A N 1
ATOM 1394 C CA . ILE A 1 179 ? -4.695 -27.078 -6.348 1 97.81 179 ILE A CA 1
ATOM 1395 C C . ILE A 1 179 ? -5.473 -25.828 -5.902 1 97.81 179 ILE A C 1
ATOM 1397 O O . ILE A 1 179 ? -4.898 -24.906 -5.336 1 97.81 179 ILE A O 1
ATOM 1401 N N . ALA A 1 180 ? -6.742 -25.844 -6.215 1 98.5 180 ALA A N 1
ATOM 1402 C CA . ALA A 1 180 ? -7.586 -24.688 -5.883 1 98.5 180 ALA A CA 1
ATOM 1403 C C . ALA A 1 180 ? -9.031 -25.125 -5.648 1 98.5 180 ALA A C 1
ATOM 1405 O O . ALA A 1 180 ? -9.414 -26.25 -5.98 1 98.5 180 ALA A O 1
ATOM 1406 N N . ILE A 1 181 ? -9.773 -24.266 -5.023 1 98.12 181 ILE A N 1
ATOM 1407 C CA . ILE A 1 181 ? -11.203 -24.469 -4.824 1 98.12 181 ILE A CA 1
ATOM 1408 C C . ILE A 1 181 ? -11.992 -23.438 -5.621 1 98.12 181 ILE A C 1
ATOM 1410 O O . ILE A 1 181 ? -12.32 -22.359 -5.098 1 98.12 181 ILE A O 1
ATOM 1414 N N . PRO A 1 182 ? -12.297 -23.75 -6.922 1 98.12 182 PRO A N 1
ATOM 1415 C CA . PRO A 1 182 ? -13.086 -22.781 -7.699 1 98.12 182 PRO A CA 1
ATOM 1416 C C . PRO A 1 182 ? -14.359 -22.344 -6.98 1 98.12 182 PRO A C 1
ATOM 1418 O O . PRO A 1 182 ? -15.062 -23.172 -6.398 1 98.12 182 PRO A O 1
ATOM 1421 N N . GLY A 1 183 ? -14.578 -21 -6.988 1 97.12 183 GLY A N 1
ATOM 1422 C CA . GLY A 1 183 ? -15.742 -20.438 -6.316 1 97.12 183 GLY A CA 1
ATOM 1423 C C . GLY A 1 183 ? -15.43 -19.922 -4.926 1 97.12 183 GLY A C 1
ATOM 1424 O O . GLY A 1 183 ? -16.219 -19.156 -4.352 1 97.12 183 GLY A O 1
ATOM 1425 N N . SER A 1 184 ? -14.289 -20.281 -4.367 1 97.62 184 SER A N 1
ATOM 1426 C CA . SER A 1 184 ? -14.008 -19.953 -2.975 1 97.62 184 SER A CA 1
ATOM 1427 C C . SER A 1 184 ? -13.695 -18.453 -2.818 1 97.62 184 SER A C 1
ATOM 1429 O O . SER A 1 184 ? -13.672 -17.938 -1.702 1 97.62 184 SER A O 1
ATOM 1431 N N . HIS A 1 185 ? -13.43 -17.766 -3.918 1 97.81 185 HIS A N 1
ATOM 1432 C CA . HIS A 1 185 ? -13.258 -16.312 -3.861 1 97.81 185 HIS A CA 1
ATOM 1433 C C . HIS A 1 185 ? -14.531 -15.617 -3.383 1 97.81 185 HIS A C 1
ATOM 1435 O O . HIS A 1 185 ? -14.492 -14.461 -2.967 1 97.81 185 HIS A O 1
ATOM 1441 N N . LEU A 1 186 ? -15.656 -16.312 -3.4 1 97.94 186 LEU A N 1
ATOM 1442 C CA . LEU A 1 186 ? -16.938 -15.75 -2.992 1 97.94 186 LEU A CA 1
ATOM 1443 C C . LEU A 1 186 ? -17.156 -15.93 -1.494 1 97.94 186 LEU A C 1
ATOM 1445 O O . LEU A 1 186 ? -18.078 -15.344 -0.924 1 97.94 186 LEU A O 1
ATOM 1449 N N . TRP A 1 187 ? -16.281 -16.75 -0.856 1 98 187 TRP A N 1
ATOM 1450 C CA . TRP A 1 187 ? -16.516 -17.125 0.535 1 98 187 TRP A CA 1
ATOM 1451 C C . TRP A 1 187 ? -16.109 -15.992 1.477 1 98 187 TRP A C 1
ATOM 1453 O O . TRP A 1 187 ? -15.133 -15.281 1.218 1 98 187 TRP A O 1
ATOM 1463 N N . GLY A 1 188 ? -16.812 -15.867 2.549 1 97.31 188 GLY A N 1
ATOM 1464 C CA . GLY A 1 188 ? -16.438 -14.938 3.602 1 97.31 188 GLY A CA 1
ATOM 1465 C C . GLY A 1 188 ? -15.219 -15.398 4.391 1 97.31 188 GLY A C 1
ATOM 1466 O O . GLY A 1 188 ? -14.68 -16.469 4.137 1 97.31 188 GLY A O 1
ATOM 1467 N N . SER A 1 189 ? -14.836 -14.57 5.348 1 95.44 189 SER A N 1
ATOM 1468 C CA . SER A 1 189 ? -13.609 -14.773 6.109 1 95.44 189 SER A CA 1
ATOM 1469 C C . SER A 1 189 ? -13.75 -15.93 7.086 1 95.44 189 SER A C 1
ATOM 1471 O O . SER A 1 189 ? -12.75 -16.453 7.59 1 95.44 189 SER A O 1
ATOM 1473 N N . ASP A 1 190 ? -14.883 -16.484 7.336 1 95.19 190 ASP A N 1
ATOM 1474 C CA . ASP A 1 190 ? -15.094 -17.438 8.43 1 95.19 190 ASP A CA 1
ATOM 1475 C C . ASP A 1 190 ? -15.172 -18.859 7.906 1 95.19 190 ASP A C 1
ATOM 1477 O O . ASP A 1 190 ? -15.305 -19.812 8.688 1 95.19 190 ASP A O 1
ATOM 1481 N N . ARG A 1 191 ? -15.031 -19.031 6.605 1 96.44 191 ARG A N 1
ATOM 1482 C CA . ARG A 1 191 ? -15.125 -20.391 6.07 1 96.44 191 ARG A CA 1
ATOM 1483 C C . ARG A 1 191 ? -13.742 -20.969 5.793 1 96.44 191 ARG A C 1
ATOM 1485 O O . ARG A 1 191 ? -13.023 -20.484 4.914 1 96.44 191 ARG A O 1
ATOM 1492 N N . ALA A 1 192 ? -13.445 -22.031 6.422 1 97.44 192 ALA A N 1
ATOM 1493 C CA . ALA A 1 192 ? -12.172 -22.719 6.234 1 97.44 192 ALA A CA 1
ATOM 1494 C C . ALA A 1 192 ? -12.211 -23.594 4.988 1 97.44 192 ALA A C 1
ATOM 1496 O O . ALA A 1 192 ? -13.227 -24.234 4.699 1 97.44 192 ALA A O 1
ATOM 1497 N N . PRO A 1 193 ? -11.148 -23.641 4.254 1 97.81 193 PRO A N 1
ATOM 1498 C CA . PRO A 1 193 ? -11.062 -24.578 3.133 1 97.81 193 PRO A CA 1
ATOM 1499 C C . PRO A 1 193 ? -10.734 -26 3.576 1 97.81 193 PRO A C 1
ATOM 1501 O O . PRO A 1 193 ? -10.07 -26.188 4.602 1 97.81 193 PRO A O 1
ATOM 1504 N N . LYS A 1 194 ? -11.195 -26.906 2.846 1 97 194 LYS A N 1
ATOM 1505 C CA . LYS A 1 194 ? -10.844 -28.312 3.045 1 97 194 LYS A CA 1
ATOM 1506 C C . LYS A 1 194 ? -10.164 -28.891 1.806 1 97 194 LYS A C 1
ATOM 1508 O O . LYS A 1 194 ? -10.547 -28.578 0.677 1 97 194 LYS A O 1
ATOM 1513 N N . LEU A 1 195 ? -9.25 -29.75 2.053 1 95.19 195 LEU A N 1
ATOM 1514 C CA . LEU A 1 195 ? -8.445 -30.297 0.967 1 95.19 195 LEU A CA 1
ATOM 1515 C C . LEU A 1 195 ? -9.32 -31.078 -0.014 1 95.19 195 LEU A C 1
ATOM 1517 O O . LEU A 1 195 ? -9.062 -31.078 -1.22 1 95.19 195 LEU A O 1
ATOM 1521 N N . ASP A 1 196 ? -10.289 -31.75 0.481 1 94.75 196 ASP A N 1
ATOM 1522 C CA . ASP A 1 196 ? -11.117 -32.594 -0.381 1 94.75 196 ASP A CA 1
ATOM 1523 C C . ASP A 1 196 ? -12.016 -31.734 -1.28 1 94.75 196 ASP A C 1
ATOM 1525 O O . ASP A 1 196 ? -12.68 -32.25 -2.178 1 94.75 196 ASP A O 1
ATOM 1529 N N . GLU A 1 197 ? -12.016 -30.375 -1.089 1 96.56 197 GLU A N 1
ATOM 1530 C CA . GLU A 1 197 ? -12.766 -29.453 -1.942 1 96.56 197 GLU A CA 1
ATOM 1531 C C . GLU A 1 197 ? -11.914 -28.984 -3.121 1 96.56 197 GLU A C 1
ATOM 1533 O O . GLU A 1 197 ? -12.43 -28.375 -4.059 1 96.56 197 GLU A O 1
ATOM 1538 N N . ALA A 1 198 ? -10.656 -29.266 -3.084 1 97.19 198 ALA A N 1
ATOM 1539 C CA . ALA A 1 198 ? -9.727 -28.703 -4.047 1 97.19 198 ALA A CA 1
ATOM 1540 C C . ALA A 1 198 ? -9.602 -29.578 -5.285 1 97.19 198 ALA A C 1
ATOM 1542 O O . ALA A 1 198 ? -9.727 -30.812 -5.195 1 97.19 198 ALA A O 1
ATOM 1543 N N . VAL A 1 199 ? -9.398 -28.938 -6.387 1 97.38 199 VAL A N 1
ATOM 1544 C CA . VAL A 1 199 ? -9.117 -29.609 -7.648 1 97.38 199 VAL A CA 1
ATOM 1545 C C . VAL A 1 199 ? -7.766 -29.156 -8.195 1 97.38 199 VAL A C 1
ATOM 1547 O O . VAL A 1 199 ? -7.316 -28.047 -7.902 1 97.38 199 VAL A O 1
ATOM 1550 N N . ALA A 1 200 ? -7.129 -30 -8.977 1 97.19 200 ALA A N 1
ATOM 1551 C CA . ALA A 1 200 ? -5.805 -29.703 -9.516 1 97.19 200 ALA A CA 1
ATOM 1552 C C . ALA A 1 200 ? -5.906 -28.891 -10.805 1 97.19 200 ALA A C 1
ATOM 1554 O O . ALA A 1 200 ? -6.75 -29.172 -11.664 1 97.19 200 ALA A O 1
ATOM 1555 N N . ALA A 1 201 ? -5.074 -27.859 -10.93 1 97.75 201 ALA A N 1
ATOM 1556 C CA . ALA A 1 201 ? -4.934 -27.062 -12.148 1 97.75 201 ALA A CA 1
ATOM 1557 C C . ALA A 1 201 ? -3.75 -27.547 -12.984 1 97.75 201 ALA A C 1
ATOM 1559 O O . ALA A 1 201 ? -2.719 -26.875 -13.055 1 97.75 201 ALA A O 1
ATOM 1560 N N . GLU A 1 202 ? -3.955 -28.656 -13.625 1 98.25 202 GLU A N 1
ATOM 1561 C CA . GLU A 1 202 ? -2.898 -29.172 -14.492 1 98.25 202 GLU A CA 1
ATOM 1562 C C . GLU A 1 202 ? -2.678 -28.25 -15.688 1 98.25 202 GLU A C 1
ATOM 1564 O O . GLU A 1 202 ? -3.639 -27.75 -16.281 1 98.25 202 GLU A O 1
ATOM 1569 N N . LEU A 1 203 ? -1.419 -28.016 -15.977 1 98.5 203 LEU A N 1
ATOM 1570 C CA . LEU A 1 203 ? -1.08 -27.062 -17.031 1 98.5 203 LEU A CA 1
ATOM 1571 C C . LEU A 1 203 ? -0.159 -27.703 -18.062 1 98.5 203 LEU A C 1
ATOM 1573 O O . LEU A 1 203 ? 0.813 -28.375 -17.703 1 98.5 203 LEU A O 1
ATOM 1577 N N . ASP A 1 204 ? -0.543 -27.547 -19.406 1 97.38 204 ASP A N 1
ATOM 1578 C CA . ASP A 1 204 ? 0.443 -27.75 -20.453 1 97.38 204 ASP A CA 1
ATOM 1579 C C . ASP A 1 204 ? 1.463 -26.625 -20.484 1 97.38 204 ASP A C 1
ATOM 1581 O O . ASP A 1 204 ? 1.209 -25.531 -19.969 1 97.38 204 ASP A O 1
ATOM 1585 N N . VAL A 1 205 ? 2.5 -27.078 -21.25 1 91.12 205 VAL A N 1
ATOM 1586 C CA . VAL A 1 205 ? 3.514 -26.047 -21.406 1 91.12 205 VAL A CA 1
ATOM 1587 C C . VAL A 1 205 ? 2.947 -24.906 -22.25 1 91.12 205 VAL A C 1
ATOM 1589 O O . VAL A 1 205 ? 2.088 -25.109 -23.109 1 91.12 205 VAL A O 1
ATOM 1592 N N . THR A 1 206 ? 2.742 -23.766 -22 1 97.62 206 THR A N 1
ATOM 1593 C CA . THR A 1 206 ? 2.361 -22.516 -22.656 1 97.62 206 THR A CA 1
ATOM 1594 C C . THR A 1 206 ? 1.1 -21.938 -22.016 1 97.62 206 THR A C 1
ATOM 1596 O O . THR A 1 206 ? 0.672 -20.828 -22.359 1 97.62 206 THR A O 1
ATOM 1599 N N . ASP A 1 207 ? 0.395 -22.875 -21.188 1 98.69 207 ASP A N 1
ATOM 1600 C CA . ASP A 1 207 ? -0.782 -22.391 -20.469 1 98.69 207 ASP A CA 1
ATOM 1601 C C . ASP A 1 207 ? -0.396 -21.359 -19.406 1 98.69 207 ASP A C 1
ATOM 1603 O O . ASP A 1 207 ? 0.79 -21.141 -19.156 1 98.69 207 ASP A O 1
ATOM 1607 N N . CYS A 1 208 ? -1.376 -20.734 -18.875 1 98.88 208 CYS A N 1
ATOM 1608 C CA . CYS A 1 208 ? -1.236 -19.859 -17.703 1 98.88 208 CYS A CA 1
ATOM 1609 C C . CYS A 1 208 ? -2.396 -20.062 -16.734 1 98.88 208 CYS A C 1
ATOM 1611 O O . CYS A 1 208 ? -3.559 -20.047 -17.141 1 98.88 208 CYS A O 1
ATOM 1613 N N . TRP A 1 209 ? -2.1 -20.359 -15.508 1 98.88 209 TRP A N 1
ATOM 1614 C CA . TRP A 1 209 ? -3.088 -20.344 -14.438 1 98.88 209 TRP A CA 1
ATOM 1615 C C . TRP A 1 209 ? -3.346 -18.922 -13.953 1 98.88 209 TRP A C 1
ATOM 1617 O O . TRP A 1 209 ? -2.408 -18.188 -13.625 1 98.88 209 TRP A O 1
ATOM 1627 N N . VAL A 1 210 ? -4.617 -18.469 -13.969 1 98.94 210 VAL A N 1
ATOM 1628 C CA . VAL A 1 210 ? -4.977 -17.141 -13.469 1 98.94 210 VAL A CA 1
ATOM 1629 C C . VAL A 1 210 ? -5.984 -17.281 -12.328 1 98.94 210 VAL A C 1
ATOM 1631 O O . VAL A 1 210 ? -6.891 -18.109 -12.391 1 98.94 210 VAL A O 1
ATOM 1634 N N . MET A 1 211 ? -5.777 -16.438 -11.273 1 98.88 211 MET A N 1
ATOM 1635 C CA . MET A 1 211 ? -6.688 -16.516 -10.133 1 98.88 211 MET A CA 1
ATOM 1636 C C . MET A 1 211 ? -6.766 -15.18 -9.414 1 98.88 211 MET A C 1
ATOM 1638 O O . MET A 1 211 ? -5.832 -14.383 -9.469 1 98.88 211 MET A O 1
ATOM 1642 N N . LEU A 1 212 ? -7.883 -14.961 -8.758 1 98.75 212 LEU A N 1
ATOM 1643 C CA . LEU A 1 212 ? -8.039 -13.852 -7.824 1 98.75 212 LEU A CA 1
ATOM 1644 C C . LEU A 1 212 ? -7.34 -14.156 -6.504 1 98.75 212 LEU A C 1
ATOM 1646 O O . LEU A 1 212 ? -7.191 -15.32 -6.125 1 98.75 212 LEU A O 1
ATOM 1650 N N . GLY A 1 213 ? -6.895 -13.133 -5.84 1 98.56 213 GLY A N 1
ATOM 1651 C CA . GLY A 1 213 ? -6.145 -13.273 -4.602 1 98.56 213 GLY A CA 1
ATOM 1652 C C . GLY A 1 213 ? -6.957 -13.883 -3.477 1 98.56 213 GLY A C 1
ATOM 1653 O O . GLY A 1 213 ? -6.395 -14.414 -2.516 1 98.56 213 GLY A O 1
ATOM 1654 N N . GLY A 1 214 ? -8.242 -13.781 -3.58 1 98.25 214 GLY A N 1
ATOM 1655 C CA . GLY A 1 214 ? -9.117 -14.289 -2.543 1 98.25 214 GLY A CA 1
ATOM 1656 C C . GLY A 1 214 ? -9.477 -15.75 -2.73 1 98.25 214 GLY A C 1
ATOM 1657 O O . GLY A 1 214 ? -10.203 -16.328 -1.915 1 98.25 214 GLY A O 1
ATOM 1658 N N . LEU A 1 215 ? -8.977 -16.375 -3.771 1 98.44 215 LEU A N 1
ATOM 1659 C CA . LEU A 1 215 ? -9.25 -17.781 -4.047 1 98.44 215 LEU A CA 1
ATOM 1660 C C . LEU A 1 215 ? -8.359 -18.688 -3.205 1 98.44 215 LEU A C 1
ATOM 1662 O O . LEU A 1 215 ? -7.137 -18.516 -3.182 1 98.44 215 LEU A O 1
ATOM 1666 N N . TYR A 1 216 ? -8.953 -19.656 -2.535 1 98.44 216 TYR A N 1
ATOM 1667 C CA . TYR A 1 216 ? -8.141 -20.641 -1.829 1 98.44 216 TYR A CA 1
ATOM 1668 C C . TYR A 1 216 ? -7.387 -21.516 -2.811 1 98.44 216 TYR A C 1
ATOM 1670 O O . TYR A 1 216 ? -7.988 -22.109 -3.715 1 98.44 216 TYR A O 1
ATOM 1678 N N . HIS A 1 217 ? -6.148 -21.625 -2.627 1 98.56 217 HIS A N 1
ATOM 1679 C CA . HIS A 1 217 ? -5.266 -22.422 -3.473 1 98.56 217 HIS A CA 1
ATOM 1680 C C . HIS A 1 217 ? -4.027 -22.875 -2.709 1 98.56 217 HIS A C 1
ATOM 1682 O O . HIS A 1 217 ? -3.834 -22.5 -1.551 1 98.56 217 HIS A O 1
ATOM 1688 N N . ALA A 1 218 ? -3.242 -23.75 -3.352 1 97.81 218 ALA A N 1
ATOM 1689 C CA . ALA A 1 218 ? -1.976 -24.219 -2.799 1 97.81 218 ALA A CA 1
ATOM 1690 C C . ALA A 1 218 ? -1.129 -24.906 -3.873 1 97.81 218 ALA A C 1
ATOM 1692 O O . ALA A 1 218 ? -1.658 -25.391 -4.879 1 97.81 218 ALA A O 1
ATOM 1693 N N . GLY A 1 219 ? 0.184 -24.812 -3.678 1 97.69 219 GLY A N 1
ATOM 1694 C CA . GLY A 1 219 ? 1.01 -25.75 -4.422 1 97.69 219 GLY A CA 1
ATOM 1695 C C . GLY A 1 219 ? 0.792 -27.188 -4.016 1 97.69 219 GLY A C 1
ATOM 1696 O O . GLY A 1 219 ? 0.785 -27.516 -2.822 1 97.69 219 GLY A O 1
ATOM 1697 N N . GLY A 1 220 ? 0.605 -28.016 -4.93 1 97.5 220 GLY A N 1
ATOM 1698 C CA . GLY A 1 220 ? 0.373 -29.422 -4.633 1 97.5 220 GLY A CA 1
ATOM 1699 C C . GLY A 1 220 ? 1.639 -30.172 -4.262 1 97.5 220 GLY A C 1
ATOM 1700 O O . GLY A 1 220 ? 2.742 -29.641 -4.395 1 97.5 220 GLY A O 1
ATOM 1701 N N . ALA A 1 221 ? 1.418 -31.375 -3.742 1 97.75 221 ALA A N 1
ATOM 1702 C CA . ALA A 1 221 ? 2.547 -32.219 -3.373 1 97.75 221 ALA A CA 1
ATOM 1703 C C . ALA A 1 221 ? 3.205 -32.844 -4.609 1 97.75 221 ALA A C 1
ATOM 1705 O O . ALA A 1 221 ? 2.52 -33.25 -5.547 1 97.75 221 ALA A O 1
ATOM 1706 N N . ASN A 1 222 ? 4.5 -32.781 -4.625 1 98.5 222 ASN A N 1
ATOM 1707 C CA . ASN A 1 222 ? 5.254 -33.469 -5.656 1 98.5 222 ASN A CA 1
ATOM 1708 C C . ASN A 1 222 ? 5.605 -34.906 -5.223 1 98.5 222 ASN A C 1
ATOM 1710 O O . ASN A 1 222 ? 6.59 -35.125 -4.516 1 98.5 222 ASN A O 1
ATOM 1714 N N . VAL A 1 223 ? 4.848 -35.844 -5.734 1 98.25 223 VAL A N 1
ATOM 1715 C CA . VAL A 1 223 ? 5.027 -37.219 -5.262 1 98.25 223 VAL A CA 1
ATOM 1716 C C . VAL A 1 223 ? 5.898 -38 -6.246 1 98.25 223 VAL A C 1
ATOM 1718 O O . VAL A 1 223 ? 6.008 -39.219 -6.156 1 98.25 223 VAL A O 1
ATOM 1721 N N . THR A 1 224 ? 6.434 -37.312 -7.234 1 98.19 224 THR A N 1
ATOM 1722 C CA . THR A 1 224 ? 7.344 -37.938 -8.18 1 98.19 224 THR A CA 1
ATOM 1723 C C . THR A 1 224 ? 8.711 -38.188 -7.535 1 98.19 224 THR A C 1
ATOM 1725 O O . THR A 1 224 ? 8.984 -37.688 -6.445 1 98.19 224 THR A O 1
ATOM 1728 N N . GLN A 1 225 ? 9.539 -38.969 -8.227 1 97.19 225 GLN A N 1
ATOM 1729 C CA . GLN A 1 225 ? 10.852 -39.312 -7.699 1 97.19 225 GLN A CA 1
ATOM 1730 C C . GLN A 1 225 ? 11.945 -38.438 -8.312 1 97.19 225 GLN A C 1
ATOM 1732 O O . GLN A 1 225 ? 13.016 -38.281 -7.723 1 97.19 225 GLN A O 1
ATOM 1737 N N . ASN A 1 226 ? 11.711 -37.875 -9.445 1 96.19 226 ASN A N 1
ATOM 1738 C CA . ASN A 1 226 ? 12.836 -37.281 -10.141 1 96.19 226 ASN A CA 1
ATOM 1739 C C . ASN A 1 226 ? 12.398 -36.062 -10.945 1 96.19 226 ASN A C 1
ATOM 1741 O O . ASN A 1 226 ? 13.148 -35.562 -11.797 1 96.19 226 ASN A O 1
ATOM 1745 N N . GLU A 1 227 ? 11.18 -35.594 -10.805 1 97.44 227 GLU A N 1
ATOM 1746 C CA . GLU A 1 227 ? 10.703 -34.438 -11.555 1 97.44 227 GLU A CA 1
ATOM 1747 C C . GLU A 1 227 ? 10.664 -33.188 -10.672 1 97.44 227 GLU A C 1
ATOM 1749 O O . GLU A 1 227 ? 10.18 -33.219 -9.539 1 97.44 227 GLU A O 1
ATOM 1754 N N . ARG A 1 228 ? 11.227 -32.125 -11.188 1 98 228 ARG A N 1
ATOM 1755 C CA . ARG A 1 228 ? 11.07 -30.844 -10.539 1 98 228 ARG A CA 1
ATOM 1756 C C . ARG A 1 228 ? 10.008 -30 -11.242 1 98 228 ARG A C 1
ATOM 1758 O O . ARG A 1 228 ? 9.945 -29.969 -12.469 1 98 228 ARG A O 1
ATOM 1765 N N . ARG A 1 229 ? 9.102 -29.438 -10.531 1 98.31 229 ARG A N 1
ATOM 1766 C CA . ARG A 1 229 ? 8.023 -28.609 -11.055 1 98.31 229 ARG A CA 1
ATOM 1767 C C . ARG A 1 229 ? 8.367 -27.125 -10.938 1 98.31 229 ARG A C 1
ATOM 1769 O O . ARG A 1 229 ? 8.336 -26.562 -9.852 1 98.31 229 ARG A O 1
ATOM 1776 N N . VAL A 1 230 ? 8.672 -26.531 -12.07 1 98.62 230 VAL A N 1
ATOM 1777 C CA . VAL A 1 230 ? 9.008 -25.125 -12.141 1 98.62 230 VAL A CA 1
ATOM 1778 C C . VAL A 1 230 ? 7.773 -24.312 -12.531 1 98.62 230 VAL A C 1
ATOM 1780 O O . VAL A 1 230 ? 7.078 -24.656 -13.492 1 98.62 230 VAL A O 1
ATOM 1783 N N . VAL A 1 231 ? 7.441 -23.297 -11.766 1 98.75 231 VAL A N 1
ATOM 1784 C CA . VAL A 1 231 ? 6.328 -22.391 -12.055 1 98.75 231 VAL A CA 1
ATOM 1785 C C . VAL A 1 231 ? 6.773 -20.938 -11.859 1 98.75 231 VAL A C 1
ATOM 1787 O O . VAL A 1 231 ? 7.422 -20.609 -10.859 1 98.75 231 VAL A O 1
ATOM 1790 N N . HIS A 1 232 ? 6.504 -20.094 -12.82 1 98.88 232 HIS A N 1
ATOM 1791 C CA . HIS A 1 232 ? 6.773 -18.656 -12.766 1 98.88 232 HIS A CA 1
ATOM 1792 C C . HIS A 1 232 ? 5.52 -17.875 -12.391 1 98.88 232 HIS A C 1
ATOM 1794 O O . HIS A 1 232 ? 4.547 -17.859 -13.141 1 98.88 232 HIS A O 1
ATOM 1800 N N . GLY A 1 233 ? 5.582 -17.234 -11.203 1 98.81 233 GLY A N 1
ATOM 1801 C CA . GLY A 1 233 ? 4.422 -16.516 -10.688 1 98.81 233 GLY A CA 1
ATOM 1802 C C . GLY A 1 233 ? 4.566 -15.008 -10.773 1 98.81 233 GLY A C 1
ATOM 1803 O O . GLY A 1 233 ? 5.637 -14.469 -10.484 1 98.81 233 GLY A O 1
ATOM 1804 N N . MET A 1 234 ? 3.555 -14.352 -11.219 1 98.88 234 MET A N 1
ATOM 1805 C CA . MET A 1 234 ? 3.418 -12.898 -11.234 1 98.88 234 MET A CA 1
ATOM 1806 C C . MET A 1 234 ? 2.156 -12.461 -10.5 1 98.88 234 MET A C 1
ATOM 1808 O O . MET A 1 234 ? 1.048 -12.852 -10.867 1 98.88 234 MET A O 1
ATOM 1812 N N . PHE A 1 235 ? 2.32 -11.719 -9.477 1 98.88 235 PHE A N 1
ATOM 1813 C CA . PHE A 1 235 ? 1.226 -11.312 -8.602 1 98.88 235 PHE A CA 1
ATOM 1814 C C . PHE A 1 235 ? 1.054 -9.805 -8.609 1 98.88 235 PHE A C 1
ATOM 1816 O O . PHE A 1 235 ? 2.018 -9.062 -8.406 1 98.88 235 PHE A O 1
ATOM 1823 N N . PHE A 1 236 ? -0.195 -9.375 -8.867 1 98.88 236 PHE A N 1
ATOM 1824 C CA . PHE A 1 236 ? -0.497 -7.957 -9 1 98.88 236 PHE A CA 1
ATOM 1825 C C . PHE A 1 236 ? -1.41 -7.488 -7.875 1 98.88 236 PHE A C 1
ATOM 1827 O O . PHE A 1 236 ? -2.23 -8.258 -7.371 1 98.88 236 PHE A O 1
ATOM 1834 N N . THR A 1 237 ? -1.238 -6.25 -7.465 1 98.75 237 THR A N 1
ATOM 1835 C CA . THR A 1 237 ? -2.084 -5.609 -6.461 1 98.75 237 THR A CA 1
ATOM 1836 C C . THR A 1 237 ? -2.42 -4.18 -6.871 1 98.75 237 THR A C 1
ATOM 1838 O O . THR A 1 237 ? -2.064 -3.744 -7.969 1 98.75 237 THR A O 1
ATOM 1841 N N . ARG A 1 238 ? -3.146 -3.496 -6.023 1 98.38 238 ARG A N 1
ATOM 1842 C CA . ARG A 1 238 ? -3.527 -2.111 -6.285 1 98.38 238 ARG A CA 1
ATOM 1843 C C . ARG A 1 238 ? -2.299 -1.211 -6.363 1 98.38 238 ARG A C 1
ATOM 1845 O O . ARG A 1 238 ? -1.358 -1.365 -5.582 1 98.38 238 ARG A O 1
ATOM 1852 N N . GLY A 1 239 ? -2.393 -0.269 -7.285 1 98.25 239 GLY A N 1
ATOM 1853 C CA . GLY A 1 239 ? -1.274 0.636 -7.496 1 98.25 239 GLY A CA 1
ATOM 1854 C C . GLY A 1 239 ? -0.96 1.491 -6.285 1 98.25 239 GLY A C 1
ATOM 1855 O O . GLY A 1 239 ? 0.186 1.896 -6.086 1 98.25 239 GLY A O 1
ATOM 1856 N N . PHE A 1 240 ? -1.965 1.69 -5.449 1 98.19 240 PHE A N 1
ATOM 1857 C CA . PHE A 1 240 ? -1.774 2.586 -4.316 1 98.19 240 PHE A CA 1
ATOM 1858 C C . PHE A 1 240 ? -1.233 1.824 -3.111 1 98.19 240 PHE A C 1
ATOM 1860 O O . PHE A 1 240 ? -0.963 2.418 -2.064 1 98.19 240 PHE A O 1
ATOM 1867 N N . HIS A 1 241 ? -1.045 0.492 -3.213 1 98.38 241 HIS A N 1
ATOM 1868 C CA . HIS A 1 241 ? -0.364 -0.24 -2.15 1 98.38 241 HIS A CA 1
ATOM 1869 C C . HIS A 1 241 ? 1.123 0.093 -2.117 1 98.38 241 HIS A C 1
ATOM 1871 O O . HIS A 1 241 ? 1.964 -0.774 -2.369 1 98.38 241 HIS A O 1
ATOM 1877 N N . ARG A 1 242 ? 1.372 1.343 -1.793 1 98.19 242 ARG A N 1
ATOM 1878 C CA . ARG A 1 242 ? 2.68 1.974 -1.639 1 98.19 242 ARG A CA 1
ATOM 1879 C C . ARG A 1 242 ? 2.605 3.162 -0.686 1 98.19 242 ARG A C 1
ATOM 1881 O O . ARG A 1 242 ? 1.524 3.701 -0.44 1 98.19 242 ARG A O 1
ATOM 1888 N N . GLN A 1 243 ? 3.748 3.465 -0.089 1 98.5 243 GLN A N 1
ATOM 1889 C CA . GLN A 1 243 ? 3.824 4.711 0.662 1 98.5 243 GLN A CA 1
ATOM 1890 C C . GLN A 1 243 ? 3.793 5.918 -0.272 1 98.5 243 GLN A C 1
ATOM 1892 O O . GLN A 1 243 ? 4.199 5.824 -1.432 1 98.5 243 GLN A O 1
ATOM 1897 N N . GLU A 1 244 ? 3.275 7.02 0.201 1 97.94 244 GLU A N 1
ATOM 1898 C CA . GLU A 1 244 ? 3.182 8.219 -0.629 1 97.94 244 GLU A CA 1
ATOM 1899 C C . GLU A 1 244 ? 4.562 8.688 -1.084 1 97.94 244 GLU A C 1
ATOM 1901 O O . GLU A 1 244 ? 4.758 9.016 -2.256 1 97.94 244 GLU A O 1
ATOM 1906 N N . GLU A 1 245 ? 5.477 8.766 -0.175 1 97.75 245 GLU A N 1
ATOM 1907 C CA . GLU A 1 245 ? 6.863 9.031 -0.538 1 97.75 245 GLU A CA 1
ATOM 1908 C C . GLU A 1 245 ? 7.699 7.754 -0.49 1 97.75 245 GLU A C 1
ATOM 1910 O O . GLU A 1 245 ? 7.633 7 0.482 1 97.75 245 GLU A O 1
ATOM 1915 N N . ASN A 1 246 ? 8.398 7.496 -1.558 1 98.12 246 ASN A N 1
ATOM 1916 C CA . ASN A 1 246 ? 9.258 6.32 -1.655 1 98.12 246 ASN A CA 1
ATOM 1917 C C . ASN A 1 246 ? 10.516 6.477 -0.812 1 98.12 246 ASN A C 1
ATOM 1919 O O . ASN A 1 246 ? 11.555 6.93 -1.312 1 98.12 246 ASN A O 1
ATOM 1923 N N . ILE A 1 247 ? 10.477 6.031 0.366 1 98.12 247 ILE A N 1
ATOM 1924 C CA . ILE A 1 247 ? 11.523 6.25 1.354 1 98.12 247 ILE A CA 1
ATOM 1925 C C . ILE A 1 247 ? 12.719 5.34 1.054 1 98.12 247 ILE A C 1
ATOM 1927 O O . ILE A 1 247 ? 13.836 5.598 1.508 1 98.12 247 ILE A O 1
ATOM 1931 N N . TYR A 1 248 ? 12.531 4.266 0.304 1 98.38 248 TYR A N 1
ATOM 1932 C CA . TYR A 1 248 ? 13.594 3.318 -0.016 1 98.38 248 TYR A CA 1
ATOM 1933 C C . TYR A 1 248 ? 14.57 3.918 -1.02 1 98.38 248 TYR A C 1
ATOM 1935 O O . TYR A 1 248 ? 15.742 3.545 -1.05 1 98.38 248 TYR A O 1
ATOM 1943 N N . LEU A 1 249 ? 14.016 4.766 -1.84 1 97.62 249 LEU A N 1
ATOM 1944 C CA . LEU A 1 249 ? 14.859 5.492 -2.777 1 97.62 249 LEU A CA 1
ATOM 1945 C C . LEU A 1 249 ? 15.43 6.754 -2.133 1 97.62 249 LEU A C 1
ATOM 1947 O O . LEU A 1 249 ? 16.578 7.133 -2.395 1 97.62 249 LEU A O 1
ATOM 1951 N N . ALA A 1 250 ? 14.719 7.375 -1.201 1 97.12 250 ALA A N 1
ATOM 1952 C CA . ALA A 1 250 ? 15.023 8.695 -0.672 1 97.12 250 ALA A CA 1
ATOM 1953 C C . ALA A 1 250 ? 16.156 8.625 0.36 1 97.12 250 ALA A C 1
ATOM 1955 O O . ALA A 1 250 ? 16.766 9.648 0.685 1 97.12 250 ALA A O 1
ATOM 1956 N N . ASN A 1 251 ? 16.391 7.484 0.958 1 98.31 251 ASN A N 1
ATOM 1957 C CA . ASN A 1 251 ? 17.359 7.352 2.043 1 98.31 251 ASN A CA 1
ATOM 1958 C C . ASN A 1 251 ? 18.406 6.285 1.737 1 98.31 251 ASN A C 1
ATOM 1960 O O . ASN A 1 251 ? 18.078 5.23 1.182 1 98.31 251 ASN A O 1
ATOM 1964 N N . THR A 1 252 ? 19.656 6.523 2.117 1 97.5 252 THR A N 1
ATOM 1965 C CA . THR A 1 252 ? 20.719 5.555 1.908 1 97.5 252 THR A CA 1
ATOM 1966 C C . THR A 1 252 ? 20.719 4.496 3.01 1 97.5 252 THR A C 1
ATOM 1968 O O . THR A 1 252 ? 20.141 4.711 4.082 1 97.5 252 THR A O 1
ATOM 1971 N N . ALA A 1 253 ? 21.328 3.404 2.672 1 97.62 253 ALA A N 1
ATOM 1972 C CA . ALA A 1 253 ? 21.453 2.344 3.668 1 97.62 253 ALA A CA 1
ATOM 1973 C C . ALA A 1 253 ? 22.156 2.857 4.922 1 97.62 253 ALA A C 1
ATOM 1975 O O . ALA A 1 253 ? 21.734 2.561 6.043 1 97.62 253 ALA A O 1
ATOM 1976 N N . GLU A 1 254 ? 23.234 3.637 4.723 1 98.12 254 GLU A N 1
ATOM 1977 C CA . GLU A 1 254 ? 24.016 4.172 5.836 1 98.12 254 GLU A CA 1
ATOM 1978 C C . GLU A 1 254 ? 23.141 5.039 6.75 1 98.12 254 GLU A C 1
ATOM 1980 O O . GLU A 1 254 ? 23.20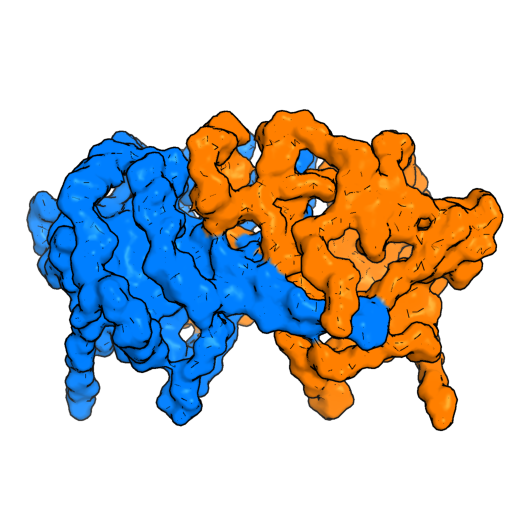3 4.906 7.973 1 98.12 254 GLU A O 1
ATOM 1985 N N . GLU A 1 255 ? 22.328 5.852 6.176 1 98.44 255 GLU A N 1
ATOM 1986 C CA . GLU A 1 255 ? 21.438 6.703 6.953 1 98.44 255 GLU A CA 1
ATOM 1987 C C . GLU A 1 255 ? 20.438 5.875 7.754 1 98.44 255 GLU A C 1
ATOM 1989 O O . GLU A 1 255 ? 20.328 6.047 8.969 1 98.44 255 GLU A O 1
ATOM 1994 N N . VAL A 1 256 ? 19.781 4.973 7.105 1 98.75 256 VAL A N 1
ATOM 1995 C CA . VAL A 1 256 ? 18.719 4.191 7.723 1 98.75 256 VAL A CA 1
ATOM 1996 C C . VAL A 1 256 ? 19.281 3.375 8.883 1 98.75 256 VAL A C 1
ATOM 1998 O O . VAL A 1 256 ? 18.672 3.303 9.953 1 98.75 256 VAL A O 1
ATOM 2001 N N . LEU A 1 257 ? 20.453 2.799 8.648 1 98.19 257 LEU A N 1
ATOM 2002 C CA . LEU A 1 257 ? 21.047 1.934 9.664 1 98.19 257 LEU A CA 1
ATOM 2003 C C . LEU A 1 257 ? 21.5 2.744 10.875 1 98.19 257 LEU A C 1
ATOM 2005 O O . LEU A 1 257 ? 21.766 2.18 11.945 1 98.19 257 LEU A O 1
ATOM 2009 N N . SER A 1 258 ? 21.562 4.059 10.719 1 98.5 258 SER A N 1
ATOM 2010 C CA . SER A 1 258 ? 21.938 4.918 11.836 1 98.5 258 SER A CA 1
ATOM 2011 C C . SER A 1 258 ? 20.719 5.32 12.664 1 98.5 258 SER A C 1
ATOM 2013 O O . SER A 1 258 ? 20.859 5.883 13.75 1 98.5 258 SER A O 1
ATOM 2015 N N . TRP A 1 259 ? 19.484 5.066 12.195 1 98.75 259 TRP A N 1
ATOM 2016 C CA . TRP A 1 259 ? 18.25 5.438 12.898 1 98.75 259 TRP A CA 1
ATOM 2017 C C . TRP A 1 259 ? 17.984 4.488 14.062 1 98.75 259 TRP A C 1
ATOM 2019 O O . TRP A 1 259 ? 18.562 3.4 14.133 1 98.75 259 TRP A O 1
ATOM 2029 N N . SER A 1 260 ? 17.156 4.906 15.008 1 98.69 260 SER A N 1
ATOM 2030 C CA . SER A 1 260 ? 16.703 3.998 16.047 1 98.69 260 SER A CA 1
ATOM 2031 C C . SER A 1 260 ? 15.867 2.859 15.477 1 98.69 260 SER A C 1
ATOM 2033 O O . SER A 1 260 ? 15.273 2.998 14.406 1 98.69 260 SER A O 1
ATOM 2035 N N . PRO A 1 261 ? 15.812 1.685 16.156 1 98.12 261 PRO A N 1
ATOM 2036 C CA . PRO A 1 261 ? 14.961 0.583 15.695 1 98.12 261 PRO A CA 1
ATOM 2037 C C . PRO A 1 261 ? 13.5 0.989 15.539 1 98.12 261 PRO A C 1
ATOM 2039 O O . PRO A 1 261 ? 12.828 0.54 14.609 1 98.12 261 PRO A O 1
ATOM 2042 N N . GLU A 1 262 ? 13.031 1.872 16.438 1 98.44 262 GLU A N 1
ATOM 2043 C CA . GLU A 1 262 ? 11.648 2.342 16.359 1 98.44 262 GLU A CA 1
ATOM 2044 C C . GLU A 1 262 ? 11.406 3.145 15.078 1 98.44 262 GLU A C 1
ATOM 2046 O O . GLU A 1 262 ? 10.359 3.008 14.445 1 98.44 262 GLU A O 1
ATOM 2051 N N . ALA A 1 263 ? 12.391 3.963 14.742 1 98.81 263 ALA A N 1
ATOM 2052 C CA . ALA A 1 263 ? 12.281 4.758 13.523 1 98.81 263 ALA A CA 1
ATOM 2053 C C . ALA A 1 263 ? 12.32 3.871 12.281 1 98.81 263 ALA A C 1
ATOM 2055 O O . ALA A 1 263 ? 11.547 4.07 11.344 1 98.81 263 ALA A O 1
ATOM 2056 N N . GLN A 1 264 ? 13.219 2.908 12.312 1 98.69 264 GLN A N 1
ATOM 2057 C CA . GLN A 1 264 ? 13.305 1.96 11.211 1 98.69 264 GLN A CA 1
ATOM 2058 C C . GLN A 1 264 ? 11.969 1.24 10.992 1 98.69 264 GLN A C 1
ATOM 2060 O O . GLN A 1 264 ? 11.492 1.135 9.867 1 98.69 264 GLN A O 1
ATOM 2065 N N . LYS A 1 265 ? 11.383 0.843 12.062 1 97.94 265 LYS A N 1
ATOM 2066 C CA . LYS A 1 265 ? 10.117 0.104 12 1 97.94 265 LYS A CA 1
ATOM 2067 C C . LYS A 1 265 ? 8.992 0.983 11.469 1 97.94 265 LYS A C 1
ATOM 2069 O O . LYS A 1 265 ? 8.289 0.602 10.531 1 97.94 265 LYS A O 1
ATOM 2074 N N . VAL A 1 266 ? 8.844 2.184 12.008 1 98.56 266 VAL A N 1
ATOM 2075 C CA . VAL A 1 266 ? 7.703 3.027 11.664 1 98.56 266 VAL A CA 1
ATOM 2076 C C . VAL A 1 266 ? 7.855 3.551 10.234 1 98.56 266 VAL A C 1
ATOM 2078 O O . VAL A 1 266 ? 6.863 3.867 9.578 1 98.56 266 VAL A O 1
ATOM 2081 N N . MET A 1 267 ? 9.078 3.564 9.742 1 98.69 267 MET A N 1
ATOM 2082 C CA . MET A 1 267 ? 9.312 4.051 8.391 1 98.69 267 MET A CA 1
ATOM 2083 C C . MET A 1 267 ? 9.156 2.928 7.367 1 98.69 267 MET A C 1
ATOM 2085 O O . MET A 1 267 ? 9.234 3.162 6.16 1 98.69 267 MET A O 1
ATOM 2089 N N . GLY A 1 268 ? 8.938 1.738 7.766 1 98.06 268 GLY A N 1
ATOM 2090 C CA . GLY A 1 268 ? 8.602 0.663 6.848 1 98.06 268 GLY A CA 1
ATOM 2091 C C . GLY A 1 268 ? 9.797 -0.194 6.469 1 98.06 268 GLY A C 1
ATOM 2092 O O . GLY A 1 268 ? 9.781 -0.867 5.438 1 98.06 268 GLY A O 1
ATOM 2093 N N . TYR A 1 269 ? 10.875 -0.214 7.324 1 97.94 269 TYR A N 1
ATOM 2094 C CA . TYR A 1 269 ? 12.055 -1.006 7.016 1 97.94 269 TYR A CA 1
ATOM 2095 C C . TYR A 1 269 ? 12.008 -2.359 7.715 1 97.94 269 TYR A C 1
ATOM 2097 O O . TYR A 1 269 ? 13.016 -3.068 7.781 1 97.94 269 TYR A O 1
ATOM 2105 N N . GLU A 1 270 ? 10.836 -2.711 8.227 1 94.75 270 GLU A N 1
ATOM 2106 C CA . GLU A 1 270 ? 10.484 -4.066 8.641 1 94.75 270 GLU A CA 1
ATOM 2107 C C . GLU A 1 270 ? 9.328 -4.613 7.812 1 94.75 270 GLU A C 1
ATOM 2109 O O . GLU A 1 270 ? 8.664 -3.865 7.094 1 94.75 270 GLU A O 1
ATOM 2114 N N . VAL A 1 271 ? 9.141 -5.91 7.93 1 95.06 271 VAL A N 1
ATOM 2115 C CA . VAL A 1 271 ? 8.055 -6.562 7.211 1 95.06 271 VAL A CA 1
ATOM 2116 C C . VAL A 1 271 ? 6.723 -6.254 7.895 1 95.06 271 VAL A C 1
ATOM 2118 O O . VAL A 1 271 ? 6.645 -6.219 9.125 1 95.06 271 VAL A O 1
ATOM 2121 N N . SER A 1 272 ? 5.738 -5.891 7.129 1 96.81 272 SER A N 1
ATOM 2122 C CA . SER A 1 272 ? 4.375 -5.844 7.645 1 96.81 272 SER A CA 1
ATOM 2123 C C . SER A 1 272 ? 3.773 -7.242 7.742 1 96.81 272 SER A C 1
ATOM 2125 O O . SER A 1 272 ? 3.74 -7.98 6.754 1 96.81 272 SER A O 1
ATOM 2127 N N . SER A 1 273 ? 3.32 -7.602 8.859 1 94 273 SER A N 1
ATOM 2128 C CA . SER A 1 273 ? 2.793 -8.945 9.102 1 94 273 SER A CA 1
ATOM 2129 C C . SER A 1 273 ? 1.628 -9.25 8.164 1 94 273 SER A C 1
ATOM 2131 O O . SER A 1 273 ? 0.705 -8.445 8.031 1 94 273 SER A O 1
ATOM 2133 N N . PRO A 1 274 ? 1.665 -10.422 7.449 1 92.88 274 PRO A N 1
ATOM 2134 C CA . PRO A 1 274 ? 2.596 -11.539 7.645 1 92.88 274 PRO A CA 1
ATOM 2135 C C . PRO A 1 274 ? 3.787 -11.484 6.691 1 92.88 274 PRO A C 1
ATOM 2137 O O . PRO A 1 274 ? 4.832 -12.086 6.969 1 92.88 274 PRO A O 1
ATOM 2140 N N . ASN A 1 275 ? 3.688 -10.797 5.52 1 93.12 275 ASN A N 1
ATOM 2141 C CA . ASN A 1 275 ? 4.762 -11.055 4.57 1 93.12 275 ASN A CA 1
ATOM 2142 C C . ASN A 1 275 ? 4.926 -9.898 3.582 1 93.12 275 ASN A C 1
ATOM 2144 O O . ASN A 1 275 ? 5.281 -10.117 2.422 1 93.12 275 ASN A O 1
ATOM 2148 N N . ILE A 1 276 ? 4.68 -8.656 3.951 1 96.81 276 ILE A N 1
ATOM 2149 C CA . ILE A 1 276 ? 4.758 -7.543 3.014 1 96.81 276 ILE A CA 1
ATOM 2150 C C . ILE A 1 276 ? 6.051 -6.766 3.246 1 96.81 276 ILE A C 1
ATOM 2152 O O . ILE A 1 276 ? 6.402 -6.457 4.387 1 96.81 276 ILE A O 1
ATOM 2156 N N . GLY A 1 277 ? 6.734 -6.562 2.164 1 96.81 277 GLY A N 1
ATOM 2157 C CA . GLY A 1 277 ? 7.809 -5.582 2.209 1 96.81 277 GLY A CA 1
ATOM 2158 C C . GLY A 1 277 ? 9.188 -6.211 2.293 1 96.81 277 GLY A C 1
ATOM 2159 O O . GLY A 1 277 ? 10.18 -5.516 2.52 1 96.81 277 GLY A O 1
ATOM 2160 N N . PHE A 1 278 ? 9.32 -7.527 2.125 1 95.06 278 PHE A N 1
ATOM 2161 C CA . PHE A 1 278 ? 10.625 -8.172 2.188 1 95.06 278 PHE A CA 1
ATOM 2162 C C . PHE A 1 278 ? 11.43 -7.898 0.919 1 95.06 278 PHE A C 1
ATOM 2164 O O . PHE A 1 278 ? 10.898 -7.348 -0.048 1 95.06 278 PHE A O 1
ATOM 2171 N N . VAL A 1 279 ? 12.703 -8.211 0.903 1 95.06 279 VAL A N 1
ATOM 2172 C CA . VAL A 1 279 ? 13.609 -8.094 -0.236 1 95.06 279 VAL A CA 1
ATOM 2173 C C . VAL A 1 279 ? 14.43 -9.375 -0.385 1 95.06 279 VAL A C 1
ATOM 2175 O O . VAL A 1 279 ? 15.281 -9.672 0.451 1 95.06 279 VAL A O 1
ATOM 2178 N N . GLY A 1 280 ? 14.172 -10.125 -1.448 1 90.94 280 GLY A N 1
ATOM 2179 C CA . GLY A 1 280 ? 14.883 -11.383 -1.61 1 90.94 280 GLY A CA 1
ATOM 2180 C C . GLY A 1 280 ? 14.727 -12.312 -0.422 1 90.94 280 GLY A C 1
ATOM 2181 O O . GLY A 1 280 ? 15.711 -12.883 0.058 1 90.94 280 GLY A O 1
ATOM 2182 N N . PHE A 1 281 ? 13.586 -12.32 0.186 1 89.12 281 PHE A N 1
ATOM 2183 C CA . PHE A 1 281 ? 13.188 -13.172 1.301 1 89.12 281 PHE A CA 1
ATOM 2184 C C . PHE A 1 281 ? 13.969 -12.82 2.559 1 89.12 281 PHE A C 1
ATOM 2186 O O . PHE A 1 281 ? 14.281 -13.695 3.371 1 89.12 281 PHE A O 1
ATOM 2193 N N . GLN A 1 282 ? 14.406 -11.617 2.623 1 89.44 282 GLN A N 1
ATOM 2194 C CA . GLN A 1 282 ? 14.953 -11.016 3.832 1 89.44 282 GLN A CA 1
ATOM 2195 C C . GLN A 1 282 ? 14.188 -9.75 4.215 1 89.44 282 GLN A C 1
ATOM 2197 O O . GLN A 1 282 ? 13.484 -9.172 3.387 1 89.44 282 GLN A O 1
ATOM 2202 N N . THR A 1 283 ? 14.312 -9.406 5.547 1 91.69 283 THR A N 1
ATOM 2203 C CA . THR A 1 283 ? 13.773 -8.102 5.906 1 91.69 283 THR A CA 1
ATOM 2204 C C . THR A 1 283 ? 14.586 -6.984 5.25 1 91.69 283 THR A C 1
ATOM 2206 O O . THR A 1 283 ? 15.766 -7.168 4.938 1 91.69 283 THR A O 1
ATOM 2209 N N . PRO A 1 284 ? 14.031 -5.828 5.043 1 95.31 284 PRO A N 1
ATOM 2210 C CA . PRO A 1 284 ? 14.789 -4.715 4.465 1 95.31 284 PRO A CA 1
ATOM 2211 C C . PRO A 1 284 ? 16.047 -4.379 5.266 1 95.31 284 PRO A C 1
ATOM 2213 O O . PRO A 1 284 ? 17.094 -4.098 4.68 1 95.31 284 PRO A O 1
ATOM 2216 N N . LEU A 1 285 ? 15.977 -4.48 6.609 1 95.12 285 LEU A N 1
ATOM 2217 C CA . LEU A 1 285 ? 17.125 -4.148 7.441 1 95.12 285 LEU A CA 1
ATOM 2218 C C . LEU A 1 285 ? 18.234 -5.176 7.262 1 95.12 285 LEU A C 1
ATOM 2220 O O . LEU A 1 285 ? 19.422 -4.816 7.199 1 95.12 285 LEU A O 1
ATOM 2224 N N . GLN A 1 286 ? 17.859 -6.457 7.172 1 92.31 286 GLN A N 1
ATOM 2225 C CA . GLN A 1 286 ? 18.844 -7.488 6.887 1 92.31 286 GLN A CA 1
ATOM 2226 C C . GLN A 1 286 ? 19.516 -7.25 5.535 1 92.31 286 GLN A C 1
ATOM 2228 O O . GLN A 1 286 ? 20.734 -7.387 5.406 1 92.31 286 GLN A O 1
ATOM 2233 N N . TYR A 1 287 ? 18.75 -6.879 4.617 1 94.81 287 TYR A N 1
ATOM 2234 C CA . TYR A 1 287 ? 19.25 -6.594 3.279 1 94.81 287 TYR A CA 1
ATOM 2235 C C . TYR A 1 287 ? 20.219 -5.41 3.301 1 94.81 287 TYR A C 1
ATOM 2237 O O . TYR A 1 287 ? 21.312 -5.484 2.734 1 94.81 287 TYR A O 1
ATOM 2245 N N . LEU A 1 288 ? 19.797 -4.336 3.992 1 96.19 288 LEU A N 1
ATOM 2246 C CA . LEU A 1 288 ? 20.609 -3.125 4.043 1 96.19 288 LEU A CA 1
ATOM 2247 C C . LEU A 1 288 ? 21.938 -3.381 4.754 1 96.19 288 LEU A C 1
ATOM 2249 O O . LEU A 1 288 ? 22.953 -2.742 4.449 1 96.19 288 LEU A O 1
ATOM 2253 N N . ARG A 1 289 ? 21.953 -4.371 5.629 1 94.56 289 ARG A N 1
ATOM 2254 C CA . ARG A 1 289 ? 23.156 -4.707 6.375 1 94.56 289 ARG A CA 1
ATOM 2255 C C . ARG A 1 289 ? 24.062 -5.625 5.562 1 94.56 289 ARG A C 1
ATOM 2257 O O . ARG A 1 289 ? 25.188 -5.926 5.98 1 94.56 289 ARG A O 1
ATOM 2264 N N . GLY A 1 290 ? 23.594 -6.09 4.492 1 90.19 290 GLY A N 1
ATOM 2265 C CA . GLY A 1 290 ? 24.375 -6.988 3.664 1 90.19 290 GLY A CA 1
ATOM 2266 C C . GLY A 1 290 ? 24.5 -8.383 4.246 1 90.19 290 GLY A C 1
ATOM 2267 O O . GLY A 1 290 ? 25.469 -9.094 3.979 1 90.19 290 GLY A O 1
ATOM 2268 N N . GLU A 1 291 ? 23.672 -8.781 5.16 1 79.12 291 GLU A N 1
ATOM 2269 C CA . GLU A 1 291 ? 23.734 -10.047 5.879 1 79.12 291 GLU A CA 1
ATOM 2270 C C . GLU A 1 291 ? 23.375 -11.219 4.961 1 79.12 291 GLU A C 1
ATOM 2272 O O . GLU A 1 291 ? 23.75 -12.359 5.23 1 79.12 291 GLU A O 1
ATOM 2277 N N . GLY A 1 292 ? 23.047 -10.938 3.771 1 70.69 292 GLY A N 1
ATOM 2278 C CA . GLY A 1 292 ? 22.562 -12.047 2.961 1 70.69 292 GLY A CA 1
ATOM 2279 C C . GLY A 1 292 ? 21.469 -12.859 3.645 1 70.69 292 GLY A C 1
ATOM 2280 O O . GLY A 1 292 ? 20.938 -12.445 4.672 1 70.69 292 GLY A O 1
ATOM 2281 N N . VAL A 1 293 ? 20.859 -13.945 3.117 1 64.75 293 VAL A N 1
ATOM 2282 C CA . VAL A 1 293 ? 19.766 -14.758 3.662 1 64.75 293 VAL A CA 1
ATOM 2283 C C . VAL A 1 293 ? 20.344 -15.758 4.668 1 64.75 293 VAL A C 1
ATOM 2285 O O . VAL A 1 293 ? 19.578 -16.422 5.379 1 64.75 293 VAL A O 1
ATOM 2288 N N . GLY A 1 294 ? 21.406 -15.414 5.324 1 58.59 294 GLY A N 1
ATOM 2289 C CA . GLY A 1 294 ? 22.016 -16.406 6.199 1 58.59 294 GLY A CA 1
ATOM 2290 C C . GLY A 1 294 ? 21.625 -17.828 5.848 1 58.59 294 GLY A C 1
ATOM 2291 O O . GLY A 1 294 ? 21.297 -18.125 4.695 1 58.59 294 GLY A O 1
ATOM 2292 N N . ASP A 1 295 ? 21.812 -18.875 6.777 1 52.22 295 ASP A N 1
ATOM 2293 C CA . ASP A 1 295 ? 21.609 -20.297 6.496 1 52.22 295 ASP A CA 1
ATOM 2294 C C . ASP A 1 295 ? 20.125 -20.609 6.301 1 52.22 295 ASP A C 1
ATOM 2296 O O . ASP A 1 295 ? 19.766 -21.688 5.805 1 52.22 295 ASP A O 1
ATOM 2300 N N . ALA A 1 296 ? 19.125 -19.812 6.957 1 53.28 296 ALA A N 1
ATOM 2301 C CA . ALA A 1 296 ? 17.734 -20.203 6.75 1 53.28 296 ALA A CA 1
ATOM 2302 C C . ALA A 1 296 ? 16.812 -18.969 6.711 1 53.28 296 ALA A C 1
ATOM 2304 O O . ALA A 1 296 ? 17.078 -17.969 7.379 1 53.28 296 ALA A O 1
ATOM 2305 N N . PHE A 1 297 ? 15.922 -19 5.582 1 59.97 297 PHE A N 1
ATOM 2306 C CA . PHE A 1 297 ? 14.75 -18.141 5.516 1 59.97 297 PHE A CA 1
ATOM 2307 C C . PHE A 1 297 ? 13.664 -18.641 6.465 1 59.97 297 PHE A C 1
ATOM 2309 O O . PHE A 1 297 ? 13.336 -19.828 6.477 1 59.97 297 PHE A O 1
ATOM 2316 N N . GLY A 1 298 ? 13.367 -17.969 7.539 1 64.25 298 GLY A N 1
ATOM 2317 C CA . GLY A 1 298 ? 12.195 -18.359 8.305 1 64.25 298 GLY A CA 1
ATOM 2318 C C . GLY A 1 298 ? 11.031 -17.406 8.148 1 64.25 298 GLY A C 1
ATOM 2319 O O . GLY A 1 298 ? 11.078 -16.484 7.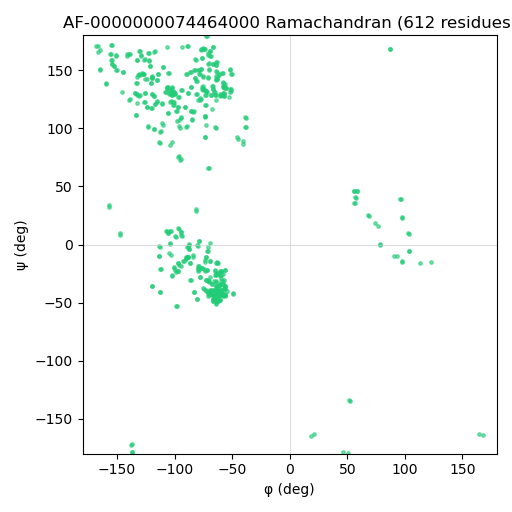328 1 64.25 298 GLY A O 1
ATOM 2320 N N . ASP A 1 299 ? 9.914 -17.859 8.664 1 74.62 299 ASP A N 1
ATOM 2321 C CA . ASP A 1 299 ? 8.703 -17.047 8.617 1 74.62 299 ASP A CA 1
ATOM 2322 C C . ASP A 1 299 ? 8.922 -15.688 9.281 1 74.62 299 ASP A C 1
ATOM 2324 O O . ASP A 1 299 ? 9.609 -15.586 10.297 1 74.62 299 ASP A O 1
ATOM 2328 N N . PHE A 1 300 ? 8.531 -14.68 8.57 1 73.81 300 PHE A N 1
ATOM 2329 C CA . PHE A 1 300 ? 8.727 -13.32 9.062 1 73.81 300 PHE A CA 1
ATOM 2330 C C . PHE A 1 300 ? 7.891 -13.07 10.312 1 73.81 300 PHE A C 1
ATOM 2332 O O . PHE A 1 300 ? 8.227 -12.211 11.133 1 73.81 300 PHE A O 1
ATOM 2339 N N . ASP A 1 301 ? 6.73 -13.75 10.375 1 67.19 301 ASP A N 1
ATOM 2340 C CA . ASP A 1 301 ? 5.852 -13.625 11.531 1 67.19 301 ASP A CA 1
ATOM 2341 C C . ASP A 1 301 ? 5.812 -14.922 12.336 1 67.19 301 ASP A C 1
ATOM 2343 O O . ASP A 1 301 ? 5.262 -15.93 11.883 1 67.19 301 ASP A O 1
ATOM 2347 N N . PRO A 1 302 ? 6.477 -14.906 13.414 1 61.06 302 PRO A N 1
ATOM 2348 C CA . PRO A 1 302 ? 6.531 -16.141 14.203 1 61.06 302 PRO A CA 1
ATOM 2349 C C . PRO A 1 302 ? 5.152 -16.625 14.641 1 61.06 302 PRO A C 1
ATOM 2351 O O . PRO A 1 302 ? 4.98 -17.797 14.977 1 61.06 302 PRO A O 1
ATOM 2354 N N . SER A 1 303 ? 4.203 -15.641 14.75 1 53.41 303 SER A N 1
ATOM 2355 C CA . SER A 1 303 ? 2.873 -16.031 15.211 1 53.41 303 SER A CA 1
ATOM 2356 C C . SER A 1 303 ? 2.217 -17 14.234 1 53.41 303 SER A C 1
ATOM 2358 O O . SER A 1 303 ? 1.204 -17.625 14.562 1 53.41 303 SER A O 1
ATOM 2360 N N . GLN A 1 304 ? 2.604 -16.938 13.039 1 52.22 304 GLN A N 1
ATOM 2361 C CA . GLN A 1 304 ? 2.021 -17.828 12.047 1 52.22 304 GLN A CA 1
ATOM 2362 C C . GLN A 1 304 ? 2.174 -19.297 12.461 1 52.22 304 GLN A C 1
ATOM 2364 O O . GLN A 1 304 ? 1.447 -20.156 11.969 1 52.22 304 GLN A O 1
ATOM 2369 N N . GLU A 1 305 ? 3.104 -19.516 13.297 1 50.84 305 GLU A N 1
ATOM 2370 C CA . GLU A 1 305 ? 3.467 -20.906 13.57 1 50.84 305 GLU A CA 1
ATOM 2371 C C . GLU A 1 305 ? 2.775 -21.406 14.836 1 50.84 305 GLU A C 1
ATOM 2373 O O . GLU A 1 305 ? 2.811 -22.609 15.133 1 50.84 305 GLU A O 1
ATOM 2378 N N . GLN A 1 306 ? 2.242 -20.484 15.664 1 49.16 306 GLN A N 1
ATOM 2379 C CA . GLN A 1 306 ? 1.713 -21.125 16.859 1 49.16 306 GLN A CA 1
ATOM 2380 C C . GLN A 1 306 ? 0.216 -21.391 16.734 1 49.16 306 GLN A C 1
ATOM 2382 O O . GLN A 1 306 ? -0.557 -20.484 16.406 1 49.16 306 GLN A O 1
ATOM 2387 N N . PRO A 1 307 ? -0.103 -22.672 16.453 1 43.91 307 PRO A N 1
ATOM 2388 C CA . PRO A 1 307 ? -1.539 -22.953 16.531 1 43.91 307 PRO A CA 1
ATOM 2389 C C . PRO A 1 307 ? -2.223 -22.234 17.688 1 43.91 307 PRO A C 1
ATOM 2391 O O . PRO A 1 307 ? -1.609 -22.031 18.734 1 43.91 307 PRO A O 1
ATOM 2394 N N . ASN A 1 308 ? -3.086 -21.203 17.375 1 38.78 308 ASN A N 1
ATOM 2395 C CA . ASN A 1 308 ? -3.865 -20.734 18.516 1 38.78 308 ASN A CA 1
ATOM 2396 C C . ASN A 1 308 ? -4.5 -21.891 19.281 1 38.78 308 ASN A C 1
ATOM 2398 O O . ASN A 1 308 ? -4.953 -22.859 18.688 1 38.78 308 ASN A O 1
ATOM 2402 N N . MET B 1 1 ? -30.078 27.891 8.812 1 34.66 1 MET B N 1
ATOM 2403 C CA . MET B 1 1 ? -29.469 28.016 10.141 1 34.66 1 MET B CA 1
ATOM 2404 C C . MET B 1 1 ? -27.969 27.734 10.078 1 34.66 1 MET B C 1
ATOM 2406 O O . MET B 1 1 ? -27.547 26.781 9.422 1 34.66 1 MET B O 1
ATOM 2410 N N . ALA B 1 2 ? -27.281 28.828 10.273 1 41.41 2 ALA B N 1
ATOM 2411 C CA . ALA B 1 2 ? -25.812 28.703 10.242 1 41.41 2 ALA B CA 1
ATOM 2412 C C . ALA B 1 2 ? -25.359 27.5 11.062 1 41.41 2 ALA B C 1
ATOM 2414 O O . ALA B 1 2 ? -25.688 27.391 12.242 1 41.41 2 ALA B O 1
ATOM 2415 N N . VAL B 1 3 ? -25.188 26.359 10.57 1 45.75 3 VAL B N 1
ATOM 2416 C CA . VAL B 1 3 ? -24.656 25.234 11.336 1 45.75 3 VAL B CA 1
ATOM 2417 C C . VAL B 1 3 ? -23.516 25.703 12.227 1 45.75 3 VAL B C 1
ATOM 2419 O O . VAL B 1 3 ? -22.516 26.25 11.734 1 45.75 3 VAL B O 1
ATOM 2422 N N . LYS B 1 4 ? -23.844 26.188 13.438 1 52.34 4 LYS B N 1
ATOM 2423 C CA . LYS B 1 4 ? -22.875 26.578 14.453 1 52.34 4 LYS B CA 1
ATOM 2424 C C . LYS B 1 4 ? -21.672 25.625 14.469 1 52.34 4 LYS B C 1
ATOM 2426 O O . LYS B 1 4 ? -21.844 24.422 14.648 1 52.34 4 LYS B O 1
ATOM 2431 N N . GLN B 1 5 ? -20.516 26.016 13.859 1 65.62 5 GLN B N 1
ATOM 2432 C CA . GLN B 1 5 ? -19.297 25.234 13.797 1 65.62 5 GLN B CA 1
ATOM 2433 C C . GLN B 1 5 ? -18.703 25.031 15.195 1 65.62 5 GLN B C 1
ATOM 2435 O O . GLN B 1 5 ? -18.5 26 15.938 1 65.62 5 GLN B O 1
ATOM 2440 N N . LEU B 1 6 ? -18.859 23.906 15.859 1 70.62 6 LEU B N 1
ATOM 2441 C CA . LEU B 1 6 ? -18.281 23.594 17.156 1 70.62 6 LEU B CA 1
ATOM 2442 C C . LEU B 1 6 ? -16.766 23.766 17.125 1 70.62 6 LEU B C 1
ATOM 2444 O O . LEU B 1 6 ? -16.125 23.438 16.125 1 70.62 6 LEU B O 1
ATOM 2448 N N . PRO B 1 7 ? -16.312 24.438 18.203 1 87.56 7 PRO B N 1
ATOM 2449 C CA . PRO B 1 7 ? -14.867 24.625 18.297 1 87.56 7 PRO B CA 1
ATOM 2450 C C . PRO B 1 7 ? -14.109 23.297 18.312 1 87.56 7 PRO B C 1
ATOM 2452 O O . PRO B 1 7 ? -14.633 22.281 18.766 1 87.56 7 PRO B O 1
ATOM 2455 N N . ILE B 1 8 ? -12.977 23.281 17.781 1 96.44 8 ILE B N 1
ATOM 2456 C CA . ILE B 1 8 ? -12.086 22.109 17.812 1 96.44 8 ILE B CA 1
ATOM 2457 C C . ILE B 1 8 ? -11.68 21.828 19.266 1 96.44 8 ILE B C 1
ATOM 2459 O O . ILE B 1 8 ? -11.281 22.734 20 1 96.44 8 ILE B O 1
ATOM 2463 N N . GLN B 1 9 ? -11.828 20.625 19.719 1 98 9 GLN B N 1
ATOM 2464 C CA . GLN B 1 9 ? -11.438 20.234 21.062 1 98 9 GLN B CA 1
ATOM 2465 C C . GLN B 1 9 ? -9.922 20.297 21.234 1 98 9 GLN B C 1
ATOM 2467 O O . GLN B 1 9 ? -9.172 19.938 20.344 1 98 9 GLN B O 1
ATOM 2472 N N . ARG B 1 10 ? -9.508 20.891 22.344 1 98.44 10 ARG B N 1
ATOM 2473 C CA . ARG B 1 10 ? -8.117 20.938 22.766 1 98.44 10 ARG B CA 1
ATOM 2474 C C . ARG B 1 10 ? -7.895 20.078 24.016 1 98.44 10 ARG B C 1
ATOM 2476 O O . ARG B 1 10 ? -8.555 20.281 25.031 1 98.44 10 ARG B O 1
ATOM 2483 N N . ILE B 1 11 ? -7.008 19.125 23.891 1 98.81 11 ILE B N 1
ATOM 2484 C CA . ILE B 1 11 ? -6.887 18.125 24.953 1 98.81 11 ILE B CA 1
ATOM 2485 C C . ILE B 1 11 ? -5.414 17.922 25.297 1 98.81 11 ILE B C 1
ATOM 2487 O O . ILE B 1 11 ? -4.562 17.844 24.406 1 98.81 11 ILE B O 1
ATOM 2491 N N . ASP B 1 12 ? -5.113 17.797 26.594 1 98.5 12 ASP B N 1
ATOM 2492 C CA . ASP B 1 12 ? -3.748 17.547 27.047 1 98.5 12 ASP B CA 1
ATOM 2493 C C . ASP B 1 12 ? -3.246 16.203 26.547 1 98.5 12 ASP B C 1
ATOM 2495 O O . ASP B 1 12 ? -3.982 15.211 26.578 1 98.5 12 ASP B O 1
ATOM 2499 N N . ARG B 1 13 ? -1.985 16.094 26.172 1 98.31 13 ARG B N 1
ATOM 2500 C CA . ARG B 1 13 ? -1.42 14.883 25.594 1 98.31 13 ARG B CA 1
ATOM 2501 C C . ARG B 1 13 ? -1.53 13.703 26.547 1 98.31 13 ARG B C 1
ATOM 2503 O O . ARG B 1 13 ? -1.519 12.547 26.125 1 98.31 13 ARG B O 1
ATOM 2510 N N . ALA B 1 14 ? -1.634 13.992 27.844 1 98.06 14 ALA B N 1
ATOM 2511 C CA . ALA B 1 14 ? -1.663 12.93 28.844 1 98.06 14 ALA B CA 1
ATOM 2512 C C . ALA B 1 14 ? -3.006 12.203 28.828 1 98.06 14 ALA B C 1
ATOM 2514 O O . ALA B 1 14 ? -3.117 11.078 29.328 1 98.06 14 ALA B O 1
ATOM 2515 N N . ASP B 1 15 ? -4.043 12.836 28.328 1 98.56 15 ASP B N 1
ATOM 2516 C CA . ASP B 1 15 ? -5.379 12.25 28.344 1 98.56 15 ASP B CA 1
ATOM 2517 C C . ASP B 1 15 ? -5.672 11.516 27.031 1 98.56 15 ASP B C 1
ATOM 2519 O O . ASP B 1 15 ? -6.539 11.93 26.266 1 98.56 15 ASP B O 1
ATOM 2523 N N . VAL B 1 16 ? -5.062 10.406 26.875 1 98.69 16 VAL B N 1
ATOM 2524 C CA . VAL B 1 16 ? -5.09 9.633 25.641 1 98.69 16 VAL B CA 1
ATOM 2525 C C . VAL B 1 16 ? -6.527 9.234 25.312 1 98.69 16 VAL B C 1
ATOM 2527 O O . VAL B 1 16 ? -6.957 9.336 24.156 1 98.69 16 VAL B O 1
ATOM 2530 N N . GLU B 1 17 ? -7.277 8.82 26.281 1 98.62 17 GLU B N 1
ATOM 2531 C CA . GLU B 1 17 ? -8.648 8.375 26.062 1 98.62 17 GLU B CA 1
ATOM 2532 C C . GLU B 1 17 ? -9.523 9.523 25.562 1 98.62 17 GLU B C 1
ATOM 2534 O O . GLU B 1 17 ? -10.344 9.336 24.656 1 98.62 17 GLU B O 1
ATOM 2539 N N . ALA B 1 18 ? -9.352 10.711 26.141 1 98.81 18 ALA B N 1
ATOM 2540 C CA . ALA B 1 18 ? -10.102 11.875 25.688 1 98.81 18 ALA B CA 1
ATOM 2541 C C . ALA B 1 18 ? -9.75 12.227 24.25 1 98.81 18 ALA B C 1
ATOM 2543 O O . ALA B 1 18 ? -10.609 12.617 23.469 1 98.81 18 ALA B O 1
ATOM 2544 N N . ILE B 1 19 ? -8.484 12.102 23.906 1 98.88 19 ILE B N 1
ATOM 2545 C CA . ILE B 1 19 ? -8.031 12.352 22.547 1 98.88 19 ILE B CA 1
ATOM 2546 C C . ILE B 1 19 ? -8.711 11.375 21.594 1 98.88 19 ILE B C 1
ATOM 2548 O O . ILE B 1 19 ? -9.258 11.773 20.562 1 98.88 19 ILE B O 1
ATOM 2552 N N . ILE B 1 20 ? -8.719 10.094 21.938 1 98.81 20 ILE B N 1
ATOM 2553 C CA . ILE B 1 20 ? -9.328 9.055 21.125 1 98.81 20 ILE B CA 1
ATOM 2554 C C . ILE B 1 20 ? -10.812 9.367 20.922 1 98.81 20 ILE B C 1
ATOM 2556 O O . ILE B 1 20 ? -11.312 9.312 19.797 1 98.81 20 ILE B O 1
ATOM 2560 N N . GLN B 1 21 ? -11.492 9.773 21.969 1 98.62 21 GLN B N 1
ATOM 2561 C CA . GLN B 1 21 ? -12.922 10.062 21.891 1 98.62 21 GLN B CA 1
ATOM 2562 C C . GLN B 1 21 ? -13.18 11.297 21.031 1 98.62 21 GLN B C 1
ATOM 2564 O O . GLN B 1 21 ? -14.156 11.344 20.281 1 98.62 21 GLN B O 1
ATOM 2569 N N . ALA B 1 22 ? -12.328 12.32 21.156 1 98.69 22 ALA B N 1
ATOM 2570 C CA . ALA B 1 22 ? -12.453 13.516 20.328 1 98.69 22 ALA B CA 1
ATOM 2571 C C . ALA B 1 22 ? -12.297 13.164 18.844 1 98.69 22 ALA B C 1
ATOM 2573 O O . ALA B 1 22 ? -13.031 13.68 18 1 98.69 22 ALA B O 1
ATOM 2574 N N . ILE B 1 23 ? -11.367 12.305 18.5 1 98.75 23 ILE B N 1
ATOM 2575 C CA . ILE B 1 23 ? -11.125 11.898 17.125 1 98.75 23 ILE B CA 1
ATOM 2576 C C . ILE B 1 23 ? -12.312 11.086 16.609 1 98.75 23 ILE B C 1
ATOM 2578 O O . ILE B 1 23 ? -12.742 11.258 15.469 1 98.75 23 ILE B O 1
ATOM 2582 N N . ILE B 1 24 ? -12.859 10.203 17.453 1 98.44 24 ILE B N 1
ATOM 2583 C CA . ILE B 1 24 ? -14.023 9.422 17.062 1 98.44 24 ILE B CA 1
ATOM 2584 C C . ILE B 1 24 ? -15.188 10.352 16.734 1 98.44 24 ILE B C 1
ATOM 2586 O O . ILE B 1 24 ? -15.891 10.148 15.742 1 98.44 24 ILE B O 1
ATOM 2590 N N . LYS B 1 25 ? -15.297 11.383 17.516 1 97.44 25 LYS B N 1
ATOM 2591 C CA . LYS B 1 25 ? -16.438 12.281 17.391 1 97.44 25 LYS B CA 1
ATOM 2592 C C . LYS B 1 25 ? -16.234 13.273 16.25 1 97.44 25 LYS B C 1
ATOM 2594 O O . LYS B 1 25 ? -17.109 13.453 15.406 1 97.44 25 LYS B O 1
ATOM 2599 N N . ASP B 1 26 ? -15.039 13.891 16.188 1 97.94 26 ASP B N 1
ATOM 2600 C CA . ASP B 1 26 ? -14.852 15.062 15.352 1 97.94 26 ASP B CA 1
ATOM 2601 C C . ASP B 1 26 ? -13.891 14.766 14.195 1 97.94 26 ASP B C 1
ATOM 2603 O O . ASP B 1 26 ? -13.734 15.578 13.289 1 97.94 26 ASP B O 1
ATOM 2607 N N . GLY B 1 27 ? -13.234 13.648 14.203 1 98.31 27 GLY B N 1
ATOM 2608 C CA . GLY B 1 27 ? -12.234 13.305 13.203 1 98.31 27 GLY B CA 1
ATOM 2609 C C . GLY B 1 27 ? -10.898 13.977 13.43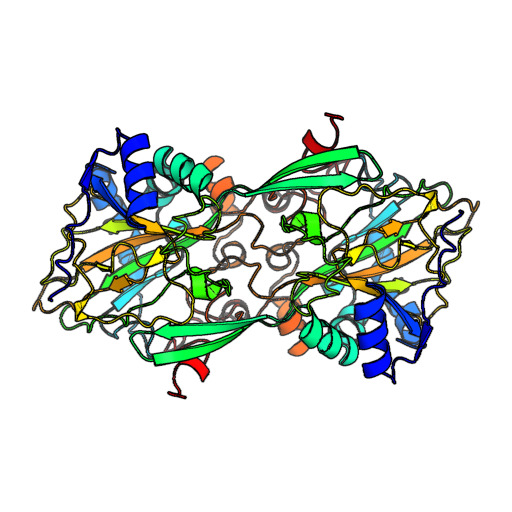 1 98.31 27 GLY B C 1
ATOM 2610 O O . GLY B 1 27 ? -9.953 13.766 12.672 1 98.31 27 GLY B O 1
ATOM 2611 N N . CYS B 1 28 ? -10.844 14.805 14.523 1 98.75 28 CYS B N 1
ATOM 2612 C CA . CYS B 1 28 ? -9.648 15.602 14.797 1 98.75 28 CYS B CA 1
ATOM 2613 C C . CYS B 1 28 ? -9.672 16.141 16.219 1 98.75 28 CYS B C 1
ATOM 2615 O O . CYS B 1 28 ? -10.688 16.047 16.906 1 98.75 28 CYS B O 1
ATOM 2617 N N . CYS B 1 29 ? -8.562 16.625 16.625 1 98.81 29 CYS B N 1
ATOM 2618 C CA . CYS B 1 29 ? -8.453 17.484 17.797 1 98.81 29 CYS B CA 1
ATOM 2619 C C . CYS B 1 29 ? -7.078 18.141 17.875 1 98.81 29 CYS B C 1
ATOM 2621 O O . CYS B 1 29 ? -6.234 17.922 17 1 98.81 29 CYS B O 1
ATOM 2623 N N . ILE B 1 30 ? -6.949 19.062 18.766 1 98.88 30 ILE B N 1
ATOM 2624 C CA . ILE B 1 30 ? -5.66 19.672 19.078 1 98.88 30 ILE B CA 1
ATOM 2625 C C . ILE B 1 30 ? -5.09 19.062 20.359 1 98.88 30 ILE B C 1
ATOM 2627 O O . ILE B 1 30 ? -5.758 19.047 21.391 1 98.88 30 ILE B O 1
ATOM 2631 N N . ILE B 1 31 ? -3.922 18.516 20.25 1 98.94 31 ILE B N 1
ATOM 2632 C CA . ILE B 1 31 ? -3.217 17.984 21.422 1 98.94 31 ILE B CA 1
ATOM 2633 C C . ILE B 1 31 ? -2.334 19.062 22.031 1 98.94 31 ILE B C 1
ATOM 2635 O O . ILE B 1 31 ? -1.393 19.547 21.391 1 98.94 31 ILE B O 1
ATOM 2639 N N . LYS B 1 32 ? -2.578 19.422 23.219 1 98.44 32 LYS B N 1
ATOM 2640 C CA . LYS B 1 32 ? -1.79 20.422 23.922 1 98.44 32 LYS B CA 1
ATOM 2641 C C . LYS B 1 32 ? -0.521 19.797 24.516 1 98.44 32 LYS B C 1
ATOM 2643 O O . LYS B 1 32 ? -0.523 18.641 24.938 1 98.44 32 LYS B O 1
ATOM 2648 N N . ASP B 1 33 ? 0.547 20.594 24.469 1 97.12 33 ASP B N 1
ATOM 2649 C CA . ASP B 1 33 ? 1.822 20.219 25.062 1 97.12 33 ASP B CA 1
ATOM 2650 C C . ASP B 1 33 ? 2.34 18.906 24.484 1 97.12 33 ASP B C 1
ATOM 2652 O O . ASP B 1 33 ? 2.754 18.016 25.234 1 97.12 33 ASP B O 1
ATOM 2656 N N . PHE B 1 34 ? 2.141 18.828 23.219 1 98.69 34 PHE B N 1
ATOM 2657 C CA . PHE B 1 34 ? 2.605 17.641 22.516 1 98.69 34 PHE B CA 1
ATOM 2658 C C . PHE B 1 34 ? 4.125 17.531 22.578 1 98.69 34 PHE B C 1
ATOM 2660 O O . PHE B 1 34 ? 4.676 16.438 22.719 1 98.69 34 PHE B O 1
ATOM 2667 N N . THR B 1 35 ? 4.785 18.594 22.359 1 98.5 35 THR B N 1
ATOM 2668 C CA . THR B 1 35 ? 6.242 18.672 22.328 1 98.5 35 THR B CA 1
ATOM 2669 C C . THR B 1 35 ? 6.73 19.922 23.062 1 98.5 35 THR B C 1
ATOM 2671 O O . THR B 1 35 ? 5.996 20.5 23.859 1 98.5 35 THR B O 1
ATOM 2674 N N . ASP B 1 36 ? 8.055 20.234 22.984 1 98.25 36 ASP B N 1
ATOM 2675 C CA . ASP B 1 36 ? 8.594 21.391 23.688 1 98.25 36 ASP B CA 1
ATOM 2676 C C . ASP B 1 36 ? 9.281 22.344 22.719 1 98.25 36 ASP B C 1
ATOM 2678 O O . ASP B 1 36 ? 9.609 21.969 21.578 1 98.25 36 ASP B O 1
ATOM 2682 N N . ALA B 1 37 ? 9.516 23.531 23.172 1 97.56 37 ALA B N 1
ATOM 2683 C CA . ALA B 1 37 ? 10.031 24.609 22.344 1 97.56 37 ALA B CA 1
ATOM 2684 C C . ALA B 1 37 ? 11.43 24.297 21.828 1 97.56 37 ALA B C 1
ATOM 2686 O O . ALA B 1 37 ? 11.789 24.672 20.703 1 97.56 37 ALA B O 1
ATOM 2687 N N . ALA B 1 38 ? 12.203 23.656 22.609 1 98.44 38 ALA B N 1
ATOM 2688 C CA . ALA B 1 38 ? 13.57 23.328 22.203 1 98.44 38 ALA B CA 1
ATOM 2689 C C . ALA B 1 38 ? 13.578 22.359 21.031 1 98.44 38 ALA B C 1
ATOM 2691 O O . ALA B 1 38 ? 14.367 22.516 20.094 1 98.44 38 ALA B O 1
ATOM 2692 N N . THR B 1 39 ? 12.734 21.328 21.109 1 98.69 39 THR B N 1
ATOM 2693 C CA . THR B 1 39 ? 12.617 20.344 20.016 1 98.69 39 THR B CA 1
ATOM 2694 C C . THR B 1 39 ? 12.164 21.031 18.734 1 98.69 39 THR B C 1
ATOM 2696 O O . THR B 1 39 ? 12.727 20.781 17.656 1 98.69 39 THR B O 1
ATOM 2699 N N . ILE B 1 40 ? 11.234 21.953 18.828 1 98.69 40 ILE B N 1
ATOM 2700 C CA . ILE B 1 40 ? 10.711 22.672 17.672 1 98.69 40 ILE B CA 1
ATOM 2701 C C . ILE B 1 40 ? 11.828 23.5 17.031 1 98.69 40 ILE B C 1
ATOM 2703 O O . ILE B 1 40 ? 12.008 23.469 15.812 1 98.69 40 ILE B O 1
ATOM 2707 N N . LYS B 1 41 ? 12.508 24.203 17.891 1 98.56 41 LYS B N 1
ATOM 2708 C CA . LYS B 1 41 ? 13.609 25.031 17.391 1 98.56 41 LYS B CA 1
ATOM 2709 C C . LYS B 1 41 ? 14.625 24.172 16.625 1 98.56 41 LYS B C 1
ATOM 2711 O O . LYS B 1 41 ? 15.094 24.578 15.555 1 98.56 41 LYS B O 1
ATOM 2716 N N . GLN B 1 42 ? 14.953 23.047 17.141 1 98.88 42 GLN B N 1
ATOM 2717 C CA . GLN B 1 42 ? 15.93 22.156 16.531 1 98.88 42 GLN B CA 1
ATOM 2718 C C . GLN B 1 42 ? 15.422 21.625 15.203 1 98.88 42 GLN B C 1
ATOM 2720 O O . GLN B 1 42 ? 16.172 21.562 14.219 1 98.88 42 GLN B O 1
ATOM 2725 N N . VAL B 1 43 ? 14.164 21.188 15.125 1 98.94 43 VAL B N 1
ATOM 2726 C CA . VAL B 1 43 ? 13.594 20.672 13.883 1 98.94 43 VAL B CA 1
ATOM 2727 C C . VAL B 1 43 ? 13.578 21.797 12.836 1 98.94 43 VAL B C 1
ATOM 2729 O O . VAL B 1 43 ? 13.945 21.562 11.68 1 98.94 43 VAL B O 1
ATOM 2732 N N . ASN B 1 44 ? 13.164 23.016 13.289 1 98.88 44 ASN B N 1
ATOM 2733 C CA . ASN B 1 44 ? 13.18 24.156 12.375 1 98.88 44 ASN B CA 1
ATOM 2734 C C . ASN B 1 44 ? 14.57 24.375 11.781 1 98.88 44 ASN B C 1
ATOM 2736 O O . ASN B 1 44 ? 14.703 24.609 10.578 1 98.88 44 ASN B O 1
ATOM 2740 N N . GLU B 1 45 ? 15.562 24.266 12.586 1 98.88 45 GLU B N 1
ATOM 2741 C CA . GLU B 1 45 ? 16.938 24.469 12.133 1 98.88 45 GLU B CA 1
ATOM 2742 C C . GLU B 1 45 ? 17.359 23.375 11.156 1 98.88 45 GLU B C 1
ATOM 2744 O O . GLU B 1 45 ? 18.016 23.656 10.156 1 98.88 45 GLU B O 1
ATOM 2749 N N . GLU B 1 46 ? 16.969 22.203 11.406 1 98.88 46 GLU B N 1
ATOM 2750 C CA . GLU B 1 46 ? 17.391 21.047 10.602 1 98.88 46 GLU B CA 1
ATOM 2751 C C . GLU B 1 46 ? 16.75 21.094 9.211 1 98.88 46 GLU B C 1
ATOM 2753 O O . GLU B 1 46 ? 17.359 20.641 8.242 1 98.88 46 GLU B O 1
ATOM 2758 N N . VAL B 1 47 ? 15.555 21.625 9.102 1 98.81 47 VAL B N 1
ATOM 2759 C CA . VAL B 1 47 ? 14.852 21.578 7.82 1 98.81 47 VAL B CA 1
ATOM 2760 C C . VAL B 1 47 ? 15.156 22.828 7.008 1 98.81 47 VAL B C 1
ATOM 2762 O O . VAL B 1 47 ? 14.898 22.875 5.805 1 98.81 47 VAL B O 1
ATOM 2765 N N . GLN B 1 48 ? 15.727 23.844 7.656 1 98.75 48 GLN B N 1
ATOM 2766 C CA . GLN B 1 48 ? 15.867 25.156 7.047 1 98.75 48 GLN B CA 1
ATOM 2767 C C . GLN B 1 48 ? 16.672 25.094 5.754 1 98.75 48 GLN B C 1
ATOM 2769 O O . GLN B 1 48 ? 16.297 25.703 4.75 1 98.75 48 GLN B O 1
ATOM 2774 N N . PRO B 1 49 ? 17.797 24.344 5.668 1 98.5 49 PRO B N 1
ATOM 2775 C CA . PRO B 1 49 ? 18.562 24.297 4.418 1 98.5 49 PRO B CA 1
ATOM 2776 C C . PRO B 1 49 ? 17.75 23.75 3.25 1 98.5 49 PRO B C 1
ATOM 2778 O O . PRO B 1 49 ? 17.938 24.172 2.107 1 98.5 49 PRO B O 1
ATOM 2781 N N . TYR B 1 50 ? 16.891 22.812 3.498 1 97.31 50 TYR B N 1
ATOM 2782 C CA . TYR B 1 50 ? 16.078 22.203 2.455 1 97.31 50 TYR B CA 1
ATOM 2783 C C . TYR B 1 50 ? 14.961 23.156 2.012 1 97.31 50 TYR B C 1
ATOM 2785 O O . TYR B 1 50 ? 14.609 23.203 0.829 1 97.31 50 TYR B O 1
ATOM 2793 N N . LEU B 1 51 ? 14.383 23.891 2.992 1 97.5 51 LEU B N 1
ATOM 2794 C CA . LEU B 1 51 ? 13.391 24.906 2.654 1 97.5 51 LEU B CA 1
ATOM 2795 C C . LEU B 1 51 ? 14.008 26 1.785 1 97.5 51 LEU B C 1
ATOM 2797 O O . LEU B 1 51 ? 13.406 26.422 0.801 1 97.5 51 LEU B O 1
ATOM 2801 N N . ASP B 1 52 ? 15.211 26.391 2.133 1 96.94 52 ASP B N 1
ATOM 2802 C CA . ASP B 1 52 ? 15.922 27.422 1.386 1 96.94 52 ASP B CA 1
ATOM 2803 C C . ASP B 1 52 ? 16.219 26.969 -0.041 1 96.94 52 ASP B C 1
ATOM 2805 O O . ASP B 1 52 ? 16.25 27.781 -0.967 1 96.94 52 ASP B O 1
ATOM 2809 N N . ALA B 1 53 ? 16.422 25.672 -0.217 1 93.94 53 ALA B N 1
ATOM 2810 C CA . ALA B 1 53 ? 16.828 25.141 -1.51 1 93.94 53 ALA B CA 1
ATOM 2811 C C . ALA B 1 53 ? 15.625 24.844 -2.389 1 93.94 53 ALA B C 1
ATOM 2813 O O . ALA B 1 53 ? 15.766 24.625 -3.594 1 93.94 53 ALA B O 1
ATOM 2814 N N . ASP B 1 54 ? 14.445 24.781 -1.804 1 93.31 54 ASP B N 1
ATOM 2815 C CA . ASP B 1 54 ? 13.234 24.438 -2.543 1 93.31 54 ASP B CA 1
ATOM 2816 C C . ASP B 1 54 ? 12.836 25.547 -3.508 1 93.31 54 ASP B C 1
ATOM 2818 O O . ASP B 1 54 ? 13.398 26.641 -3.463 1 93.31 54 ASP B O 1
ATOM 2822 N N . LYS B 1 55 ? 11.906 25.203 -4.434 1 90 55 LYS B N 1
ATOM 2823 C CA . LYS B 1 55 ? 11.422 26.125 -5.461 1 90 55 LYS B CA 1
ATOM 2824 C C . LYS B 1 55 ? 9.898 26.219 -5.438 1 90 55 LYS B C 1
ATOM 2826 O O . LYS B 1 55 ? 9.227 25.344 -4.891 1 90 55 LYS B O 1
ATOM 2831 N N . PRO B 1 56 ? 9.367 27.328 -6.008 1 90.12 56 PRO B N 1
ATOM 2832 C CA . PRO B 1 56 ? 7.91 27.453 -6.066 1 90.12 56 PRO B CA 1
ATOM 2833 C C . PRO B 1 56 ? 7.25 26.297 -6.809 1 90.12 56 PRO B C 1
ATOM 2835 O O . PRO B 1 56 ? 7.777 25.828 -7.82 1 90.12 56 PRO B O 1
ATOM 2838 N N . TRP B 1 57 ? 6.133 25.844 -6.277 1 86.44 57 TRP B N 1
ATOM 2839 C CA . TRP B 1 57 ? 5.344 24.828 -6.957 1 86.44 57 TRP B CA 1
ATOM 2840 C C . TRP B 1 57 ? 4.637 25.406 -8.18 1 86.44 57 TRP B C 1
ATOM 2842 O O . TRP B 1 57 ? 4.055 26.484 -8.109 1 86.44 57 TRP B O 1
ATOM 2852 N N . LYS B 1 58 ? 4.75 24.75 -9.281 1 81.88 58 LYS B N 1
ATOM 2853 C CA . LYS B 1 58 ? 3.994 25.094 -10.484 1 81.88 58 LYS B CA 1
ATOM 2854 C C . LYS B 1 58 ? 2.822 24.141 -10.688 1 81.88 58 LYS B C 1
ATOM 2856 O O . LYS B 1 58 ? 2.973 23.094 -11.328 1 81.88 58 LYS B O 1
ATOM 2861 N N . GLY B 1 59 ? 1.691 24.438 -10.117 1 79.12 59 GLY B N 1
ATOM 2862 C CA . GLY B 1 59 ? 0.501 23.594 -10.164 1 79.12 59 GLY B CA 1
ATOM 2863 C C . GLY B 1 59 ? -0.536 23.984 -9.125 1 79.12 59 GLY B C 1
ATOM 2864 O O . GLY B 1 59 ? -0.492 25.078 -8.578 1 79.12 59 GLY B O 1
ATOM 2865 N N . ASP B 1 60 ? -1.452 23.062 -8.898 1 77.56 60 ASP B N 1
ATOM 2866 C CA . ASP B 1 60 ? -2.605 23.422 -8.078 1 77.56 60 ASP B CA 1
ATOM 2867 C C . ASP B 1 60 ? -2.486 22.828 -6.676 1 77.56 60 ASP B C 1
ATOM 2869 O O . ASP B 1 60 ? -3.262 23.188 -5.781 1 77.56 60 ASP B O 1
ATOM 2873 N N . LEU B 1 61 ? -1.525 22.016 -6.457 1 79.69 61 LEU B N 1
ATOM 2874 C CA . LEU B 1 61 ? -1.429 21.312 -5.176 1 79.69 61 LEU B CA 1
ATOM 2875 C C . LEU B 1 61 ? -1.031 22.281 -4.062 1 79.69 61 LEU B C 1
ATOM 2877 O O . LEU B 1 61 ? -1.577 22.203 -2.959 1 79.69 61 LEU B O 1
ATOM 2881 N N . PHE B 1 62 ? -0.028 23.141 -4.379 1 85.69 62 PHE B N 1
ATOM 2882 C CA . PHE B 1 62 ? 0.446 24.125 -3.406 1 85.69 62 PHE B CA 1
ATOM 2883 C C . PHE B 1 62 ? 0.494 25.516 -4.02 1 85.69 62 PHE B C 1
ATOM 2885 O O . PHE B 1 62 ? 0.805 25.672 -5.203 1 85.69 62 PHE B O 1
ATOM 2892 N N . PRO B 1 63 ? 0.208 26.5 -3.156 1 90.75 63 PRO B N 1
ATOM 2893 C CA . PRO B 1 63 ? 0.499 27.844 -3.631 1 90.75 63 PRO B CA 1
ATOM 2894 C C . PRO B 1 63 ? 1.986 28.078 -3.893 1 90.75 63 PRO B C 1
ATOM 2896 O O . PRO B 1 63 ? 2.832 27.5 -3.209 1 90.75 63 PRO B O 1
ATOM 2899 N N . PRO B 1 64 ? 2.303 28.938 -4.887 1 91.75 64 PRO B N 1
ATOM 2900 C CA . PRO B 1 64 ? 3.707 29.141 -5.25 1 91.75 64 PRO B CA 1
ATOM 2901 C C . PRO B 1 64 ? 4.527 29.734 -4.109 1 91.75 64 PRO B C 1
ATOM 2903 O O . PRO B 1 64 ? 5.762 29.656 -4.125 1 91.75 64 PRO B O 1
ATOM 2906 N N . GLU B 1 65 ? 3.916 30.297 -3.082 1 95.25 65 GLU B N 1
ATOM 2907 C CA . GLU B 1 65 ? 4.594 30.891 -1.931 1 95.25 65 GLU B CA 1
ATOM 2908 C C . GLU B 1 65 ? 5.031 29.812 -0.938 1 95.25 65 GLU B C 1
ATOM 2910 O O . GLU B 1 65 ? 5.703 30.109 0.051 1 95.25 65 GLU B O 1
ATOM 2915 N N . THR B 1 66 ? 4.719 28.547 -1.245 1 95.5 66 THR B N 1
ATOM 2916 C CA . THR B 1 66 ? 5.031 27.453 -0.338 1 95.5 66 THR B CA 1
ATOM 2917 C C . THR B 1 66 ? 6.375 26.828 -0.695 1 95.5 66 THR B C 1
ATOM 2919 O O . THR B 1 66 ? 6.68 26.625 -1.873 1 95.5 66 THR B O 1
ATOM 2922 N N . ARG B 1 67 ? 7.184 26.625 0.329 1 96.06 67 ARG B N 1
ATOM 2923 C CA . ARG B 1 67 ? 8.398 25.828 0.243 1 96.06 67 ARG B CA 1
ATOM 2924 C C . ARG B 1 67 ? 8.258 24.516 1.028 1 96.06 67 ARG B C 1
ATOM 2926 O O . ARG B 1 67 ? 7.516 24.469 2.014 1 96.06 67 ARG B O 1
ATOM 2933 N N . ARG B 1 68 ? 9 23.516 0.579 1 96.56 68 ARG B N 1
ATOM 2934 C CA . ARG B 1 68 ? 8.812 22.203 1.192 1 96.56 68 ARG B CA 1
ATOM 2935 C C . ARG B 1 68 ? 10.156 21.578 1.557 1 96.56 68 ARG B C 1
ATOM 2937 O O . ARG B 1 68 ? 11.156 21.797 0.861 1 96.56 68 ARG B O 1
ATOM 2944 N N . CYS B 1 69 ? 10.148 20.906 2.611 1 97.69 69 CYS B N 1
ATOM 2945 C CA . CYS B 1 69 ? 11.172 19.922 2.945 1 97.69 69 CYS B CA 1
ATOM 2946 C C . CYS B 1 69 ? 10.602 18.5 2.92 1 97.69 69 CYS B C 1
ATOM 2948 O O . CYS B 1 69 ? 9.953 18.078 3.875 1 97.69 69 CYS B O 1
ATOM 2950 N N . ALA B 1 70 ? 10.805 17.781 1.785 1 96.38 70 ALA B N 1
ATOM 2951 C CA . ALA B 1 70 ? 10.398 16.391 1.698 1 96.38 70 ALA B CA 1
ATOM 2952 C C . ALA B 1 70 ? 11.273 15.508 2.59 1 96.38 70 ALA B C 1
ATOM 2954 O O . ALA B 1 70 ? 12.32 15.945 3.064 1 96.38 70 ALA B O 1
ATOM 2955 N N . ASN B 1 71 ? 10.797 14.266 2.895 1 98.25 71 ASN B N 1
ATOM 2956 C CA . ASN B 1 71 ? 11.562 13.281 3.643 1 98.25 71 ASN B CA 1
ATOM 2957 C C . ASN B 1 71 ? 12.023 13.828 4.992 1 98.25 71 ASN B C 1
ATOM 2959 O O . ASN B 1 71 ? 13.203 13.727 5.34 1 98.25 71 ASN B O 1
ATOM 2963 N N . LEU B 1 72 ? 11.062 14.469 5.656 1 98.81 72 LEU B N 1
ATOM 2964 C CA . LEU B 1 72 ? 11.336 15.039 6.973 1 98.81 72 LEU B CA 1
ATOM 2965 C C . LEU B 1 72 ? 12.008 14.016 7.879 1 98.81 72 LEU B C 1
ATOM 2967 O O . LEU B 1 72 ? 12.953 14.344 8.602 1 98.81 72 LEU B O 1
ATOM 2971 N N . ALA B 1 73 ? 11.547 12.758 7.852 1 98.19 73 ALA B N 1
ATOM 2972 C CA . ALA B 1 73 ? 12.102 11.711 8.711 1 98.19 73 ALA B CA 1
ATOM 2973 C C . ALA B 1 73 ? 13.594 11.508 8.438 1 98.19 73 ALA B C 1
ATOM 2975 O O . ALA B 1 73 ? 14.375 11.266 9.359 1 98.19 73 ALA B O 1
ATOM 2976 N N . GLY B 1 74 ? 13.992 11.578 7.18 1 98.5 74 GLY B N 1
ATOM 2977 C CA . GLY B 1 74 ? 15.398 11.414 6.82 1 98.5 74 GLY B CA 1
ATOM 2978 C C . GLY B 1 74 ? 16.234 12.648 7.094 1 98.5 74 GLY B C 1
ATOM 2979 O O . GLY B 1 74 ? 17.422 12.547 7.41 1 98.5 74 GLY B O 1
ATOM 2980 N N . ARG B 1 75 ? 15.602 13.797 7.051 1 98.69 75 ARG B N 1
ATOM 2981 C CA . ARG B 1 75 ? 16.359 15.047 7.02 1 98.69 75 ARG B CA 1
ATOM 2982 C C . ARG B 1 75 ? 16.406 15.695 8.398 1 98.69 75 ARG B C 1
ATOM 2984 O O . ARG B 1 75 ? 17.25 16.547 8.664 1 98.69 75 ARG B O 1
ATOM 2991 N N . SER B 1 76 ? 15.508 15.328 9.281 1 98.88 76 SER B N 1
ATOM 2992 C CA . SER B 1 76 ? 15.5 15.82 10.656 1 98.88 76 SER B CA 1
ATOM 2993 C C . SER B 1 76 ? 15.57 14.672 11.648 1 98.88 76 SER B C 1
ATOM 2995 O O . SER B 1 76 ? 14.555 14.023 11.93 1 98.88 76 SER B O 1
ATOM 2997 N N . LYS B 1 77 ? 16.75 14.461 12.18 1 98.81 77 LYS B N 1
ATOM 2998 C CA . LYS B 1 77 ? 16.922 13.461 13.227 1 98.81 77 LYS B CA 1
ATOM 2999 C C . LYS B 1 77 ? 16 13.734 14.406 1 98.81 77 LYS B C 1
ATOM 3001 O O . LYS B 1 77 ? 15.414 12.812 14.977 1 98.81 77 LYS B O 1
ATOM 3006 N N . THR B 1 78 ? 15.836 14.977 14.719 1 98.94 78 THR B N 1
ATOM 3007 C CA . THR B 1 78 ? 15.047 15.367 15.883 1 98.94 78 THR B CA 1
ATOM 3008 C C . THR B 1 78 ? 13.578 15.016 15.68 1 98.94 78 THR B C 1
ATOM 3010 O O . THR B 1 78 ? 12.953 14.414 16.562 1 98.94 78 THR B O 1
ATOM 3013 N N . ALA B 1 79 ? 13 15.336 14.523 1 98.94 79 ALA B N 1
ATOM 3014 C CA . ALA B 1 79 ? 11.609 14.977 14.25 1 98.94 79 ALA B CA 1
ATOM 3015 C C . ALA B 1 79 ? 11.414 13.469 14.234 1 98.94 79 ALA B C 1
ATOM 3017 O O . ALA B 1 79 ? 10.445 12.953 14.797 1 98.94 79 ALA B O 1
ATOM 3018 N N . ARG B 1 80 ? 12.344 12.789 13.633 1 98.88 80 ARG B N 1
ATOM 3019 C CA . ARG B 1 80 ? 12.289 11.336 13.5 1 98.88 80 ARG B CA 1
ATOM 3020 C C . ARG B 1 80 ? 12.305 10.656 14.867 1 98.88 80 ARG B C 1
ATOM 3022 O O . ARG B 1 80 ? 11.445 9.836 15.164 1 98.88 80 ARG B O 1
ATOM 3029 N N . GLU B 1 81 ? 13.242 11.07 15.703 1 98.81 81 GLU B N 1
ATOM 3030 C CA . GLU B 1 81 ? 13.523 10.328 16.922 1 98.81 81 GLU B CA 1
ATOM 3031 C C . GLU B 1 81 ? 12.664 10.82 18.094 1 98.81 81 GLU B C 1
ATOM 3033 O O . GLU B 1 81 ? 12.594 10.172 19.141 1 98.81 81 GLU B O 1
ATOM 3038 N N . ASN B 1 82 ? 11.984 11.969 17.922 1 98.69 82 ASN B N 1
ATOM 3039 C CA . ASN B 1 82 ? 11.172 12.484 19.016 1 98.69 82 ASN B CA 1
ATOM 3040 C C . ASN B 1 82 ? 9.68 12.43 18.672 1 98.69 82 ASN B C 1
ATOM 3042 O O . ASN B 1 82 ? 8.859 12.117 19.531 1 98.69 82 ASN B O 1
ATOM 3046 N N . TRP B 1 83 ? 9.352 12.773 17.453 1 98.81 83 TRP B N 1
ATOM 3047 C CA . TRP B 1 83 ? 7.941 12.898 17.109 1 98.81 83 TRP B CA 1
ATOM 3048 C C . TRP B 1 83 ? 7.43 11.641 16.422 1 98.81 83 TRP B C 1
ATOM 3050 O O . TRP B 1 83 ? 6.453 11.039 16.875 1 98.81 83 TRP B O 1
ATOM 3060 N N . LEU B 1 84 ? 8.062 11.188 15.391 1 98.62 84 LEU B N 1
ATOM 3061 C CA . LEU B 1 84 ? 7.586 10.07 14.586 1 98.62 84 LEU B CA 1
ATOM 3062 C C . LEU B 1 84 ? 7.418 8.82 15.438 1 98.62 84 LEU B C 1
ATOM 3064 O O . LEU B 1 84 ? 6.516 8.016 15.195 1 98.62 84 LEU B O 1
ATOM 3068 N N . VAL B 1 85 ? 8.297 8.664 16.438 1 98.62 85 VAL B N 1
ATOM 3069 C CA . VAL B 1 85 ? 8.305 7.449 17.234 1 98.62 85 VAL B CA 1
ATOM 3070 C C . VAL B 1 85 ? 7.648 7.719 18.594 1 98.62 85 VAL B C 1
ATOM 3072 O O . VAL B 1 85 ? 7.785 6.926 19.531 1 98.62 85 VAL B O 1
ATOM 3075 N N . ASP B 1 86 ? 6.996 8.836 18.766 1 98.75 86 ASP B N 1
ATOM 3076 C CA . ASP B 1 86 ? 6.336 9.203 20.016 1 98.75 86 ASP B CA 1
ATOM 3077 C C . ASP B 1 86 ? 5.312 8.148 20.422 1 98.75 86 ASP B C 1
ATOM 3079 O O . ASP B 1 86 ? 4.492 7.719 19.609 1 98.75 86 ASP B O 1
ATOM 3083 N N . PRO B 1 87 ? 5.262 7.742 21.703 1 98.5 87 PRO B N 1
ATOM 3084 C CA . PRO B 1 87 ? 4.328 6.715 22.172 1 98.5 87 PRO B CA 1
ATOM 3085 C C . PRO B 1 87 ? 2.867 7.109 21.953 1 98.5 87 PRO B C 1
ATOM 3087 O O . PRO B 1 87 ? 2.018 6.246 21.719 1 98.5 87 PRO B O 1
ATOM 3090 N N . LEU B 1 88 ? 2.539 8.367 22.078 1 98.88 88 LEU B N 1
ATOM 3091 C CA . LEU B 1 88 ? 1.169 8.812 21.844 1 98.88 88 LEU B CA 1
ATOM 3092 C C . LEU B 1 88 ? 0.78 8.609 20.375 1 98.88 88 LEU B C 1
ATOM 3094 O O . LEU B 1 88 ? -0.325 8.148 20.078 1 98.88 88 LEU B O 1
ATOM 3098 N N . ILE B 1 89 ? 1.646 8.977 19.438 1 98.88 89 ILE B N 1
ATOM 3099 C CA . ILE B 1 89 ? 1.399 8.75 18.016 1 98.88 89 ILE B CA 1
ATOM 3100 C C . ILE B 1 89 ? 1.188 7.254 17.766 1 98.88 89 ILE B C 1
ATOM 3102 O O . ILE B 1 89 ? 0.251 6.863 17.062 1 98.88 89 ILE B O 1
ATOM 3106 N N . ARG B 1 90 ? 2.004 6.43 18.391 1 98.75 90 ARG B N 1
ATOM 3107 C CA . ARG B 1 90 ? 1.852 4.988 18.219 1 98.75 90 ARG B CA 1
ATOM 3108 C C . ARG B 1 90 ? 0.507 4.512 18.766 1 98.75 90 ARG B C 1
ATOM 3110 O O . ARG B 1 90 ? -0.174 3.705 18.125 1 98.75 90 ARG B O 1
ATOM 3117 N N . ALA B 1 91 ? 0.132 5.02 19.906 1 98.75 91 ALA B N 1
ATOM 3118 C CA . ALA B 1 91 ? -1.139 4.621 20.516 1 98.75 91 ALA B CA 1
ATOM 3119 C C . ALA B 1 91 ? -2.312 4.996 19.609 1 98.75 91 ALA B C 1
ATOM 3121 O O . ALA B 1 91 ? -3.242 4.207 19.438 1 98.75 91 ALA B O 1
ATOM 3122 N N . LEU B 1 92 ? -2.24 6.164 19.094 1 98.88 92 LEU B N 1
ATOM 3123 C CA . LEU B 1 92 ? -3.332 6.641 18.25 1 98.88 92 LEU B CA 1
ATOM 3124 C C . LEU B 1 92 ? -3.348 5.906 16.922 1 98.88 92 LEU B C 1
ATOM 3126 O O . LEU B 1 92 ? -4.41 5.512 16.422 1 98.88 92 LEU B O 1
ATOM 3130 N N . THR B 1 93 ? -2.188 5.664 16.312 1 98.75 93 THR B N 1
ATOM 3131 C CA . THR B 1 93 ? -2.15 4.93 15.047 1 98.75 93 THR B CA 1
ATOM 3132 C C . THR B 1 93 ? -2.561 3.473 15.258 1 98.75 93 THR B C 1
ATOM 3134 O O . THR B 1 93 ? -3.166 2.861 14.375 1 98.75 93 THR B O 1
ATOM 3137 N N . ALA B 1 94 ? -2.225 2.902 16.422 1 98.44 94 ALA B N 1
ATOM 3138 C CA . ALA B 1 94 ? -2.67 1.551 16.75 1 98.44 94 ALA B CA 1
ATOM 3139 C C . ALA B 1 94 ? -4.191 1.473 16.797 1 98.44 94 ALA B C 1
ATOM 3141 O O . ALA B 1 94 ? -4.785 0.495 16.344 1 98.44 94 ALA B O 1
ATOM 3142 N N . ARG B 1 95 ? -4.805 2.475 17.328 1 98.5 95 ARG B N 1
ATOM 3143 C CA . ARG B 1 95 ? -6.254 2.498 17.516 1 98.5 95 ARG B CA 1
ATOM 3144 C C . ARG B 1 95 ? -6.961 2.689 16.172 1 98.5 95 ARG B C 1
ATOM 3146 O O . ARG B 1 95 ? -7.996 2.068 15.922 1 98.5 95 ARG B O 1
ATOM 3153 N N . PHE B 1 96 ? -6.418 3.543 15.305 1 98.62 96 PHE B N 1
ATOM 3154 C CA . PHE B 1 96 ? -7.234 4.023 14.195 1 98.62 96 PHE B CA 1
ATOM 3155 C C . PHE B 1 96 ? -6.719 3.479 12.867 1 98.62 96 PHE B C 1
ATOM 3157 O O . PHE B 1 96 ? -7.461 3.428 11.883 1 98.62 96 PHE B O 1
ATOM 3164 N N . VAL B 1 97 ? -5.406 3.035 12.82 1 98.62 97 VAL B N 1
ATOM 3165 C CA . VAL B 1 97 ? -4.816 2.758 11.516 1 98.62 97 VAL B CA 1
ATOM 3166 C C . VAL B 1 97 ? -4.387 1.296 11.438 1 98.62 97 VAL B C 1
ATOM 3168 O O . VAL B 1 97 ? -4.52 0.654 10.398 1 98.62 97 VAL B O 1
ATOM 3171 N N . ASP B 1 98 ? -3.898 0.732 12.57 1 98.31 98 ASP B N 1
ATOM 3172 C CA . ASP B 1 98 ? -3.568 -0.69 12.555 1 98.31 98 ASP B CA 1
ATOM 3173 C C . ASP B 1 98 ? -4.742 -1.522 12.047 1 98.31 98 ASP B C 1
ATOM 3175 O O . ASP B 1 98 ? -5.898 -1.106 12.156 1 98.31 98 ASP B O 1
ATOM 3179 N N . LYS B 1 99 ? -4.383 -2.621 11.453 1 97.75 99 LYS B N 1
ATOM 3180 C CA . LYS B 1 99 ? -5.43 -3.539 11.016 1 97.75 99 LYS B CA 1
ATOM 3181 C C . LYS B 1 99 ? -5.109 -4.973 11.422 1 97.75 99 LYS B C 1
ATOM 3183 O O . LYS B 1 99 ? -4 -5.457 11.18 1 97.75 99 LYS B O 1
ATOM 3188 N N . THR B 1 100 ? -6.039 -5.633 12.039 1 96.19 100 THR B N 1
ATOM 3189 C CA . THR B 1 100 ? -5.949 -7.027 12.453 1 96.19 100 THR B CA 1
ATOM 3190 C C . THR B 1 100 ? -6.973 -7.883 11.711 1 96.19 100 THR B C 1
ATOM 3192 O O . THR B 1 100 ? -8.156 -7.531 11.648 1 96.19 100 THR B O 1
ATOM 3195 N N . THR B 1 101 ? -6.488 -8.875 11.062 1 95.44 101 THR B N 1
ATOM 3196 C CA . THR B 1 101 ? -7.383 -9.812 10.398 1 95.44 101 THR B CA 1
ATOM 3197 C C . THR B 1 101 ? -6.98 -11.25 10.703 1 95.44 101 THR B C 1
ATOM 3199 O O . THR B 1 101 ? -5.859 -11.508 11.148 1 95.44 101 THR B O 1
ATOM 3202 N N . SER B 1 102 ? -7.938 -12.102 10.531 1 94.88 102 SER B N 1
ATOM 3203 C CA . SER B 1 102 ? -7.684 -13.539 10.617 1 94.88 102 SER B CA 1
ATOM 3204 C C . SER B 1 102 ? -7.91 -14.227 9.273 1 94.88 102 SER B C 1
ATOM 3206 O O . SER B 1 102 ? -8.781 -13.82 8.508 1 94.88 102 SER B O 1
ATOM 3208 N N . ASN B 1 103 ? -7.102 -15.18 8.945 1 93.88 103 ASN B N 1
ATOM 3209 C CA . ASN B 1 103 ? -7.219 -15.992 7.734 1 93.88 103 ASN B CA 1
ATOM 3210 C C . ASN B 1 103 ? -6.902 -17.453 8.016 1 93.88 103 ASN B C 1
ATOM 3212 O O . ASN B 1 103 ? -6.328 -17.797 9.055 1 93.88 103 ASN B O 1
ATOM 3216 N N . PHE B 1 104 ? -7.289 -18.281 7.117 1 94.94 104 PHE B N 1
ATOM 3217 C CA . PHE B 1 104 ? -7.055 -19.703 7.27 1 94.94 104 PHE B CA 1
ATOM 3218 C C . PHE B 1 104 ? -5.875 -20.156 6.422 1 94.94 104 PHE B C 1
ATOM 3220 O O . PHE B 1 104 ? -5.723 -19.719 5.277 1 94.94 104 PHE B O 1
ATOM 3227 N N . TYR B 1 105 ? -5.008 -20.953 6.984 1 94.5 105 TYR B N 1
ATOM 3228 C CA . TYR B 1 105 ? -4.125 -21.906 6.312 1 94.5 105 TYR B CA 1
ATOM 3229 C C . TYR B 1 105 ? -4.609 -23.344 6.504 1 94.5 105 TYR B C 1
ATOM 3231 O O . TYR B 1 105 ? -4.52 -23.891 7.605 1 94.5 105 TYR B O 1
ATOM 3239 N N . GLY B 1 106 ? -5.023 -23.891 5.371 1 94.94 106 GLY B N 1
ATOM 3240 C CA . GLY B 1 106 ? -5.844 -25.062 5.625 1 94.94 106 GLY B CA 1
ATOM 3241 C C . GLY B 1 106 ? -6.973 -24.797 6.602 1 94.94 106 GLY B C 1
ATOM 3242 O O . GLY B 1 106 ? -7.707 -23.812 6.465 1 94.94 106 GLY B O 1
ATOM 3243 N N . GLU B 1 107 ? -7.18 -25.656 7.566 1 95.06 107 GLU B N 1
ATOM 3244 C CA . GLU B 1 107 ? -8.297 -25.516 8.492 1 95.06 107 GLU B CA 1
ATOM 3245 C C . GLU B 1 107 ? -7.871 -24.781 9.758 1 95.06 107 GLU B C 1
ATOM 3247 O O . GLU B 1 107 ? -8.656 -24.656 10.703 1 95.06 107 GLU B O 1
ATOM 3252 N N . THR B 1 108 ? -6.668 -24.25 9.758 1 93.19 108 THR B N 1
ATOM 3253 C CA . THR B 1 108 ? -6.145 -23.547 10.93 1 93.19 108 THR B CA 1
ATOM 3254 C C . THR B 1 108 ? -6.258 -22.031 10.75 1 93.19 108 THR B C 1
ATOM 3256 O O . THR B 1 108 ? -5.805 -21.484 9.742 1 93.19 108 THR B O 1
ATOM 3259 N N . LYS B 1 109 ? -6.809 -21.422 11.734 1 94.19 109 LYS B N 1
ATOM 3260 C CA . LYS B 1 109 ? -6.988 -19.984 11.703 1 94.19 109 LYS B CA 1
ATOM 3261 C C . LYS B 1 109 ? -5.762 -19.266 12.266 1 94.19 109 LYS B C 1
ATOM 3263 O O . LYS B 1 109 ? -5.238 -19.641 13.312 1 94.19 109 LYS B O 1
ATOM 3268 N N . HIS B 1 110 ? -5.262 -18.312 11.57 1 92.5 110 HIS B N 1
ATOM 3269 C CA . HIS B 1 110 ? -4.168 -17.453 11.992 1 92.5 110 HIS B CA 1
ATOM 3270 C C . HIS B 1 110 ? -4.605 -15.984 12.039 1 92.5 110 HIS B C 1
ATOM 3272 O O . HIS B 1 110 ? -5.402 -15.547 11.203 1 92.5 110 HIS B O 1
ATOM 3278 N N . THR B 1 111 ? -4.09 -15.25 13.031 1 94.44 111 THR B N 1
ATOM 3279 C CA . THR B 1 111 ? -4.41 -13.836 13.18 1 94.44 111 THR B CA 1
ATOM 3280 C C . THR B 1 111 ? -3.148 -12.984 13.078 1 94.44 111 THR B C 1
ATOM 3282 O O . THR B 1 111 ? -2.131 -13.305 13.695 1 94.44 111 THR B O 1
ATOM 3285 N N . TYR B 1 112 ? -3.164 -11.961 12.25 1 93.5 112 TYR B N 1
ATOM 3286 C CA . TYR B 1 112 ? -2.041 -11.062 12.023 1 93.5 112 TYR B CA 1
ATOM 3287 C C . TYR B 1 112 ? -2.467 -9.609 12.203 1 93.5 112 TYR B C 1
ATOM 3289 O O . TYR B 1 112 ? -3.623 -9.258 11.953 1 93.5 112 TYR B O 1
ATOM 3297 N N . THR B 1 113 ? -1.537 -8.797 12.688 1 96.25 113 THR B N 1
ATOM 3298 C CA . THR B 1 113 ? -1.752 -7.359 12.75 1 96.25 113 THR B CA 1
ATOM 3299 C C . THR B 1 113 ? -0.74 -6.621 11.875 1 96.25 113 THR B C 1
ATOM 3301 O O . THR B 1 113 ? 0.468 -6.836 12 1 96.25 113 THR B O 1
ATOM 3304 N N . SER B 1 114 ? -1.182 -5.883 10.945 1 97.19 114 SER B N 1
ATOM 3305 C CA . SER B 1 114 ? -0.37 -4.906 10.219 1 97.19 114 SER B CA 1
ATOM 3306 C C . SER B 1 114 ? -0.326 -3.572 10.953 1 97.19 114 SER B C 1
ATOM 3308 O O . SER B 1 114 ? -1.348 -2.895 11.086 1 97.19 114 SER B O 1
ATOM 3310 N N . GLU B 1 115 ? 0.795 -3.201 11.391 1 98 115 GLU B N 1
ATOM 3311 C CA . GLU B 1 115 ? 0.952 -1.948 12.125 1 98 115 GLU B CA 1
ATOM 3312 C C . GLU B 1 115 ? 1.171 -0.777 11.172 1 98 115 GLU B C 1
ATOM 3314 O O . GLU B 1 115 ? 1.817 -0.927 10.133 1 98 115 GLU B O 1
ATOM 3319 N N . ALA B 1 116 ? 0.701 0.366 11.578 1 98.69 116 ALA B N 1
ATOM 3320 C CA . ALA B 1 116 ? 0.807 1.589 10.789 1 98.69 116 ALA B CA 1
ATOM 3321 C C . ALA B 1 116 ? 2.268 1.961 10.547 1 98.69 116 ALA B C 1
ATOM 3323 O O . ALA B 1 116 ? 3.121 1.743 11.406 1 98.69 116 ALA B O 1
ATOM 3324 N N . ILE B 1 117 ? 2.488 2.541 9.367 1 98.75 117 ILE B N 1
ATOM 3325 C CA . ILE B 1 117 ? 3.797 3.094 9.031 1 98.75 117 ILE B CA 1
ATOM 3326 C C . ILE B 1 117 ? 3.637 4.527 8.531 1 98.75 117 ILE B C 1
ATOM 3328 O O . ILE B 1 117 ? 2.527 4.961 8.219 1 98.75 117 ILE B O 1
ATOM 3332 N N . CYS B 1 118 ? 4.742 5.25 8.547 1 98.88 118 CYS B N 1
ATOM 3333 C CA . CYS B 1 118 ? 4.75 6.594 7.98 1 98.88 118 CYS B CA 1
ATOM 3334 C C . CYS B 1 118 ? 4.695 6.547 6.457 1 98.88 118 CYS B C 1
ATOM 3336 O O . CYS B 1 118 ? 5.559 5.941 5.82 1 98.88 118 CYS B O 1
ATOM 3338 N N . SER B 1 119 ? 3.689 7.121 5.922 1 98.75 119 SER B N 1
ATOM 3339 C CA . SER B 1 119 ? 3.525 7.191 4.473 1 98.75 119 SER B CA 1
ATOM 3340 C C . SER B 1 119 ? 4.32 8.344 3.881 1 98.75 119 SER B C 1
ATOM 3342 O O . SER B 1 119 ? 4.891 8.227 2.795 1 98.75 119 SER B O 1
ATOM 3344 N N . ILE B 1 120 ? 4.293 9.445 4.559 1 98.56 120 ILE B N 1
ATOM 3345 C CA . ILE B 1 120 ? 5.016 10.648 4.164 1 98.56 120 ILE B CA 1
ATOM 3346 C C . ILE B 1 120 ? 5.203 11.562 5.375 1 98.56 120 ILE B C 1
ATOM 3348 O O . ILE B 1 120 ? 4.324 11.648 6.238 1 98.56 120 ILE B O 1
ATOM 3352 N N . ALA B 1 121 ? 6.332 12.133 5.492 1 98.75 121 ALA B N 1
ATOM 3353 C CA . ALA B 1 121 ? 6.625 13.203 6.445 1 98.75 121 ALA B CA 1
ATOM 3354 C C . ALA B 1 121 ? 7.316 14.375 5.758 1 98.75 121 ALA B C 1
ATOM 3356 O O . ALA B 1 121 ? 8.289 14.188 5.023 1 98.75 121 ALA B O 1
ATOM 3357 N N . MET B 1 122 ? 6.793 15.562 5.941 1 98.19 122 MET B N 1
ATOM 3358 C CA . MET B 1 122 ? 7.352 16.719 5.25 1 98.19 122 MET B CA 1
ATOM 3359 C C . MET B 1 122 ? 7.07 18 6.027 1 98.19 122 MET B C 1
ATOM 3361 O O . MET B 1 122 ? 6.195 18.031 6.895 1 98.19 122 MET B O 1
ATOM 3365 N N . THR B 1 123 ? 7.828 19 5.773 1 98.75 123 THR B N 1
ATOM 3366 C CA . THR B 1 123 ? 7.605 20.328 6.301 1 98.75 123 THR B CA 1
ATOM 3367 C C . THR B 1 123 ? 7.086 21.266 5.207 1 98.75 123 THR B C 1
ATOM 3369 O O . THR B 1 123 ? 7.574 21.234 4.074 1 98.75 123 THR B O 1
ATOM 3372 N N . PHE B 1 124 ? 6.105 22 5.57 1 97.94 124 PHE B N 1
ATOM 3373 C CA . PHE B 1 124 ? 5.594 23.078 4.73 1 97.94 124 PHE B CA 1
ATOM 3374 C C . PHE B 1 124 ? 5.969 24.438 5.305 1 97.94 124 PHE B C 1
ATOM 3376 O O . PHE B 1 124 ? 5.848 24.656 6.508 1 97.94 124 PHE B O 1
ATOM 3383 N N . ASP B 1 125 ? 6.461 25.234 4.496 1 98.25 125 ASP B N 1
ATOM 3384 C CA . ASP B 1 125 ? 6.703 26.641 4.797 1 98.25 125 ASP B CA 1
ATOM 3385 C C . ASP B 1 125 ? 5.887 27.547 3.875 1 98.25 125 ASP B C 1
ATOM 3387 O O . ASP B 1 125 ? 6.293 27.828 2.742 1 98.25 125 ASP B O 1
ATOM 3391 N N . ILE B 1 126 ? 4.77 28.031 4.395 1 98.06 126 ILE B N 1
ATOM 3392 C CA . ILE B 1 126 ? 3.812 28.781 3.59 1 98.06 126 ILE B CA 1
ATOM 3393 C C . ILE B 1 126 ? 4.051 30.281 3.77 1 98.06 126 ILE B C 1
ATOM 3395 O O . ILE B 1 126 ? 3.865 30.812 4.863 1 98.06 126 ILE B O 1
ATOM 3399 N N . GLY B 1 127 ? 4.379 30.953 2.744 1 97.88 127 GLY B N 1
ATOM 3400 C CA . GLY B 1 127 ? 4.766 32.344 2.811 1 97.88 127 GLY B CA 1
ATOM 3401 C C . GLY B 1 127 ? 3.588 33.312 2.693 1 97.88 127 GLY B C 1
ATOM 3402 O O . GLY B 1 127 ? 2.461 32.875 2.432 1 97.88 127 GLY B O 1
ATOM 3403 N N . PRO B 1 128 ? 3.906 34.594 2.957 1 97.94 128 PRO B N 1
ATOM 3404 C CA . PRO B 1 128 ? 2.873 35.625 2.854 1 97.94 128 PRO B CA 1
ATOM 3405 C C . PRO B 1 128 ? 2.219 35.688 1.474 1 97.94 128 PRO B C 1
ATOM 3407 O O . PRO B 1 128 ? 2.902 35.531 0.458 1 97.94 128 PRO B O 1
ATOM 3410 N N . GLY B 1 129 ? 0.857 35.812 1.481 1 97.5 129 GLY B N 1
ATOM 3411 C CA . GLY B 1 129 ? 0.132 35.969 0.228 1 97.5 129 GLY B CA 1
ATOM 3412 C C . GLY B 1 129 ? -0.356 34.625 -0.319 1 97.5 129 GLY B C 1
ATOM 3413 O O . GLY B 1 129 ? -1.164 34.594 -1.25 1 97.5 129 GLY B O 1
ATOM 3414 N N . ALA B 1 130 ? 0.095 33.531 0.277 1 97.31 130 ALA B N 1
ATOM 3415 C CA . ALA B 1 130 ? -0.316 32.219 -0.202 1 97.31 130 ALA B CA 1
ATOM 3416 C C . ALA B 1 130 ? -1.829 32.031 -0.105 1 97.31 130 ALA B C 1
ATOM 3418 O O . ALA B 1 130 ? -2.426 32.312 0.941 1 97.31 130 ALA B O 1
ATOM 3419 N N . LYS B 1 131 ? -2.436 31.641 -1.194 1 95.69 131 LYS B N 1
ATOM 3420 C CA . LYS B 1 131 ? -3.854 31.297 -1.179 1 95.69 131 LYS B CA 1
ATOM 3421 C C . LYS B 1 131 ? -4.098 30 -0.417 1 95.69 131 LYS B C 1
ATOM 3423 O O . LYS B 1 131 ? -3.182 29.188 -0.254 1 95.69 131 LYS B O 1
ATOM 3428 N N . ALA B 1 132 ? -5.32 29.859 0.083 1 95.81 132 ALA B N 1
ATOM 3429 C CA . ALA B 1 132 ? -5.691 28.609 0.755 1 95.81 132 ALA B CA 1
ATOM 3430 C C . ALA B 1 132 ? -5.672 27.438 -0.215 1 95.81 132 ALA B C 1
ATOM 3432 O O . ALA B 1 132 ? -5.98 27.594 -1.398 1 95.81 132 ALA B O 1
ATOM 3433 N N . GLN B 1 133 ? -5.281 26.297 0.283 1 95.38 133 GLN B N 1
ATOM 3434 C CA . GLN B 1 133 ? -5.531 25.078 -0.458 1 95.38 133 GLN B CA 1
ATOM 3435 C C . GLN B 1 133 ? -7.031 24.812 -0.599 1 95.38 133 GLN B C 1
ATOM 3437 O O . GLN B 1 133 ? -7.836 25.375 0.15 1 95.38 133 GLN B O 1
ATOM 3442 N N . ARG B 1 134 ? -7.406 24.062 -1.578 1 94.25 134 ARG B N 1
ATOM 3443 C CA . ARG B 1 134 ? -8.773 23.562 -1.632 1 94.25 134 ARG B CA 1
ATOM 3444 C C . ARG B 1 134 ? -9.016 22.5 -0.561 1 94.25 134 ARG B C 1
ATOM 3446 O O . ARG B 1 134 ? -8.133 21.688 -0.279 1 94.25 134 ARG B O 1
ATOM 3453 N N . LEU B 1 135 ? -10.203 22.5 0.005 1 97.5 135 LEU B N 1
ATOM 3454 C CA . LEU B 1 135 ? -10.57 21.438 0.949 1 97.5 135 LEU B CA 1
ATOM 3455 C C . LEU B 1 135 ? -10.445 20.062 0.308 1 97.5 135 LEU B C 1
ATOM 3457 O O . LEU B 1 135 ? -10.906 19.859 -0.817 1 97.5 135 LEU B O 1
ATOM 3461 N N . HIS B 1 136 ? -9.852 19.125 1.025 1 97.38 136 HIS B N 1
ATOM 3462 C CA . HIS B 1 136 ? -9.609 17.797 0.487 1 97.38 136 HIS B CA 1
ATOM 3463 C C . HIS B 1 136 ? -9.492 16.766 1.604 1 97.38 136 HIS B C 1
ATOM 3465 O O . HIS B 1 136 ? -9.406 17.125 2.779 1 97.38 136 HIS B O 1
ATOM 3471 N N . ARG B 1 137 ? -9.602 15.516 1.253 1 97.81 137 ARG B N 1
ATOM 3472 C CA . ARG B 1 137 ? -9.258 14.367 2.092 1 97.81 137 ARG B CA 1
ATOM 3473 C C . ARG B 1 137 ? -7.906 13.789 1.699 1 97.81 137 ARG B C 1
ATOM 3475 O O . ARG B 1 137 ? -7.629 13.594 0.513 1 97.81 137 ARG B O 1
ATOM 3482 N N . ASP B 1 138 ? -7.074 13.562 2.658 1 97.56 138 ASP B N 1
ATOM 3483 C CA . ASP B 1 138 ? -5.742 13.039 2.359 1 97.56 138 ASP B CA 1
ATOM 3484 C C . ASP B 1 138 ? -5.812 11.586 1.908 1 97.56 138 ASP B C 1
ATOM 3486 O O . ASP B 1 138 ? -4.992 11.141 1.105 1 97.56 138 ASP B O 1
ATOM 3490 N N . ASP B 1 139 ? -6.797 10.82 2.416 1 97.62 139 ASP B N 1
ATOM 3491 C CA . ASP B 1 139 ? -6.816 9.391 2.145 1 97.62 139 ASP B CA 1
ATOM 3492 C C . ASP B 1 139 ? -7.367 9.102 0.75 1 97.62 139 ASP B C 1
ATOM 3494 O O . ASP B 1 139 ? -7.496 7.941 0.356 1 97.62 139 ASP B O 1
ATOM 3498 N N . LYS B 1 140 ? -7.688 10.211 -0.046 1 96 140 LYS B N 1
ATOM 3499 C CA . LYS B 1 140 ? -8.047 10.031 -1.451 1 96 140 LYS B CA 1
ATOM 3500 C C . LYS B 1 140 ? -6.934 9.32 -2.217 1 96 140 LYS B C 1
ATOM 3502 O O . LYS B 1 140 ? -7.203 8.602 -3.184 1 96 140 LYS B O 1
ATOM 3507 N N . ASN B 1 141 ? -5.707 9.539 -1.79 1 96.31 141 ASN B N 1
ATOM 3508 C CA . ASN B 1 141 ? -4.551 8.93 -2.441 1 96.31 141 ASN B CA 1
ATOM 3509 C C . ASN B 1 141 ? -4.625 7.41 -2.406 1 96.31 141 ASN B C 1
ATOM 3511 O O . ASN B 1 141 ? -4.062 6.734 -3.271 1 96.31 141 ASN B O 1
ATOM 3515 N N . PHE B 1 142 ? -5.387 6.883 -1.451 1 97.75 142 PHE B N 1
ATOM 3516 C CA . PHE B 1 142 ? -5.488 5.438 -1.268 1 97.75 142 PHE B CA 1
ATOM 3517 C C . PHE B 1 142 ? -6.832 4.922 -1.776 1 97.75 142 PHE B C 1
ATOM 3519 O O . PHE B 1 142 ? -7.227 3.797 -1.464 1 97.75 142 PHE B O 1
ATOM 3526 N N . HIS B 1 143 ? -7.59 5.766 -2.473 1 96.81 143 HIS B N 1
ATOM 3527 C CA . HIS B 1 143 ? -8.812 5.406 -3.182 1 96.81 143 HIS B CA 1
ATOM 3528 C C . HIS B 1 143 ? -9.844 4.805 -2.234 1 96.81 143 HIS B C 1
ATOM 3530 O O . HIS B 1 143 ? -10.484 3.803 -2.559 1 96.81 143 HIS B O 1
ATOM 3536 N N . VAL B 1 144 ? -10.031 5.434 -1.112 1 96 144 VAL B N 1
ATOM 3537 C CA . VAL B 1 144 ? -10.977 4.977 -0.102 1 96 144 VAL B CA 1
ATOM 3538 C C . VAL B 1 144 ? -12.406 5.234 -0.577 1 96 144 VAL B C 1
ATOM 3540 O O . VAL B 1 144 ? -12.719 6.32 -1.073 1 96 144 VAL B O 1
ATOM 3543 N N . ASP B 1 145 ? -13.242 4.184 -0.454 1 92.62 145 ASP B N 1
ATOM 3544 C CA . ASP B 1 145 ? -14.688 4.371 -0.558 1 92.62 145 ASP B CA 1
ATOM 3545 C C . ASP B 1 145 ? -15.281 4.781 0.786 1 92.62 145 ASP B C 1
ATOM 3547 O O . ASP B 1 145 ? -15.43 3.953 1.685 1 92.62 145 ASP B O 1
ATOM 3551 N N . HIS B 1 146 ? -15.664 5.988 0.904 1 95.56 146 HIS B N 1
ATOM 3552 C CA . HIS B 1 146 ? -16.188 6.469 2.178 1 95.56 146 HIS B CA 1
ATOM 3553 C C . HIS B 1 146 ? -17.656 6.133 2.33 1 95.56 146 HIS B C 1
ATOM 3555 O O . HIS B 1 146 ? -18.5 6.625 1.567 1 95.56 146 HIS B O 1
ATOM 3561 N N . GLU B 1 147 ? -17.953 5.352 3.229 1 94.12 147 GLU B N 1
ATOM 3562 C CA . GLU B 1 147 ? -19.344 5.129 3.621 1 94.12 147 GLU B CA 1
ATOM 3563 C C . GLU B 1 147 ? -19.875 6.305 4.43 1 94.12 147 GLU B C 1
ATOM 3565 O O . GLU B 1 147 ? -19.156 6.918 5.211 1 94.12 147 GLU B O 1
ATOM 3570 N N . ASP B 1 148 ? -21.141 6.574 4.215 1 97.38 148 ASP B N 1
ATOM 3571 C CA . ASP B 1 148 ? -21.766 7.582 5.062 1 97.38 148 ASP B CA 1
ATOM 3572 C C . ASP B 1 148 ? -22.016 7.035 6.469 1 97.38 148 ASP B C 1
ATOM 3574 O O . ASP B 1 148 ? -22.859 6.148 6.652 1 97.38 148 ASP B O 1
ATOM 3578 N N . GLN B 1 149 ? -21.312 7.52 7.398 1 97.62 149 GLN B N 1
ATOM 3579 C CA . GLN B 1 149 ? -21.422 7.066 8.781 1 97.62 149 GLN B CA 1
ATOM 3580 C C . GLN B 1 149 ? -22.125 8.109 9.648 1 97.62 149 GLN B C 1
ATOM 3582 O O . GLN B 1 149 ? -22.062 8.039 10.875 1 97.62 149 GLN B O 1
ATOM 3587 N N . SER B 1 150 ? -22.719 9.102 9.008 1 95.56 150 SER B N 1
ATOM 3588 C CA . SER B 1 150 ? -23.328 10.219 9.734 1 95.56 150 SER B CA 1
ATOM 3589 C C . SER B 1 150 ? -24.422 9.742 10.672 1 95.56 150 SER B C 1
ATOM 3591 O O . SER B 1 150 ? -24.656 10.336 11.719 1 95.56 150 SER B O 1
ATOM 3593 N N . THR B 1 151 ? -25.062 8.609 10.297 1 96.06 151 THR B N 1
ATOM 3594 C CA . THR B 1 151 ? -26.172 8.109 11.102 1 96.06 151 THR B CA 1
ATOM 3595 C C . THR B 1 151 ? -25.734 6.941 11.977 1 96.06 151 THR B C 1
ATOM 3597 O O . THR B 1 151 ? -26.266 6.727 13.062 1 96.06 151 THR B O 1
ATOM 3600 N N . THR B 1 152 ? -24.719 6.219 11.562 1 95.31 152 THR B N 1
ATOM 3601 C CA . THR B 1 152 ? -24.312 5 12.25 1 95.31 152 THR B CA 1
ATOM 3602 C C . THR B 1 152 ? -23.172 5.297 13.234 1 95.31 152 THR B C 1
ATOM 3604 O O . THR B 1 152 ? -22.891 4.492 14.125 1 95.31 152 THR B O 1
ATOM 3607 N N . GLY B 1 153 ? -22.516 6.449 13.047 1 95.69 153 GLY B N 1
ATOM 3608 C CA . GLY B 1 153 ? -21.344 6.754 13.852 1 95.69 153 GLY B CA 1
ATOM 3609 C C . GLY B 1 153 ? -20.062 6.199 13.266 1 95.69 153 GLY B C 1
ATOM 3610 O O . GLY B 1 153 ? -20.094 5.309 12.414 1 95.69 153 GLY B O 1
ATOM 3611 N N . TYR B 1 154 ? -19.031 6.656 13.828 1 97.25 154 TYR B N 1
ATOM 3612 C CA . TYR B 1 154 ? -17.703 6.305 13.32 1 97.25 154 TYR B CA 1
ATOM 3613 C C . TYR B 1 154 ? -17.359 4.863 13.664 1 97.25 154 TYR B C 1
ATOM 3615 O O . TYR B 1 154 ? -17.453 4.457 14.828 1 97.25 154 TYR B O 1
ATOM 3623 N N . ARG B 1 155 ? -16.953 4.109 12.695 1 96.44 155 ARG B N 1
ATOM 3624 C CA . ARG B 1 155 ? -16.422 2.768 12.898 1 96.44 155 ARG B CA 1
ATOM 3625 C C . ARG B 1 155 ? -14.906 2.789 12.992 1 96.44 155 ARG B C 1
ATOM 3627 O O . ARG B 1 155 ? -14.219 2.941 11.977 1 96.44 155 ARG B O 1
ATOM 3634 N N . VAL B 1 156 ? -14.398 2.559 14.203 1 94.69 156 VAL B N 1
ATOM 3635 C CA . VAL B 1 156 ? -12.945 2.539 14.391 1 94.69 156 VAL B CA 1
ATOM 3636 C C . VAL B 1 156 ? -12.32 1.491 13.477 1 94.69 156 VAL B C 1
ATOM 3638 O O . VAL B 1 156 ? -12.797 0.356 13.398 1 94.69 156 VAL B O 1
ATOM 3641 N N . GLY B 1 157 ? -11.367 1.891 12.742 1 90.06 157 GLY B N 1
ATOM 3642 C CA . GLY B 1 157 ? -10.711 0.996 11.805 1 90.06 157 GLY B CA 1
ATOM 3643 C C . GLY B 1 157 ? -11.133 1.231 10.359 1 90.06 157 GLY B C 1
ATOM 3644 O O . GLY B 1 157 ? -10.547 0.66 9.438 1 90.06 157 GLY B O 1
ATOM 3645 N N . SER B 1 158 ? -12.102 2.117 10.18 1 92.69 158 SER B N 1
ATOM 3646 C CA . SER B 1 158 ? -12.539 2.393 8.812 1 92.69 158 SER B CA 1
ATOM 3647 C C . SER B 1 158 ? -11.594 3.357 8.109 1 92.69 158 SER B C 1
ATOM 3649 O O . SER B 1 158 ? -11.602 3.459 6.883 1 92.69 158 SER B O 1
ATOM 3651 N N . ASP B 1 159 ? -10.82 4.121 8.891 1 93.56 159 ASP B N 1
ATOM 3652 C CA . ASP B 1 159 ? -9.859 5.039 8.289 1 93.56 159 ASP B CA 1
ATOM 3653 C C . ASP B 1 159 ? -8.562 4.32 7.922 1 93.56 159 ASP B C 1
ATOM 3655 O O . ASP B 1 159 ? -8.188 3.336 8.562 1 93.56 159 ASP B O 1
ATOM 3659 N N . VAL B 1 160 ? -7.898 4.824 6.871 1 97 160 VAL B N 1
ATOM 3660 C CA . VAL B 1 160 ? -6.676 4.168 6.418 1 97 160 VAL B CA 1
ATOM 3661 C C . VAL B 1 160 ? -5.477 5.082 6.664 1 97 160 VAL B C 1
ATOM 3663 O O . VAL B 1 160 ? -4.332 4.699 6.406 1 97 160 VAL B O 1
ATOM 3666 N N . MET B 1 161 ? -5.73 6.293 7.184 1 98.44 161 MET B N 1
ATOM 3667 C CA . MET B 1 161 ? -4.664 7.281 7.332 1 98.44 161 MET B CA 1
ATOM 3668 C C . MET B 1 161 ? -4.941 8.203 8.516 1 98.44 161 MET B C 1
ATOM 3670 O O . MET B 1 161 ? -6.094 8.414 8.891 1 98.44 161 MET B O 1
ATOM 3674 N N . MET B 1 162 ? -3.885 8.648 9.062 1 98.5 162 MET B N 1
ATOM 3675 C CA . MET B 1 162 ? -3.92 9.664 10.109 1 98.5 162 MET B CA 1
ATOM 3676 C C . MET B 1 162 ? -2.73 10.609 9.992 1 98.5 162 MET B C 1
ATOM 3678 O O . MET B 1 162 ? -1.662 10.211 9.523 1 98.5 162 MET B O 1
ATOM 3682 N N . ALA B 1 163 ? -2.965 11.812 10.383 1 98.81 163 ALA B N 1
ATOM 3683 C CA . ALA B 1 163 ? -1.912 12.82 10.242 1 98.81 163 ALA B CA 1
ATOM 3684 C C . ALA B 1 163 ? -1.672 13.539 11.57 1 98.81 163 ALA B C 1
ATOM 3686 O O . ALA B 1 163 ? -2.6 13.727 12.359 1 98.81 163 ALA B O 1
ATOM 3687 N N . PHE B 1 164 ? -0.496 13.922 11.812 1 98.94 164 PHE B N 1
ATOM 3688 C CA . PHE B 1 164 ? -0.028 14.75 12.914 1 98.94 164 PHE B CA 1
ATOM 3689 C C . PHE B 1 164 ? 0.764 15.945 12.398 1 98.94 164 PHE B C 1
ATOM 3691 O O . PHE B 1 164 ? 1.734 15.781 11.656 1 98.94 164 PHE B O 1
ATOM 3698 N N . MET B 1 165 ? 0.346 17.141 12.734 1 98.81 165 MET B N 1
ATOM 3699 C CA . MET B 1 165 ? 1.006 18.375 12.289 1 98.81 165 MET B CA 1
ATOM 3700 C C . MET B 1 165 ? 1.499 19.188 13.477 1 98.81 165 MET B C 1
ATOM 3702 O O . MET B 1 165 ? 0.704 19.609 14.32 1 98.81 165 MET B O 1
ATOM 3706 N N . VAL B 1 166 ? 2.734 19.359 13.531 1 98.88 166 VAL B N 1
ATOM 3707 C CA . VAL B 1 166 ? 3.373 20.156 14.57 1 98.88 166 VAL B CA 1
ATOM 3708 C C . VAL B 1 166 ? 3.797 21.516 14.008 1 98.88 166 VAL B C 1
ATOM 3710 O O . VAL B 1 166 ? 4.559 21.578 13.039 1 98.88 166 VAL B O 1
ATOM 3713 N N . PRO B 1 167 ? 3.312 22.594 14.609 1 98.75 167 PRO B N 1
ATOM 3714 C CA . PRO B 1 167 ? 3.676 23.891 14.055 1 98.75 167 PRO B CA 1
ATOM 3715 C C . PRO B 1 167 ? 5.105 24.297 14.398 1 98.75 167 PRO B C 1
ATOM 3717 O O . PRO B 1 167 ? 5.555 24.094 15.531 1 98.75 167 PRO B O 1
ATOM 3720 N N . GLY B 1 168 ? 5.828 24.812 13.43 1 98.62 168 GLY B N 1
ATOM 3721 C CA . GLY B 1 168 ? 7.137 25.391 13.664 1 98.62 168 GLY B CA 1
ATOM 3722 C C . GLY B 1 168 ? 7.066 26.797 14.219 1 98.62 168 GLY B C 1
ATOM 3723 O O . GLY B 1 168 ? 8.062 27.328 14.734 1 98.62 168 GLY B O 1
ATOM 3724 N N . VAL B 1 169 ? 5.945 27.406 14.07 1 98.25 169 VAL B N 1
ATOM 3725 C CA . VAL B 1 169 ? 5.586 28.719 14.625 1 98.25 169 VAL B CA 1
ATOM 3726 C C . VAL B 1 169 ? 4.129 28.703 15.078 1 98.25 169 VAL B C 1
ATOM 3728 O O . VAL B 1 169 ? 3.365 27.797 14.703 1 98.25 169 VAL B O 1
ATOM 3731 N N . LYS B 1 170 ? 3.803 29.703 15.93 1 98.31 170 LYS B N 1
ATOM 3732 C CA . LYS B 1 170 ? 2.387 29.828 16.266 1 98.31 170 LYS B CA 1
ATOM 3733 C C . LYS B 1 170 ? 1.542 30.016 15 1 98.31 170 LYS B C 1
ATOM 3735 O O . LYS B 1 170 ? 1.883 30.812 14.125 1 98.31 170 LYS B O 1
ATOM 3740 N N . THR B 1 171 ? 0.471 29.219 14.836 1 98.56 171 THR B N 1
ATOM 3741 C CA . THR B 1 171 ? -0.4 29.344 13.672 1 98.56 171 THR B CA 1
ATOM 3742 C C . THR B 1 171 ? -1.697 30.062 14.039 1 98.56 171 THR B C 1
ATOM 3744 O O . THR B 1 171 ? -2.277 29.797 15.094 1 98.56 171 THR B O 1
ATOM 3747 N N . THR B 1 172 ? -2.072 30.984 13.258 1 98.31 172 THR B N 1
ATOM 3748 C CA . THR B 1 172 ? -3.262 31.797 13.438 1 98.31 172 THR B CA 1
ATOM 3749 C C . THR B 1 172 ? -4.086 31.844 12.148 1 98.31 172 THR B C 1
ATOM 3751 O O . THR B 1 172 ? -3.619 31.406 11.094 1 98.31 172 THR B O 1
ATOM 3754 N N . VAL B 1 173 ? -5.305 32.312 12.297 1 97.94 173 VAL B N 1
ATOM 3755 C CA . VAL B 1 173 ? -6.137 32.5 11.109 1 97.94 173 VAL B CA 1
ATOM 3756 C C . VAL B 1 173 ? -5.41 33.375 10.102 1 97.94 173 VAL B C 1
ATOM 3758 O O . VAL B 1 173 ? -5.406 33.094 8.906 1 97.94 173 VAL B O 1
ATOM 3761 N N . GLU B 1 174 ? -4.723 34.406 10.562 1 98.38 174 GLU B N 1
ATOM 3762 C CA . GLU B 1 174 ? -4.086 35.375 9.703 1 98.38 174 GLU B CA 1
ATOM 3763 C C . GLU B 1 174 ? -2.916 34.781 8.93 1 98.38 174 GLU B C 1
ATOM 3765 O O . GLU B 1 174 ? -2.713 35.094 7.754 1 98.38 174 GLU B O 1
ATOM 3770 N N . ASN B 1 175 ? -2.146 33.906 9.633 1 98.31 175 ASN B N 1
ATOM 3771 C CA . ASN B 1 175 ? -0.994 33.375 8.922 1 98.31 175 ASN B CA 1
ATOM 3772 C C . ASN B 1 175 ? -1.316 32.031 8.266 1 98.31 175 ASN B C 1
ATOM 3774 O O . ASN B 1 175 ? -0.416 31.312 7.809 1 98.31 175 ASN B O 1
ATOM 3778 N N . GLY B 1 176 ? -2.604 31.656 8.227 1 98.19 176 GLY B N 1
ATOM 3779 C CA . GLY B 1 176 ? -3.037 30.547 7.395 1 98.19 176 GLY B CA 1
ATOM 3780 C C . GLY B 1 176 ? -3.127 29.234 8.148 1 98.19 176 GLY B C 1
ATOM 3781 O O . GLY B 1 176 ? -2.768 28.172 7.617 1 98.19 176 GLY B O 1
ATOM 3782 N N . ALA B 1 177 ? -3.598 29.203 9.391 1 98.38 177 ALA B N 1
ATOM 3783 C CA . ALA B 1 177 ? -3.826 27.984 10.141 1 98.38 177 ALA B CA 1
ATOM 3784 C C . ALA B 1 177 ? -4.641 26.984 9.328 1 98.38 177 ALA B C 1
ATOM 3786 O O . ALA B 1 177 ? -5.48 27.375 8.508 1 98.38 177 ALA B O 1
ATOM 3787 N N . THR B 1 178 ? -4.344 25.688 9.547 1 98.31 178 THR B N 1
ATOM 3788 C CA . THR B 1 178 ? -5.145 24.641 8.93 1 98.31 178 THR B CA 1
ATOM 3789 C C . THR B 1 178 ? -6.629 24.859 9.203 1 98.31 178 THR B C 1
ATOM 3791 O O . THR B 1 178 ? -7.016 25.203 10.328 1 98.31 178 THR B O 1
ATOM 3794 N N . ILE B 1 179 ? -7.422 24.781 8.164 1 97.81 179 ILE B N 1
ATOM 3795 C CA . ILE B 1 179 ? -8.875 24.781 8.336 1 97.81 179 ILE B CA 1
ATOM 3796 C C . ILE B 1 179 ? -9.422 23.375 8.125 1 97.81 179 ILE B C 1
ATOM 3798 O O . ILE B 1 179 ? -8.859 22.594 7.352 1 97.81 179 ILE B O 1
ATOM 3802 N N . ALA B 1 180 ? -10.469 23.078 8.844 1 98.44 180 ALA B N 1
ATOM 3803 C CA . ALA B 1 180 ? -11.062 21.75 8.766 1 98.44 180 ALA B CA 1
ATOM 3804 C C . ALA B 1 180 ? -12.562 21.781 9.047 1 98.44 180 ALA B C 1
ATOM 3806 O O . ALA B 1 180 ? -13.078 22.797 9.531 1 98.44 180 ALA B O 1
ATOM 3807 N N . ILE B 1 181 ? -13.234 20.75 8.672 1 98.12 181 ILE B N 1
ATOM 3808 C CA . ILE B 1 181 ? -14.648 20.594 8.969 1 98.12 181 ILE B CA 1
ATOM 3809 C C . ILE B 1 181 ? -14.836 19.422 9.938 1 98.12 181 ILE B C 1
ATOM 3811 O O . ILE B 1 181 ? -15.047 18.281 9.508 1 98.12 181 ILE B O 1
ATOM 3815 N N . PRO B 1 182 ? -14.766 19.703 11.281 1 98.06 182 PRO B N 1
ATOM 3816 C CA . PRO B 1 182 ? -14.984 18.609 12.234 1 98.06 182 PRO B CA 1
ATOM 3817 C C . PRO B 1 182 ? -16.266 17.844 11.961 1 98.06 182 PRO B C 1
ATOM 3819 O O . PRO B 1 182 ? -17.312 18.438 11.68 1 98.06 182 PRO B O 1
ATOM 3822 N N . GLY B 1 183 ? -16.125 16.484 11.984 1 97.12 183 GLY B N 1
ATOM 3823 C CA . GLY B 1 183 ? -17.266 15.625 11.711 1 97.12 183 GLY B CA 1
ATOM 3824 C C . GLY B 1 183 ? -17.328 15.133 10.281 1 97.12 183 GLY B C 1
ATOM 3825 O O . GLY B 1 183 ? -18.031 14.18 9.969 1 97.12 183 GLY B O 1
ATOM 3826 N N . SER B 1 184 ? -16.562 15.75 9.391 1 97.56 184 SER B N 1
ATOM 3827 C CA . SER B 1 184 ? -16.688 15.43 7.969 1 97.56 184 SER B CA 1
ATOM 3828 C C . SER B 1 184 ? -16.078 14.062 7.656 1 97.56 184 SER B C 1
ATOM 3830 O O . SER B 1 184 ? -16.297 13.516 6.574 1 97.56 184 SER B O 1
ATOM 3832 N N . HIS B 1 185 ? -15.312 13.484 8.578 1 97.75 185 HIS B N 1
ATOM 3833 C CA . HIS B 1 185 ? -14.805 12.133 8.406 1 97.75 185 HIS B CA 1
ATOM 3834 C C . HIS B 1 185 ? -15.945 11.117 8.352 1 97.75 185 HIS B C 1
ATOM 3836 O O . HIS B 1 185 ? -15.758 9.984 7.898 1 97.75 185 HIS B O 1
ATOM 3842 N N . LEU B 1 186 ? -17.141 11.516 8.766 1 97.94 186 LEU B N 1
ATOM 3843 C CA . LEU B 1 186 ? -18.297 10.633 8.781 1 97.94 186 LEU B CA 1
ATOM 3844 C C . LEU B 1 186 ? -19.047 10.688 7.449 1 97.94 186 LEU B C 1
ATOM 3846 O O . LEU B 1 186 ? -19.922 9.859 7.191 1 97.94 186 LEU B O 1
ATOM 3850 N N . TRP B 1 187 ? -18.672 11.664 6.594 1 98 187 TRP B N 1
ATOM 3851 C CA . TRP B 1 187 ? -19.438 11.898 5.375 1 98 187 TRP B CA 1
ATOM 3852 C C . TRP B 1 187 ? -19.094 10.867 4.309 1 98 187 TRP B C 1
ATOM 3854 O O . TRP B 1 187 ? -17.938 10.438 4.199 1 98 187 TRP B O 1
ATOM 3864 N N . GLY B 1 188 ? -20.047 10.531 3.529 1 97.25 188 GLY B N 1
ATOM 3865 C CA . GLY B 1 188 ? -19.812 9.68 2.371 1 97.25 188 GLY B CA 1
ATOM 3866 C C . GLY B 1 188 ? -19.094 10.391 1.246 1 97.25 188 GLY B C 1
ATOM 3867 O O . GLY B 1 188 ? -18.766 11.578 1.361 1 97.25 188 GLY B O 1
ATOM 3868 N N . SER B 1 189 ? -18.859 9.648 0.18 1 95.38 189 SER B N 1
ATOM 3869 C CA . SER B 1 189 ? -18.047 10.117 -0.938 1 95.38 189 SER B CA 1
ATOM 3870 C C . SER B 1 189 ? -18.781 11.156 -1.765 1 95.38 189 SER B C 1
ATOM 3872 O O . SER B 1 189 ? -18.172 11.883 -2.553 1 95.38 189 SER B O 1
ATOM 3874 N N . ASP B 1 190 ? -20.031 11.391 -1.595 1 95.12 190 ASP B N 1
ATOM 3875 C CA . ASP B 1 190 ? -20.828 12.203 -2.518 1 95.12 190 ASP B CA 1
ATOM 3876 C C . ASP B 1 190 ? -21.094 13.594 -1.939 1 95.12 190 ASP B C 1
ATOM 3878 O O . ASP B 1 190 ? -21.719 14.43 -2.59 1 95.12 190 ASP B O 1
ATOM 3882 N N . ARG B 1 191 ? -20.578 13.859 -0.762 1 96.38 191 ARG B N 1
ATOM 3883 C CA . ARG B 1 191 ? -20.828 15.172 -0.174 1 96.38 191 ARG B CA 1
ATOM 3884 C C . ARG B 1 191 ? -19.625 16.094 -0.346 1 96.38 191 ARG B C 1
ATOM 3886 O O . ARG B 1 191 ? -18.562 15.844 0.226 1 96.38 191 ARG B O 1
ATOM 3893 N N . ALA B 1 192 ? -19.828 17.156 -0.999 1 97.38 192 ALA B N 1
ATOM 3894 C CA . ALA B 1 192 ? -18.781 18.156 -1.208 1 97.38 192 ALA B CA 1
ATOM 3895 C C . ALA B 1 192 ? -18.625 19.047 0.019 1 97.38 192 ALA B C 1
ATOM 3897 O O . ALA B 1 192 ? -19.609 19.422 0.653 1 97.38 192 ALA B O 1
ATOM 3898 N N . PRO B 1 193 ? -17.422 19.391 0.358 1 97.81 193 PRO B N 1
ATOM 3899 C CA . PRO B 1 193 ? -17.203 20.359 1.429 1 97.81 193 PRO B CA 1
ATOM 3900 C C . PRO B 1 193 ? -17.406 21.797 0.964 1 97.81 193 PRO B C 1
ATOM 3902 O O . PRO B 1 193 ? -17.203 22.109 -0.212 1 97.81 193 PRO B O 1
ATOM 3905 N N . LYS B 1 194 ? -17.812 22.594 1.847 1 96.94 194 LYS B N 1
ATOM 3906 C CA . LYS B 1 194 ? -17.922 24.031 1.604 1 96.94 194 LYS B CA 1
ATOM 3907 C C . LYS B 1 194 ? -17.031 24.812 2.566 1 96.94 194 LYS B C 1
ATOM 3909 O O . LYS B 1 194 ? -16.906 24.469 3.742 1 96.94 194 LYS B O 1
ATOM 3914 N N . LEU B 1 195 ? -16.484 25.859 2.059 1 95.19 195 LEU B N 1
ATOM 3915 C CA . LEU B 1 195 ? -15.531 26.641 2.836 1 95.19 195 LEU B CA 1
ATOM 3916 C C . LEU B 1 195 ? -16.188 27.219 4.086 1 95.19 195 LEU B C 1
ATOM 3918 O O . LEU B 1 195 ? -15.547 27.328 5.133 1 95.19 195 LEU B O 1
ATOM 3922 N N . ASP B 1 196 ? -17.406 27.609 3.977 1 94.75 196 ASP B N 1
ATOM 3923 C CA . ASP B 1 196 ? -18.078 28.25 5.102 1 94.75 196 ASP B CA 1
ATOM 3924 C C . ASP B 1 196 ? -18.375 27.25 6.211 1 94.75 196 ASP B C 1
ATOM 3926 O O . ASP B 1 196 ? -18.812 27.641 7.301 1 94.75 196 ASP B O 1
ATOM 3930 N N . GLU B 1 197 ? -18.109 25.922 5.977 1 96.5 197 GLU B N 1
ATOM 3931 C CA . GLU B 1 197 ? -18.266 24.875 6.988 1 96.5 197 GLU B CA 1
ATOM 3932 C C . GLU B 1 197 ? -16.984 24.688 7.793 1 96.5 197 GLU B C 1
ATOM 3934 O O . GLU B 1 197 ? -16.984 24 8.82 1 96.5 197 GLU B O 1
ATOM 3939 N N . ALA B 1 198 ? -15.922 25.281 7.355 1 97.12 198 ALA B N 1
ATOM 3940 C CA . ALA B 1 198 ? -14.609 25 7.926 1 97.12 198 ALA B CA 1
ATOM 3941 C C . ALA B 1 198 ? -14.305 25.938 9.086 1 97.12 198 ALA B C 1
ATOM 3943 O O . ALA B 1 198 ? -14.758 27.094 9.102 1 97.12 198 ALA B O 1
ATOM 3944 N N . VAL B 1 199 ? -13.594 25.422 10.031 1 97.31 199 VAL B N 1
ATOM 3945 C CA . VAL B 1 199 ? -13.086 26.203 11.156 1 97.31 199 VAL B CA 1
ATOM 3946 C C . VAL B 1 199 ? -11.562 26.109 11.195 1 97.31 199 VAL B C 1
ATOM 3948 O O . VAL B 1 199 ? -10.977 25.141 10.727 1 97.31 199 VAL B O 1
ATOM 3951 N N . ALA B 1 200 ? -10.938 27.125 11.758 1 97.12 200 ALA B N 1
ATOM 3952 C CA . ALA B 1 200 ? -9.477 27.188 11.812 1 97.12 200 ALA B CA 1
ATOM 3953 C C . ALA B 1 200 ? -8.938 26.438 13.023 1 97.12 200 ALA B C 1
ATOM 3955 O O . ALA B 1 200 ? -9.484 26.547 14.125 1 97.12 200 ALA B O 1
ATOM 3956 N N . ALA B 1 201 ? -7.883 25.641 12.812 1 97.69 201 ALA B N 1
ATOM 3957 C CA . ALA B 1 201 ? -7.148 24.969 13.875 1 97.69 201 ALA B CA 1
ATOM 3958 C C . ALA B 1 201 ? -5.91 25.766 14.281 1 97.69 201 ALA B C 1
ATOM 3960 O O . ALA B 1 201 ? -4.785 25.375 13.969 1 97.69 201 ALA B O 1
ATOM 3961 N N . GLU B 1 202 ? -6.164 26.812 15.016 1 98.25 202 GLU B N 1
ATOM 3962 C CA . GLU B 1 202 ? -5.035 27.609 15.508 1 98.25 202 GLU B CA 1
ATOM 3963 C C . GLU B 1 202 ? -4.211 26.812 16.516 1 98.25 202 GLU B C 1
ATOM 3965 O O . GLU B 1 202 ? -4.762 26.125 17.375 1 98.25 202 GLU B O 1
ATOM 3970 N N . LEU B 1 203 ? -2.91 26.906 16.359 1 98.5 203 LEU B N 1
ATOM 3971 C CA . LEU B 1 203 ? -2.016 26.125 17.188 1 98.5 203 LEU B CA 1
ATOM 3972 C C . LEU B 1 203 ? -0.991 27.016 17.891 1 98.5 203 LEU B C 1
ATOM 3974 O O . LEU B 1 203 ? -0.392 27.891 17.25 1 98.5 203 LEU B O 1
ATOM 3978 N N . ASP B 1 204 ? -0.859 26.828 19.25 1 97.38 204 ASP B N 1
ATOM 3979 C CA . ASP B 1 204 ? 0.339 27.312 19.922 1 97.38 204 ASP B CA 1
ATOM 3980 C C . ASP B 1 204 ? 1.558 26.469 19.562 1 97.38 204 ASP B C 1
ATOM 3982 O O . ASP B 1 204 ? 1.418 25.328 19.125 1 97.38 204 ASP B O 1
ATOM 3986 N N . VAL B 1 205 ? 2.629 27.203 19.906 1 93.25 205 VAL B N 1
ATOM 3987 C CA . VAL B 1 205 ? 3.85 26.438 19.703 1 93.25 205 VAL B CA 1
ATOM 3988 C C . VAL B 1 205 ? 3.871 25.234 20.641 1 93.25 205 VAL B C 1
ATOM 3990 O O . VAL B 1 205 ? 3.297 25.297 21.734 1 93.25 205 VAL B O 1
ATOM 3993 N N . THR B 1 206 ? 3.994 24.078 20.438 1 97.62 206 THR B N 1
ATOM 3994 C CA . THR B 1 206 ? 4.152 22.812 21.141 1 97.62 206 THR B CA 1
ATOM 3995 C C . THR B 1 206 ? 2.928 21.922 20.938 1 97.62 206 THR B C 1
ATOM 3997 O O . THR B 1 206 ? 2.916 20.766 21.359 1 97.62 206 THR B O 1
ATOM 4000 N N . ASP B 1 207 ? 1.765 22.625 20.422 1 98.69 207 ASP B N 1
ATOM 4001 C CA . ASP B 1 207 ? 0.571 21.844 20.125 1 98.69 207 ASP B CA 1
ATOM 4002 C C . ASP B 1 207 ? 0.824 20.891 18.953 1 98.69 207 ASP B C 1
ATOM 4004 O O . ASP B 1 207 ? 1.879 20.938 18.312 1 98.69 207 ASP B O 1
ATOM 4008 N N . CYS B 1 208 ? -0.102 20.016 18.75 1 98.88 208 CYS B N 1
ATOM 4009 C CA . CYS B 1 208 ? -0.147 19.156 17.578 1 98.88 208 CYS B CA 1
ATOM 4010 C C . CYS B 1 208 ? -1.573 19.016 17.062 1 98.88 208 CYS B C 1
ATOM 4012 O O . CYS B 1 208 ? -2.492 18.734 17.828 1 98.88 208 CYS B O 1
ATOM 4014 N N . TRP B 1 209 ? -1.784 19.344 15.805 1 98.88 209 TRP B N 1
ATOM 4015 C CA . TRP B 1 209 ? -3.037 19.031 15.125 1 98.88 209 TRP B CA 1
ATOM 4016 C C . TRP B 1 209 ? -3.08 17.562 14.703 1 98.88 209 TRP B C 1
ATOM 4018 O O . TRP B 1 209 ? -2.156 17.078 14.047 1 98.88 209 TRP B O 1
ATOM 4028 N N . VAL B 1 210 ? -4.125 16.812 15.125 1 98.94 210 VAL B N 1
ATOM 4029 C CA . VAL B 1 210 ? -4.289 15.414 14.711 1 98.94 210 VAL B CA 1
ATOM 4030 C C . VAL B 1 210 ? -5.617 15.25 13.984 1 98.94 210 VAL B C 1
ATOM 4032 O O . VAL B 1 210 ? -6.629 15.836 14.375 1 98.94 210 VAL B O 1
ATOM 4035 N N . MET B 1 211 ? -5.566 14.445 12.891 1 98.88 211 MET B N 1
ATOM 4036 C CA . MET B 1 211 ? -6.789 14.242 12.117 1 98.88 211 MET B CA 1
ATOM 4037 C C . MET B 1 211 ? -6.773 12.891 11.406 1 98.88 211 MET B C 1
ATOM 4039 O O . MET B 1 211 ? -5.703 12.352 11.125 1 98.88 211 MET B O 1
ATOM 4043 N N . LEU B 1 212 ? -7.957 12.375 11.156 1 98.75 212 LEU B N 1
ATOM 4044 C CA . LEU B 1 212 ? -8.133 11.219 10.273 1 98.75 212 LEU B CA 1
ATOM 4045 C C . LEU B 1 212 ? -8.016 11.633 8.812 1 98.75 212 LEU B C 1
ATOM 4047 O O . LEU B 1 212 ? -8.297 12.781 8.461 1 98.75 212 LEU B O 1
ATOM 4051 N N . GLY B 1 213 ? -7.582 10.719 7.996 1 98.5 213 GLY B N 1
ATOM 4052 C CA . GLY B 1 213 ? -7.344 10.984 6.586 1 98.5 213 GLY B CA 1
ATOM 4053 C C . GLY B 1 213 ? -8.609 11.328 5.824 1 98.5 213 GLY B C 1
ATOM 4054 O O . GLY B 1 213 ? -8.555 11.93 4.75 1 98.5 213 GLY B O 1
ATOM 4055 N N . GLY B 1 214 ? -9.719 10.922 6.348 1 98.19 214 GLY B N 1
ATOM 4056 C CA . GLY B 1 214 ? -10.992 11.156 5.688 1 98.19 214 GLY B CA 1
ATOM 4057 C C . GLY B 1 214 ? -11.617 12.484 6.047 1 98.19 214 GLY B C 1
ATOM 4058 O O . GLY B 1 214 ? -12.688 12.836 5.543 1 98.19 214 GLY B O 1
ATOM 4059 N N . LEU B 1 215 ? -10.961 13.258 6.879 1 98.38 215 LEU B N 1
ATOM 4060 C CA . LEU B 1 215 ? -11.469 14.562 7.293 1 98.38 215 LEU B CA 1
ATOM 4061 C C . LEU B 1 215 ? -11.164 15.625 6.242 1 98.38 215 LEU B C 1
ATOM 4063 O O . LEU B 1 215 ? -10.016 15.758 5.812 1 98.38 215 LEU B O 1
ATOM 4067 N N . TYR B 1 216 ? -12.172 16.375 5.852 1 98.44 216 TYR B N 1
ATOM 4068 C CA . TYR B 1 216 ? -11.914 17.5 4.957 1 98.44 216 TYR B CA 1
ATOM 4069 C C . TYR B 1 216 ? -11.125 18.594 5.668 1 98.44 216 TYR B C 1
ATOM 4071 O O . TYR B 1 216 ? -11.516 19.047 6.746 1 98.44 216 TYR B O 1
ATOM 4079 N N . HIS B 1 217 ? -10.078 19 5.078 1 98.56 217 HIS B N 1
ATOM 4080 C CA . HIS B 1 217 ? -9.195 20.031 5.621 1 98.56 217 HIS B CA 1
ATOM 4081 C C . HIS B 1 217 ? -8.43 20.734 4.508 1 98.56 217 HIS B C 1
ATOM 4083 O O . HIS B 1 217 ? -8.539 20.359 3.336 1 98.56 217 HIS B O 1
ATOM 4089 N N . ALA B 1 218 ? -7.734 21.797 4.883 1 97.75 218 ALA B N 1
ATOM 4090 C CA . ALA B 1 218 ? -6.887 22.547 3.963 1 97.75 218 ALA B CA 1
ATOM 4091 C C . ALA B 1 218 ? -5.926 23.469 4.723 1 97.75 218 ALA B C 1
ATOM 4093 O O . ALA B 1 218 ? -6.195 23.844 5.863 1 97.75 218 ALA B O 1
ATOM 4094 N N . GLY B 1 219 ? -4.773 23.688 4.098 1 97.69 219 GLY B N 1
ATOM 4095 C CA . GLY B 1 219 ? -4.008 24.828 4.566 1 97.69 219 GLY B CA 1
ATOM 4096 C C . GLY B 1 219 ? -4.699 26.156 4.316 1 97.69 219 GLY B C 1
ATOM 4097 O O . GLY B 1 219 ? -5.176 26.422 3.209 1 97.69 219 GLY B O 1
ATOM 4098 N N . GLY B 1 220 ? -4.77 26.953 5.277 1 97.5 220 GLY B N 1
ATOM 4099 C CA . GLY B 1 220 ? -5.43 28.25 5.133 1 97.5 220 GLY B CA 1
ATOM 4100 C C . GLY B 1 220 ? -4.586 29.266 4.395 1 97.5 220 GLY B C 1
ATOM 4101 O O . GLY B 1 220 ? -3.408 29.031 4.125 1 97.5 220 GLY B O 1
ATOM 4102 N N . ALA B 1 221 ? -5.25 30.344 4.035 1 97.69 221 ALA B N 1
ATOM 4103 C CA . ALA B 1 221 ? -4.559 31.438 3.348 1 97.69 221 ALA B CA 1
ATOM 4104 C C . ALA B 1 221 ? -3.693 32.25 4.316 1 97.69 221 ALA B C 1
ATOM 4106 O O . ALA B 1 221 ? -4.105 32.5 5.449 1 97.69 221 ALA B O 1
ATOM 4107 N N . ASN B 1 222 ? -2.492 32.5 3.895 1 98.5 222 ASN B N 1
ATOM 4108 C CA . ASN B 1 222 ? -1.641 33.406 4.648 1 98.5 222 ASN B CA 1
ATOM 4109 C C . ASN B 1 222 ? -1.818 34.844 4.184 1 98.5 222 ASN B C 1
ATOM 4111 O O . ASN B 1 222 ? -1.205 35.281 3.201 1 98.5 222 ASN B O 1
ATOM 4115 N N . VAL B 1 223 ? -2.566 35.625 4.961 1 98.25 223 VAL B N 1
ATOM 4116 C CA . VAL B 1 223 ? -2.898 36.969 4.52 1 98.25 223 VAL B CA 1
ATOM 4117 C C . VAL B 1 223 ? -1.97 37.969 5.195 1 98.25 223 VAL B C 1
ATOM 4119 O O . VAL B 1 223 ? -2.205 39.188 5.133 1 98.25 223 VAL B O 1
ATOM 4122 N N . THR B 1 224 ? -0.978 37.469 5.91 1 98.19 224 THR B N 1
ATOM 4123 C CA . THR B 1 224 ? 0.001 38.344 6.523 1 98.19 224 THR B CA 1
ATOM 4124 C C . THR B 1 224 ? 0.973 38.906 5.48 1 98.19 224 THR B C 1
ATOM 4126 O O . THR B 1 224 ? 0.983 38.438 4.336 1 98.19 224 THR B O 1
ATOM 4129 N N . GLN B 1 225 ? 1.769 39.906 5.891 1 97.19 225 GLN B N 1
ATOM 4130 C CA . GLN B 1 225 ? 2.703 40.562 4.977 1 97.19 225 GLN B CA 1
ATOM 4131 C C . GLN B 1 225 ? 4.113 40 5.148 1 97.19 225 GLN B C 1
ATOM 4133 O O . GLN B 1 225 ? 4.93 40.062 4.227 1 97.19 225 GLN B O 1
ATOM 4138 N N . ASN B 1 226 ? 4.43 39.438 6.27 1 96.12 226 ASN B N 1
ATOM 4139 C CA . ASN B 1 226 ? 5.84 39.156 6.523 1 96.12 226 ASN B CA 1
ATOM 4140 C C . ASN B 1 226 ? 6.008 37.906 7.367 1 96.12 226 ASN B C 1
ATOM 4142 O O . ASN B 1 226 ? 7.09 37.625 7.891 1 96.12 226 ASN B O 1
ATOM 4146 N N . GLU B 1 227 ? 4.961 37.125 7.609 1 97.38 227 GLU B N 1
ATOM 4147 C CA . GLU B 1 227 ? 5.062 35.906 8.422 1 97.38 227 GLU B CA 1
ATOM 4148 C C . GLU B 1 227 ? 5.039 34.656 7.551 1 97.38 227 GLU B C 1
ATOM 4150 O O . GLU B 1 227 ? 4.199 34.531 6.652 1 97.38 227 GLU B O 1
ATOM 4155 N N . ARG B 1 228 ? 5.984 33.812 7.801 1 97.94 228 ARG B N 1
ATOM 4156 C CA . ARG B 1 228 ? 5.953 32.5 7.188 1 97.94 228 ARG B CA 1
ATOM 4157 C C . ARG B 1 228 ? 5.418 31.453 8.164 1 97.94 228 ARG B C 1
ATOM 4159 O O . ARG B 1 228 ? 5.785 31.453 9.336 1 97.94 228 ARG B O 1
ATOM 4166 N N . ARG B 1 229 ? 4.492 30.672 7.77 1 98.25 229 ARG B N 1
ATOM 4167 C CA . ARG B 1 229 ? 3.891 29.609 8.586 1 98.25 229 ARG B CA 1
ATOM 4168 C C . ARG B 1 229 ? 4.535 28.266 8.297 1 98.25 229 ARG B C 1
ATOM 4170 O O . ARG B 1 229 ? 4.281 27.656 7.258 1 98.25 229 ARG B O 1
ATOM 4177 N N . VAL B 1 230 ? 5.336 27.812 9.242 1 98.62 230 VAL B N 1
ATOM 4178 C CA . VAL B 1 230 ? 6.016 26.531 9.133 1 98.62 230 VAL B CA 1
ATOM 4179 C C . VAL B 1 230 ? 5.219 25.453 9.883 1 98.62 230 VAL B C 1
ATOM 4181 O O . VAL B 1 230 ? 4.816 25.656 11.031 1 98.62 230 VAL B O 1
ATOM 4184 N N . VAL B 1 231 ? 4.91 24.359 9.227 1 98.75 231 VAL B N 1
ATOM 4185 C CA . VAL B 1 231 ? 4.219 23.219 9.828 1 98.75 231 VAL B CA 1
ATOM 4186 C C . VAL B 1 231 ? 4.914 21.922 9.43 1 98.75 231 VAL B C 1
ATOM 4188 O O . VAL B 1 231 ? 5.246 21.719 8.266 1 98.75 231 VAL B O 1
ATOM 4191 N N . HIS B 1 232 ? 5.211 21.078 10.398 1 98.88 232 HIS B N 1
ATOM 4192 C CA . HIS B 1 232 ? 5.793 19.766 10.195 1 98.88 232 HIS B CA 1
ATOM 4193 C C . HIS B 1 232 ? 4.723 18.672 10.227 1 98.88 232 HIS B C 1
ATOM 4195 O O . HIS B 1 232 ? 4.09 18.453 11.258 1 98.88 232 HIS B O 1
ATOM 4201 N N . GLY B 1 233 ? 4.543 18.016 9.055 1 98.81 233 GLY B N 1
ATOM 4202 C CA . GLY B 1 233 ? 3.494 17.016 8.93 1 98.81 233 GLY B CA 1
ATOM 4203 C C . GLY B 1 233 ? 4.027 15.594 8.898 1 98.81 233 GLY B C 1
ATOM 4204 O O . GLY B 1 233 ? 5.043 15.32 8.258 1 98.81 233 GLY B O 1
ATOM 4205 N N . MET B 1 234 ? 3.414 14.727 9.625 1 98.88 234 MET B N 1
ATOM 4206 C CA . MET B 1 234 ? 3.656 13.281 9.633 1 98.88 234 MET B CA 1
ATOM 4207 C C . MET B 1 234 ? 2.371 12.516 9.336 1 98.88 234 MET B C 1
ATOM 4209 O O . MET B 1 234 ? 1.392 12.633 10.078 1 98.88 234 MET B O 1
ATOM 4213 N N . PHE B 1 235 ? 2.361 11.797 8.289 1 98.88 235 PHE B N 1
ATOM 4214 C CA . PHE B 1 235 ? 1.176 11.094 7.816 1 98.88 235 PHE B CA 1
ATOM 4215 C C . PHE B 1 235 ? 1.4 9.586 7.816 1 98.88 235 PHE B C 1
ATOM 4217 O O . PHE B 1 235 ? 2.396 9.102 7.277 1 98.88 235 PHE B O 1
ATOM 4224 N N . PHE B 1 236 ? 0.462 8.875 8.453 1 98.88 236 PHE B N 1
ATOM 4225 C CA . PHE B 1 236 ? 0.586 7.434 8.625 1 98.88 236 PHE B CA 1
ATOM 4226 C C . PHE B 1 236 ? -0.501 6.703 7.844 1 98.88 236 PHE B C 1
ATOM 4228 O O . PHE B 1 236 ? -1.607 7.223 7.676 1 98.88 236 PHE B O 1
ATOM 4235 N N . THR B 1 237 ? -0.17 5.527 7.344 1 98.75 237 THR B N 1
ATOM 4236 C CA . THR B 1 237 ? -1.111 4.652 6.652 1 98.75 237 THR B CA 1
ATOM 4237 C C . THR B 1 237 ? -0.926 3.203 7.094 1 98.75 237 THR B C 1
ATOM 4239 O O . THR B 1 237 ? -0.13 2.92 7.992 1 98.75 237 THR B O 1
ATOM 4242 N N . ARG B 1 238 ? -1.697 2.324 6.508 1 98.38 238 ARG B N 1
ATOM 4243 C CA . ARG B 1 238 ? -1.616 0.901 6.824 1 98.38 238 ARG B CA 1
ATOM 4244 C C . ARG B 1 238 ? -0.25 0.335 6.449 1 98.38 238 ARG B C 1
ATOM 4246 O O . ARG B 1 238 ? 0.306 0.681 5.402 1 98.38 238 ARG B O 1
ATOM 4253 N N . GLY B 1 239 ? 0.21 -0.561 7.309 1 98.25 239 GLY B N 1
ATOM 4254 C CA . GLY B 1 239 ? 1.519 -1.156 7.094 1 98.25 239 GLY B CA 1
ATOM 4255 C C . GLY B 1 239 ? 1.607 -1.958 5.809 1 98.25 239 GLY B C 1
ATOM 4256 O O . GLY B 1 239 ? 2.682 -2.074 5.215 1 98.25 239 GLY B O 1
ATOM 4257 N N . PHE B 1 240 ? 0.468 -2.428 5.355 1 98.19 240 PHE B N 1
ATOM 4258 C CA . PHE B 1 240 ? 0.48 -3.295 4.184 1 98.19 240 PHE B CA 1
ATOM 4259 C C . PHE B 1 240 ? 0.383 -2.475 2.902 1 98.19 240 PHE B C 1
ATOM 4261 O O . PHE B 1 240 ? 0.426 -3.027 1.802 1 98.19 240 PHE B O 1
ATOM 4268 N N . HIS B 1 241 ? 0.253 -1.135 2.994 1 98.38 241 HIS B N 1
ATOM 4269 C CA . HIS B 1 241 ? 0.339 -0.301 1.8 1 98.38 241 HIS B CA 1
ATOM 4270 C C . HIS B 1 241 ? 1.765 -0.259 1.259 1 98.38 241 HIS B C 1
ATOM 4272 O O . HIS B 1 241 ? 2.4 0.797 1.258 1 98.38 241 HIS B O 1
ATOM 4278 N N . ARG B 1 242 ? 2.191 -1.421 0.819 1 98.25 242 ARG B N 1
ATOM 4279 C CA . ARG B 1 242 ? 3.484 -1.714 0.209 1 98.25 242 ARG B CA 1
ATOM 4280 C C . ARG B 1 242 ? 3.393 -2.924 -0.714 1 98.25 242 ARG B C 1
ATOM 4282 O O . ARG B 1 242 ? 2.459 -3.723 -0.609 1 98.25 242 ARG B O 1
ATOM 4289 N N . GLN B 1 243 ? 4.312 -2.963 -1.673 1 98.5 243 GLN B N 1
ATOM 4290 C CA . GLN B 1 243 ? 4.438 -4.184 -2.461 1 98.5 243 GLN B CA 1
ATOM 4291 C C . GLN B 1 243 ? 5.016 -5.32 -1.624 1 98.5 243 GLN B C 1
ATOM 4293 O O . GLN B 1 243 ? 5.746 -5.078 -0.66 1 98.5 243 GLN B O 1
ATOM 4298 N N . GLU B 1 244 ? 4.664 -6.535 -1.948 1 97.94 244 GLU B N 1
ATOM 4299 C CA . GLU B 1 244 ? 5.152 -7.684 -1.191 1 97.94 244 GLU B CA 1
ATOM 4300 C C . GLU B 1 244 ? 6.676 -7.773 -1.246 1 97.94 244 GLU B C 1
ATOM 4302 O O . GLU B 1 244 ? 7.328 -7.996 -0.224 1 97.94 244 GLU B O 1
ATOM 4307 N N . GLU B 1 245 ? 7.219 -7.656 -2.414 1 97.81 245 GLU B N 1
ATOM 4308 C CA . GLU B 1 245 ? 8.672 -7.555 -2.551 1 97.81 245 GLU B CA 1
ATOM 4309 C C . GLU B 1 245 ? 9.094 -6.113 -2.811 1 97.81 245 GLU B C 1
ATOM 4311 O O . GLU B 1 245 ? 8.523 -5.434 -3.668 1 97.81 245 GLU B O 1
ATOM 4316 N N . ASN B 1 246 ? 10.023 -5.652 -2.029 1 98.06 246 ASN B N 1
ATOM 4317 C CA . ASN B 1 246 ? 10.547 -4.297 -2.168 1 98.06 246 ASN B CA 1
ATOM 4318 C C . ASN B 1 246 ? 11.453 -4.168 -3.389 1 98.06 246 ASN B C 1
ATOM 4320 O O . ASN B 1 246 ? 12.664 -4.332 -3.283 1 98.06 246 ASN B O 1
ATOM 4324 N N . ILE B 1 247 ? 10.906 -3.791 -4.469 1 98.12 247 ILE B N 1
ATOM 4325 C CA . ILE B 1 247 ? 11.586 -3.781 -5.758 1 98.12 247 ILE B CA 1
ATOM 4326 C C . ILE B 1 247 ? 12.539 -2.588 -5.828 1 98.12 247 ILE B C 1
ATOM 4328 O O . ILE B 1 247 ? 13.461 -2.574 -6.641 1 98.12 247 ILE B O 1
ATOM 4332 N N . TYR B 1 248 ? 12.344 -1.562 -5.008 1 98.38 248 TYR B N 1
ATOM 4333 C CA . TYR B 1 248 ? 13.18 -0.366 -5.012 1 98.38 248 TYR B CA 1
ATOM 4334 C C . TYR B 1 248 ? 14.547 -0.656 -4.414 1 98.38 248 TYR B C 1
ATOM 4336 O O . TYR B 1 248 ? 15.531 0.008 -4.75 1 98.38 248 TYR B O 1
ATOM 4344 N N . LEU B 1 249 ? 14.539 -1.592 -3.5 1 97.62 249 LEU B N 1
ATOM 4345 C CA . LEU B 1 249 ? 15.805 -2.043 -2.934 1 97.62 249 LEU B CA 1
ATOM 4346 C C . LEU B 1 249 ? 16.422 -3.152 -3.783 1 97.62 249 LEU B C 1
ATOM 4348 O O . LEU B 1 249 ? 17.641 -3.223 -3.932 1 97.62 249 LEU B O 1
ATOM 4352 N N . ALA B 1 250 ? 15.609 -3.965 -4.457 1 97.06 250 ALA B N 1
ATOM 4353 C CA . ALA B 1 250 ? 16.047 -5.191 -5.117 1 97.06 250 ALA B CA 1
ATOM 4354 C C . ALA B 1 250 ? 16.703 -4.891 -6.461 1 97.06 250 ALA B C 1
ATOM 4356 O O . ALA B 1 250 ? 17.422 -5.73 -7.012 1 97.06 250 ALA B O 1
ATOM 4357 N N . ASN B 1 251 ? 16.453 -3.752 -7.047 1 98.25 251 ASN B N 1
ATOM 4358 C CA . ASN B 1 251 ? 16.938 -3.432 -8.383 1 98.25 251 ASN B CA 1
ATOM 4359 C C . ASN B 1 251 ? 17.719 -2.127 -8.398 1 98.25 251 ASN B C 1
ATOM 4361 O O . ASN B 1 251 ? 17.359 -1.165 -7.719 1 98.25 251 ASN B O 1
ATOM 4365 N N . THR B 1 252 ? 18.797 -2.061 -9.188 1 97.5 252 THR B N 1
ATOM 4366 C CA . THR B 1 252 ? 19.594 -0.848 -9.305 1 97.5 252 THR B CA 1
ATOM 4367 C C . THR B 1 252 ? 18.953 0.126 -10.289 1 97.5 252 THR B C 1
ATOM 4369 O O . THR B 1 252 ? 18.141 -0.269 -11.117 1 97.5 252 THR B O 1
ATOM 4372 N N . ALA B 1 253 ? 19.344 1.351 -10.125 1 97.62 253 ALA B N 1
ATOM 4373 C CA . ALA B 1 253 ? 18.875 2.367 -11.062 1 97.62 253 ALA B CA 1
ATOM 4374 C C . ALA B 1 253 ? 19.219 1.991 -12.5 1 97.62 253 ALA B C 1
ATOM 4376 O O . ALA B 1 253 ? 18.391 2.129 -13.406 1 97.62 253 ALA B O 1
ATOM 4377 N N . GLU B 1 254 ? 20.453 1.515 -12.703 1 98.12 254 GLU B N 1
ATOM 4378 C CA . GLU B 1 254 ? 20.922 1.143 -14.039 1 98.12 254 GLU B CA 1
ATOM 4379 C C . GLU B 1 254 ? 20.047 0.051 -14.641 1 98.12 254 GLU B C 1
ATOM 4381 O O . GLU B 1 254 ? 19.656 0.142 -15.805 1 98.12 254 GLU B O 1
ATOM 4386 N N . GLU B 1 255 ? 19.703 -0.916 -13.867 1 98.38 255 GLU B N 1
ATOM 4387 C CA . GLU B 1 255 ? 18.859 -2 -14.336 1 98.38 255 GLU B CA 1
ATOM 4388 C C . GLU B 1 255 ? 17.469 -1.481 -14.727 1 98.38 255 GLU B C 1
ATOM 4390 O O . GLU B 1 255 ? 17 -1.73 -15.836 1 98.38 255 GLU B O 1
ATOM 4395 N N . VAL B 1 256 ? 16.859 -0.751 -13.859 1 98.75 256 VAL B N 1
ATOM 4396 C CA . VAL B 1 256 ? 15.492 -0.286 -14.055 1 98.75 256 VAL B CA 1
ATOM 4397 C C . VAL B 1 256 ? 15.414 0.594 -15.297 1 98.75 256 VAL B C 1
ATOM 4399 O O . VAL B 1 256 ? 14.484 0.466 -16.094 1 98.75 256 VAL B O 1
ATOM 4402 N N . LEU B 1 257 ? 16.422 1.455 -15.445 1 98.19 257 LEU B N 1
ATOM 4403 C CA . LEU B 1 257 ? 16.406 2.396 -16.562 1 98.19 257 LEU B CA 1
ATOM 4404 C C . LEU B 1 257 ? 16.609 1.672 -17.891 1 98.19 257 LEU B C 1
ATOM 4406 O O . LEU B 1 257 ? 16.359 2.238 -18.953 1 98.19 257 LEU B O 1
ATOM 4410 N N . SER B 1 258 ? 17.047 0.421 -17.812 1 98.44 258 SER B N 1
ATOM 4411 C CA . SER B 1 258 ? 17.234 -0.367 -19.031 1 98.44 258 SER B CA 1
ATOM 4412 C C . SER B 1 258 ? 15.945 -1.091 -19.422 1 98.44 258 SER B C 1
ATOM 4414 O O . SER B 1 258 ? 15.852 -1.647 -20.516 1 98.44 258 SER B O 1
ATOM 4416 N N . TRP B 1 259 ? 14.906 -1.131 -18.562 1 98.75 259 TRP B N 1
ATOM 4417 C CA . TRP B 1 259 ? 13.648 -1.822 -18.828 1 98.75 259 TRP B CA 1
ATOM 4418 C C . TRP B 1 259 ? 12.789 -1.019 -19.797 1 98.75 259 TRP B C 1
ATOM 4420 O O . TRP B 1 259 ? 13.016 0.176 -20 1 98.75 259 TRP B O 1
ATOM 4430 N N . SER B 1 260 ? 11.82 -1.669 -20.438 1 98.69 260 SER B N 1
ATOM 4431 C CA . SER B 1 260 ? 10.836 -0.946 -21.234 1 98.69 260 SER B CA 1
ATOM 4432 C C . SER B 1 260 ? 9.984 -0.027 -20.359 1 98.69 260 SER B C 1
ATOM 4434 O O . SER B 1 260 ? 9.836 -0.265 -19.156 1 98.69 260 SER B O 1
ATOM 4436 N N . PRO B 1 261 ? 9.414 1.068 -20.922 1 98.06 261 PRO B N 1
ATOM 4437 C CA . PRO B 1 261 ? 8.523 1.942 -20.156 1 98.06 261 PRO B CA 1
ATOM 4438 C C . PRO B 1 261 ? 7.348 1.191 -19.547 1 98.06 261 PRO B C 1
ATOM 4440 O O . PRO B 1 261 ? 6.934 1.497 -18.422 1 98.06 261 PRO B O 1
ATOM 4443 N N . GLU B 1 262 ? 6.84 0.182 -20.266 1 98.44 262 GLU B N 1
ATOM 4444 C CA . GLU B 1 262 ? 5.727 -0.613 -19.75 1 98.44 262 GLU B CA 1
ATOM 4445 C C . GLU B 1 262 ? 6.129 -1.396 -18.516 1 98.44 262 GLU B C 1
ATOM 4447 O O . GLU B 1 262 ? 5.355 -1.497 -17.562 1 98.44 262 GLU B O 1
ATOM 4452 N N . ALA B 1 263 ? 7.332 -1.934 -18.547 1 98.81 263 ALA B N 1
ATOM 4453 C CA . ALA B 1 263 ? 7.836 -2.682 -17.406 1 98.81 263 ALA B CA 1
ATOM 4454 C C . ALA B 1 263 ? 8.062 -1.761 -16.203 1 98.81 263 ALA B C 1
ATOM 4456 O O . ALA B 1 263 ? 7.723 -2.105 -15.078 1 98.81 263 ALA B O 1
ATOM 4457 N N . GLN B 1 264 ? 8.641 -0.611 -16.484 1 98.69 264 GLN B N 1
ATOM 4458 C CA . GLN B 1 264 ? 8.852 0.374 -15.438 1 98.69 264 GLN B CA 1
ATOM 4459 C C . GLN B 1 264 ? 7.531 0.75 -14.766 1 98.69 264 GLN B C 1
ATOM 4461 O O . GLN B 1 264 ? 7.441 0.782 -13.531 1 98.69 264 GLN B O 1
ATOM 4466 N N . LYS B 1 265 ? 6.535 0.947 -15.547 1 97.88 265 LYS B N 1
ATOM 4467 C CA . LYS B 1 265 ? 5.227 1.352 -15.047 1 97.88 265 LYS B CA 1
ATOM 4468 C C . LYS B 1 265 ? 4.594 0.243 -14.211 1 97.88 265 LYS B C 1
ATOM 4470 O O . LYS B 1 265 ? 4.172 0.479 -13.07 1 97.88 265 LYS B O 1
ATOM 4475 N N . VAL B 1 266 ? 4.582 -0.971 -14.719 1 98.62 266 VAL B N 1
ATOM 4476 C CA . VAL B 1 266 ? 3.869 -2.057 -14.055 1 98.62 266 VAL B CA 1
ATOM 4477 C C . VAL B 1 266 ? 4.609 -2.465 -12.781 1 98.62 266 VAL B C 1
ATOM 4479 O O . VAL B 1 266 ? 4.008 -2.994 -11.844 1 98.62 266 VAL B O 1
ATOM 4482 N N . MET B 1 267 ? 5.891 -2.154 -12.727 1 98.69 267 MET B N 1
ATOM 4483 C CA . MET B 1 267 ? 6.68 -2.508 -11.547 1 98.69 267 MET B CA 1
ATOM 4484 C C . MET B 1 267 ? 6.594 -1.413 -10.492 1 98.69 267 MET B C 1
ATOM 4486 O O . MET B 1 267 ? 7.137 -1.562 -9.391 1 98.69 267 MET B O 1
ATOM 4490 N N . GLY B 1 268 ? 5.965 -0.339 -10.742 1 98.12 268 GLY B N 1
ATOM 4491 C CA . GLY B 1 268 ? 5.699 0.659 -9.719 1 98.12 268 GLY B CA 1
ATOM 4492 C C . GLY B 1 268 ? 6.699 1.8 -9.719 1 98.12 268 GLY B C 1
ATOM 4493 O O . GLY B 1 268 ? 6.863 2.488 -8.711 1 98.12 268 GLY B O 1
ATOM 4494 N N . TYR B 1 269 ? 7.383 2.053 -10.883 1 97.94 269 TYR B N 1
ATOM 4495 C CA . TYR B 1 269 ? 8.367 3.127 -10.945 1 97.94 269 TYR B CA 1
ATOM 4496 C C . TYR B 1 269 ? 7.754 4.395 -11.531 1 97.94 269 TYR B C 1
ATOM 4498 O O . TYR B 1 269 ? 8.477 5.328 -11.898 1 97.94 269 TYR B O 1
ATOM 4506 N N . GLU B 1 270 ? 6.43 4.426 -11.602 1 94.62 270 GLU B N 1
ATOM 4507 C CA . GLU B 1 270 ? 5.641 5.633 -11.812 1 94.62 270 GLU B CA 1
ATOM 4508 C C . GLU B 1 270 ? 4.723 5.914 -10.625 1 94.62 270 GLU B C 1
ATOM 4510 O O . GLU B 1 270 ? 4.539 5.051 -9.766 1 94.62 270 GLU B O 1
ATOM 4515 N N . VAL B 1 271 ? 4.215 7.113 -10.625 1 94.88 271 VAL B N 1
ATOM 4516 C CA . VAL B 1 271 ? 3.301 7.508 -9.555 1 94.88 271 VAL B CA 1
ATOM 4517 C C . VAL B 1 271 ? 1.939 6.848 -9.773 1 94.88 271 VAL B C 1
ATOM 4519 O O . VAL B 1 271 ? 1.462 6.754 -10.906 1 94.88 271 VAL B O 1
ATOM 4522 N N . SER B 1 272 ? 1.387 6.285 -8.734 1 96.69 272 SER B N 1
ATOM 4523 C CA . SER B 1 272 ? -0.015 5.883 -8.773 1 96.69 272 SER B CA 1
ATOM 4524 C C . SER B 1 272 ? -0.941 7.082 -8.594 1 96.69 272 SER B C 1
ATOM 4526 O O . SER B 1 272 ? -0.82 7.828 -7.625 1 96.69 272 SER B O 1
ATOM 4528 N N . SER B 1 273 ? -1.824 7.27 -9.477 1 93.88 273 SER B N 1
ATOM 4529 C CA . SER B 1 273 ? -2.715 8.422 -9.469 1 93.88 273 SER B CA 1
ATOM 4530 C C . SER B 1 273 ? -3.545 8.477 -8.188 1 93.88 273 SER B C 1
ATOM 4532 O O . SER B 1 273 ? -4.148 7.477 -7.793 1 93.88 273 SER B O 1
ATOM 4534 N N . PRO B 1 274 ? -3.561 9.641 -7.477 1 92.75 274 PRO B N 1
ATOM 4535 C CA . PRO B 1 274 ? -3.055 10.938 -7.922 1 92.75 274 PRO B CA 1
ATOM 4536 C C . PRO B 1 274 ? -1.641 11.227 -7.422 1 92.75 274 PRO B C 1
ATOM 4538 O O . PRO B 1 274 ? -0.93 12.047 -8 1 92.75 274 PRO B O 1
ATOM 4541 N N . ASN B 1 275 ? -1.168 10.586 -6.312 1 93.06 275 ASN B N 1
ATOM 4542 C CA . ASN B 1 275 ? 0.061 11.141 -5.754 1 93.06 275 ASN B CA 1
ATOM 4543 C C . ASN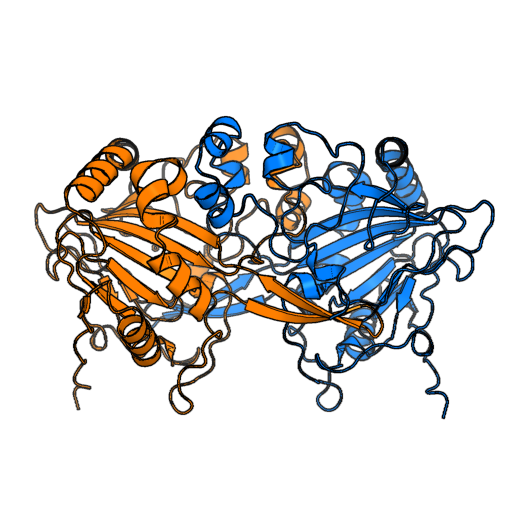 B 1 275 ? 0.822 10.109 -4.93 1 93.06 275 ASN B C 1
ATOM 4545 O O . ASN B 1 275 ? 1.463 10.453 -3.936 1 93.06 275 ASN B O 1
ATOM 4549 N N . ILE B 1 276 ? 0.8 8.828 -5.273 1 96.75 276 ILE B N 1
ATOM 4550 C CA . ILE B 1 276 ? 1.462 7.809 -4.469 1 96.75 276 ILE B CA 1
ATOM 4551 C C . ILE B 1 276 ? 2.75 7.363 -5.156 1 96.75 276 ILE B C 1
ATOM 4553 O O . ILE B 1 276 ? 2.76 7.102 -6.359 1 96.75 276 ILE B O 1
ATOM 4557 N N . GLY B 1 277 ? 3.785 7.387 -4.371 1 96.75 277 GLY B N 1
ATOM 4558 C CA . GLY B 1 277 ? 4.988 6.703 -4.82 1 96.75 277 GLY B CA 1
ATOM 4559 C C . GLY B 1 277 ? 6.059 7.648 -5.332 1 96.75 277 GLY B C 1
ATOM 4560 O O . GLY B 1 277 ? 7.059 7.215 -5.906 1 96.75 277 GLY B O 1
ATOM 4561 N N . PHE B 1 278 ? 5.902 8.961 -5.16 1 94.88 278 PHE B N 1
ATOM 4562 C CA . PHE B 1 278 ? 6.91 9.906 -5.625 1 94.88 278 PHE B CA 1
ATOM 4563 C C . PHE B 1 278 ? 8.125 9.891 -4.707 1 94.88 278 PHE B C 1
ATOM 4565 O O . PHE B 1 278 ? 8.109 9.258 -3.65 1 94.88 278 PHE B O 1
ATOM 4572 N N . VAL B 1 279 ? 9.219 10.516 -5.094 1 95 279 VAL B N 1
ATOM 4573 C CA . VAL B 1 279 ? 10.445 10.672 -4.324 1 95 279 VAL B CA 1
ATOM 4574 C C . VAL B 1 279 ? 10.93 12.125 -4.402 1 95 279 VAL B C 1
ATOM 4576 O O . VAL B 1 279 ? 11.344 12.586 -5.465 1 95 279 VAL B O 1
ATOM 4579 N N . GLY B 1 280 ? 10.859 12.836 -3.285 1 90.81 280 GLY B N 1
ATOM 4580 C CA .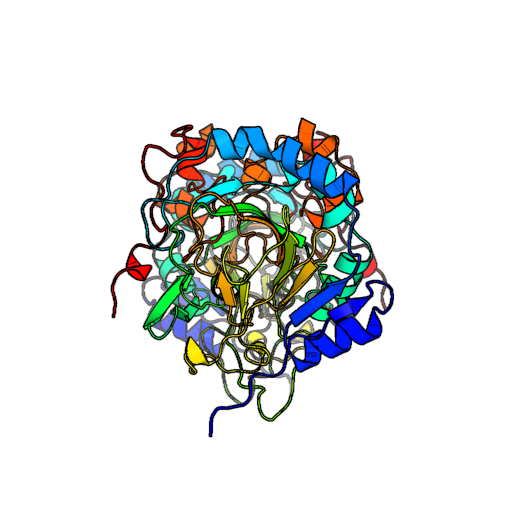 GLY B 1 280 ? 11.25 14.234 -3.318 1 90.81 280 GLY B CA 1
ATOM 4581 C C . GLY B 1 280 ? 10.477 15.047 -4.344 1 90.81 280 GLY B C 1
ATOM 4582 O O . GLY B 1 280 ? 11.07 15.82 -5.098 1 90.81 280 GLY B O 1
ATOM 4583 N N . PHE B 1 281 ? 9.242 14.742 -4.527 1 88.75 281 PHE B N 1
ATOM 4584 C CA . PHE B 1 281 ? 8.289 15.422 -5.402 1 88.75 281 PHE B CA 1
ATOM 4585 C C . PHE B 1 281 ? 8.656 15.211 -6.867 1 88.75 281 PHE B C 1
ATOM 4587 O O . PHE B 1 281 ? 8.414 16.078 -7.703 1 88.75 281 PHE B O 1
ATOM 4594 N N . GLN B 1 282 ? 9.344 14.164 -7.125 1 89.12 282 GLN B N 1
ATOM 4595 C CA . GLN B 1 282 ? 9.586 13.672 -8.477 1 89.12 282 GLN B CA 1
ATOM 4596 C C . GLN B 1 282 ? 9.078 12.242 -8.641 1 89.12 282 GLN B C 1
ATOM 4598 O O . GLN B 1 282 ? 8.852 11.539 -7.656 1 89.12 282 GLN B O 1
ATOM 4603 N N . THR B 1 283 ? 8.836 11.883 -9.961 1 91.44 283 THR B N 1
ATOM 4604 C CA . THR B 1 283 ? 8.547 10.469 -10.18 1 91.44 283 THR B CA 1
ATOM 4605 C C . THR B 1 283 ? 9.781 9.617 -9.883 1 91.44 283 THR B C 1
ATOM 4607 O O . THR B 1 283 ? 10.914 10.102 -9.969 1 91.44 283 THR B O 1
ATOM 4610 N N . PRO B 1 284 ? 9.641 8.375 -9.547 1 95.19 284 PRO B N 1
ATOM 4611 C CA . PRO B 1 284 ? 10.797 7.512 -9.305 1 95.19 284 PRO B CA 1
ATOM 4612 C C . PRO B 1 284 ? 11.758 7.461 -10.492 1 95.19 284 PRO B C 1
ATOM 4614 O O . PRO B 1 284 ? 12.977 7.473 -10.305 1 95.19 284 PRO B O 1
ATOM 4617 N N . LEU B 1 285 ? 11.219 7.484 -11.727 1 95 285 LEU B N 1
ATOM 4618 C CA . LEU B 1 285 ? 12.07 7.414 -12.906 1 95 285 LEU B CA 1
ATOM 4619 C C . LEU B 1 285 ? 12.891 8.688 -13.062 1 95 285 LEU B C 1
ATOM 4621 O O . LEU B 1 285 ? 14.078 8.633 -13.414 1 95 285 LEU B O 1
ATOM 4625 N N . GLN B 1 286 ? 12.258 9.836 -12.797 1 92.12 286 GLN B N 1
ATOM 4626 C CA . GLN B 1 286 ? 13 11.094 -12.812 1 92.12 286 GLN B CA 1
ATOM 4627 C C . GLN B 1 286 ? 14.117 11.086 -11.766 1 92.12 286 GLN B C 1
ATOM 4629 O O . GLN B 1 286 ? 15.234 11.531 -12.047 1 92.12 286 GLN B O 1
ATOM 4634 N N . TYR B 1 287 ? 13.812 10.578 -10.664 1 94.62 287 TYR B N 1
ATOM 4635 C CA . TYR B 1 287 ? 14.789 10.492 -9.586 1 94.62 287 TYR B CA 1
ATOM 4636 C C . TYR B 1 287 ? 15.945 9.586 -9.977 1 94.62 287 TYR B C 1
ATOM 4638 O O . TYR B 1 287 ? 17.109 9.953 -9.797 1 94.62 287 TYR B O 1
ATOM 4646 N N . LEU B 1 288 ? 15.609 8.414 -10.547 1 96.12 288 LEU B N 1
ATOM 4647 C CA . LEU B 1 288 ? 16.625 7.441 -10.914 1 96.12 288 LEU B CA 1
ATOM 4648 C C . LEU B 1 288 ? 17.531 7.992 -12.008 1 96.12 288 LEU B C 1
ATOM 4650 O O . LEU B 1 288 ? 18.719 7.633 -12.086 1 96.12 288 LEU B O 1
ATOM 4654 N N . ARG B 1 289 ? 17.016 8.914 -12.797 1 94.5 289 ARG B N 1
ATOM 4655 C CA . ARG B 1 289 ? 17.781 9.508 -13.883 1 94.5 289 ARG B CA 1
ATOM 4656 C C . ARG B 1 289 ? 18.656 10.656 -13.383 1 94.5 289 ARG B C 1
ATOM 4658 O O . ARG B 1 289 ? 19.453 11.203 -14.133 1 94.5 289 ARG B O 1
ATOM 4665 N N . GLY B 1 290 ? 18.438 11.055 -12.211 1 90.12 290 GLY B N 1
ATOM 4666 C CA . GLY B 1 290 ? 19.203 12.156 -11.648 1 90.12 290 GLY B CA 1
ATOM 4667 C C . GLY B 1 290 ? 18.766 13.508 -12.164 1 90.12 290 GLY B C 1
ATOM 4668 O O . GLY B 1 290 ? 19.547 14.461 -12.195 1 90.12 290 GLY B O 1
ATOM 4669 N N . GLU B 1 291 ? 17.625 13.672 -12.773 1 78.56 291 GLU B N 1
AT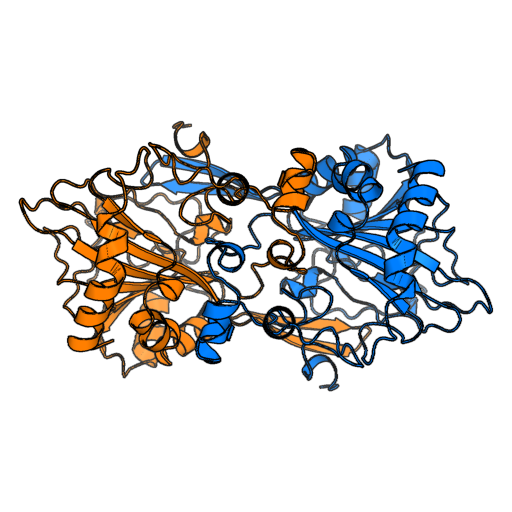OM 4670 C CA . GLU B 1 291 ? 17.109 14.883 -13.414 1 78.56 291 GLU B CA 1
ATOM 4671 C C . GLU B 1 291 ? 16.781 15.961 -12.375 1 78.56 291 GLU B C 1
ATOM 4673 O O . GLU B 1 291 ? 16.75 17.141 -12.703 1 78.56 291 GLU B O 1
ATOM 4678 N N . GLY B 1 292 ? 17 15.711 -11.148 1 70.25 292 GLY B N 1
ATOM 4679 C CA . GLY B 1 292 ? 16.516 16.688 -10.172 1 70.25 292 GLY B CA 1
ATOM 4680 C C . GLY B 1 292 ? 15.094 17.141 -10.422 1 70.25 292 GLY B C 1
ATOM 4681 O O . GLY B 1 292 ? 14.383 16.547 -11.234 1 70.25 292 GLY B O 1
ATOM 4682 N N . VAL B 1 293 ? 14.422 18.078 -9.672 1 64 293 VAL B N 1
ATOM 4683 C CA . VAL B 1 293 ? 13.039 18.531 -9.797 1 64 293 VAL B CA 1
ATOM 4684 C C . VAL B 1 293 ? 12.938 19.578 -10.906 1 64 293 VAL B C 1
ATOM 4686 O O . VAL B 1 293 ? 11.844 19.984 -11.289 1 64 293 VAL B O 1
ATOM 4689 N N . GLY B 1 294 ? 13.766 19.516 -11.883 1 57.19 294 GLY B N 1
ATOM 4690 C CA . GLY B 1 294 ? 13.758 20.578 -12.883 1 57.19 294 GLY B CA 1
ATOM 4691 C C . GLY B 1 294 ? 13.07 21.844 -12.398 1 57.19 294 GLY B C 1
ATOM 4692 O O . GLY B 1 294 ? 13.039 22.125 -11.203 1 57.19 294 GLY B O 1
ATOM 4693 N N . ASP B 1 295 ? 12.656 22.891 -13.32 1 50.44 295 ASP B N 1
ATOM 4694 C CA . ASP B 1 295 ? 12.148 24.203 -12.953 1 50.44 295 ASP B CA 1
ATOM 4695 C C . ASP B 1 295 ? 10.781 24.094 -12.281 1 50.44 295 ASP B C 1
ATOM 4697 O O . ASP B 1 295 ? 10.32 25.047 -11.641 1 50.44 295 ASP B O 1
ATOM 4701 N N . ALA B 1 296 ? 9.781 23.219 -12.789 1 51.09 296 ALA B N 1
ATOM 4702 C CA . ALA B 1 296 ? 8.469 23.25 -12.156 1 51.09 296 ALA B CA 1
ATOM 4703 C C . ALA B 1 296 ? 7.977 21.828 -11.852 1 51.09 296 ALA B C 1
ATOM 4705 O O . ALA B 1 296 ? 8.258 20.891 -12.602 1 51.09 296 ALA B O 1
ATOM 4706 N N . PHE B 1 297 ? 7.691 21.594 -10.484 1 56.12 297 PHE B N 1
ATOM 4707 C CA . PHE B 1 297 ? 6.91 20.406 -10.148 1 56.12 297 PHE B CA 1
ATOM 4708 C C . PHE B 1 297 ? 5.453 20.594 -10.547 1 56.12 297 PHE B C 1
ATOM 4710 O O . PHE B 1 297 ? 4.836 21.609 -10.227 1 56.12 297 PHE B O 1
ATOM 4717 N N . GLY B 1 298 ? 4.91 20.109 -11.523 1 61.5 298 GLY B N 1
ATOM 4718 C CA . GLY B 1 298 ? 3.469 20.141 -11.719 1 61.5 298 GLY B CA 1
ATOM 4719 C C . GLY B 1 298 ? 2.766 18.906 -11.203 1 61.5 298 GLY B C 1
ATOM 4720 O O . GLY B 1 298 ? 3.35 18.109 -10.445 1 61.5 298 GLY B O 1
ATOM 4721 N N . ASP B 1 299 ? 1.48 18.906 -11.141 1 70.69 299 ASP B N 1
ATOM 4722 C CA . ASP B 1 299 ? 0.62 17.812 -10.695 1 70.69 299 ASP B CA 1
ATOM 4723 C C . ASP B 1 299 ? 0.943 16.531 -11.438 1 70.69 299 ASP B C 1
ATOM 4725 O O . ASP B 1 299 ? 1.216 16.547 -12.641 1 70.69 299 ASP B O 1
ATOM 4729 N N . PHE B 1 300 ? 1.187 15.508 -10.656 1 70.25 300 PHE B N 1
ATOM 4730 C CA . PHE B 1 300 ? 1.549 14.211 -11.227 1 70.25 300 PHE B CA 1
ATOM 4731 C C . PHE B 1 300 ? 0.441 13.688 -12.133 1 70.25 300 PHE B C 1
ATOM 4733 O O . PHE B 1 300 ? 0.701 12.906 -13.047 1 70.25 300 PHE B O 1
ATOM 4740 N N . ASP B 1 301 ? -0.804 14.055 -11.773 1 65.88 301 ASP B N 1
ATOM 4741 C CA . ASP B 1 301 ? -1.956 13.648 -12.57 1 65.88 301 ASP B CA 1
ATOM 4742 C C . ASP B 1 301 ? -2.58 14.844 -13.289 1 65.88 301 ASP B C 1
ATOM 4744 O O . ASP B 1 301 ? -3.172 15.719 -12.648 1 65.88 301 ASP B O 1
ATOM 4748 N N . PRO B 1 302 ? -2.316 14.938 -14.508 1 59.97 302 PRO B N 1
ATOM 4749 C CA . PRO B 1 302 ? -2.84 16.094 -15.242 1 59.97 302 PRO B CA 1
ATOM 4750 C C . PRO B 1 302 ? -4.363 16.203 -15.172 1 59.97 302 PRO B C 1
ATOM 4752 O O . PRO B 1 302 ? -4.922 17.266 -15.391 1 59.97 302 PRO B O 1
ATOM 4755 N N . SER B 1 303 ? -5.016 15.016 -14.961 1 52.53 303 SER B N 1
ATOM 4756 C CA . SER B 1 303 ? -6.473 15.039 -14.938 1 52.53 303 SER B CA 1
ATOM 4757 C C . SER B 1 303 ? -6.988 15.875 -13.766 1 52.53 303 SER B C 1
ATOM 4759 O O . SER B 1 303 ? -8.172 16.203 -13.703 1 52.53 303 SER B O 1
ATOM 4761 N N . GLN B 1 304 ? -6.211 15.984 -12.773 1 51.75 304 GLN B N 1
ATOM 4762 C CA . GLN B 1 304 ? -6.629 16.75 -11.594 1 51.75 304 GLN B CA 1
ATOM 4763 C C . GLN B 1 304 ? -7.012 18.172 -11.977 1 51.75 304 GLN B C 1
ATOM 4765 O O . GLN B 1 304 ? -7.719 18.859 -11.227 1 51.75 304 GLN B O 1
ATOM 4770 N N . GLU B 1 305 ? -6.531 18.609 -13.055 1 50.66 305 GLU B N 1
ATOM 4771 C CA . GLU B 1 305 ? -6.664 20.031 -13.367 1 50.66 305 GLU B CA 1
ATOM 4772 C C . GLU B 1 305 ? -7.855 20.281 -14.289 1 50.66 305 GLU B C 1
ATOM 4774 O O . GLU B 1 305 ? -8.234 21.422 -14.523 1 50.66 305 GLU B O 1
ATOM 4779 N N . GLN B 1 306 ? -8.383 19.203 -14.938 1 48.41 306 GLN B N 1
ATOM 4780 C CA . GLN B 1 306 ? -9.422 19.656 -15.852 1 48.41 306 GLN B CA 1
ATOM 4781 C C . GLN B 1 306 ? -10.805 19.562 -15.203 1 48.41 306 GLN B C 1
ATOM 4783 O O . GLN B 1 306 ? -11.188 18.5 -14.703 1 48.41 306 GLN B O 1
ATOM 4788 N N . PRO B 1 307 ? -11.273 20.734 -14.727 1 43.41 307 PRO B N 1
ATOM 4789 C CA . PRO B 1 307 ? -12.664 20.656 -14.289 1 43.41 307 PRO B CA 1
ATOM 4790 C C . PRO B 1 307 ? -13.523 19.766 -15.203 1 43.41 307 PRO B C 1
ATOM 4792 O O . PRO B 1 307 ? -13.289 19.719 -16.406 1 43.41 307 PRO B O 1
ATOM 4795 N N . ASN B 1 308 ? -13.93 18.562 -14.688 1 38.25 308 ASN B N 1
ATOM 4796 C CA . ASN B 1 308 ? -14.914 17.891 -15.531 1 38.25 308 ASN B CA 1
ATOM 4797 C C . ASN B 1 308 ? -16.031 18.844 -15.961 1 38.25 308 ASN B C 1
ATOM 4799 O O . ASN B 1 308 ? -16.484 19.672 -15.172 1 38.25 308 ASN B O 1
#

Solvent-accessible surface area (backbone atoms only — not comparable to full-atom values): 30881 Å² total; per-residue (Å²): 124,82,78,78,74,73,79,78,54,76,39,54,57,85,44,54,67,60,51,54,51,37,31,59,62,26,24,29,36,35,29,35,68,60,52,49,69,67,60,40,52,51,33,49,60,48,42,43,67,44,35,70,68,41,64,48,39,49,54,83,82,45,43,52,44,32,27,44,25,62,52,30,54,80,60,16,65,58,44,25,73,54,52,72,54,25,67,65,56,51,53,51,35,53,61,38,24,25,45,72,42,64,46,44,48,25,79,43,66,38,71,42,57,17,52,44,19,51,21,43,33,30,33,41,37,37,23,43,64,20,58,49,45,60,36,28,41,68,35,57,45,63,58,67,82,46,61,65,21,75,85,78,45,71,58,85,50,74,45,57,23,37,39,40,34,34,39,64,36,69,35,32,71,54,46,17,16,41,27,30,29,76,38,39,44,25,45,29,63,85,66,64,57,54,76,91,60,43,44,68,55,60,33,54,68,23,24,27,45,37,34,39,17,55,24,37,28,27,48,30,33,10,73,35,86,82,50,66,37,32,36,39,36,41,29,32,23,39,31,40,35,37,32,35,40,34,58,66,75,70,45,51,56,72,59,54,71,68,47,55,71,60,44,36,44,35,61,53,44,39,58,18,40,54,61,20,32,23,35,81,75,25,41,38,53,45,50,62,68,64,58,64,54,68,93,53,41,56,64,81,38,70,67,76,68,51,80,118,125,81,76,78,74,74,78,78,53,73,40,54,59,85,44,54,67,60,49,52,51,38,31,60,63,27,24,29,35,34,28,37,68,60,53,50,68,68,60,40,53,51,33,48,60,49,41,42,66,45,37,70,68,41,64,50,41,42,53,82,84,44,41,53,45,32,26,44,25,62,51,29,55,80,56,16,65,58,44,25,72,53,53,73,53,24,67,67,54,49,53,51,35,54,62,37,23,26,46,73,44,61,46,45,50,25,79,44,68,41,71,43,56,18,52,42,19,51,21,41,30,31,32,41,35,35,23,44,64,20,58,49,44,59,37,29,42,68,35,58,44,62,58,64,83,45,61,65,20,76,85,76,44,71,59,84,50,74,44,56,24,36,37,40,34,35,41,62,36,68,34,32,69,53,46,17,17,41,27,28,31,76,39,39,43,23,45,29,63,86,66,63,57,53,76,91,60,42,46,70,55,61,33,53,66,23,25,27,44,37,34,38,16,54,24,36,28,26,49,31,34,11,74,35,86,81,50,66,38,32,35,40,38,41,29,33,24,39,30,39,34,38,32,36,39,34,59,67,74,70,46,52,56,72,58,56,71,69,47,54,72,62,44,34,45,35,60,54,44,39,58,18,40,55,61,20,32,22,33,80,77,26,42,38,52,43,52,62,68,64,59,65,58,67,89,55,44,55,62,82,37,69,65,74,68,51,79,115

InterPro domains:
  IPR008775 Phytanoyl-CoA dioxygenase-like [PF05721] (25-230)

Secondary structure (DSSP, 8-state):
-----PPPPEEETT-HHHHHHHHHHHSEEEEET-S-HHHHHHHHHHHHHHHHH-----SSSS-TTEEEE--HHHH-HHIIIIIIT-HHHHHHHHHHT-EEEEEEETTEEEEEEE--EEEEEEEEEEPTTPPPPPPB-GGGGGT------TTT---TT---EEEEEEESS-B-TTTT--EE-TTGGG--TTPPP-GGG-EE--B-TT-EEEEETTS-EEPPP---SS--EEEEEEEEE-TT-S-SB-HHHHS-HHHHHTS-HHHHHHTT-SPBTTTBSBBTTB-HHHHHTT-TTTT----S-GGGGS--/-----PPPPEEETT-HHHHHHHHHHHSEEEEET-S-HHHHHHHHHHHHHHHHH-----SSSS-TTEEEE--HHHH-HHIIIIIIT-HHHHHHHHHHT-EEEEEEETTEEEEEEE--EEEEEEEEEEPTTPPPPPPB-GGGGGT------TTT---TT---EEEEEEESS-B-TTTT--EE-TTGGG--TTPPP-GGG-EE--B-TT-EEEEETTS-EEPPP---SS--EEEEEEEEE-TT-S-SB-HHHHS-HHHHHTS-HHHHHHTT-SPBTTTBSBBTTB-HHHHHTT-TT-S----S-GGGGS--

Sequence (616 aa):
MAVKQLPIQRIDRADVEAIIQAIIKDGCCIIKDFTDAATIKQVNEEVQPYLDADKPWKGDLFPPETRRCANLAGRSKTARENWLVDPLIRALTARFVDKTTSNFYGETKHTYTSEAICSIAMTFDIGPGAKAQRLHRDDKNFHVDHEDQSTTGYRVGSDVMMAFMVPGVKTTVENGATIAIPGSHLWGSDRAPKLDEAVAAELDVTDCWVMLGGLYHAGGANVTQNERRVVHGMFFTRGFHRQEENIYLANTAEEVLSWSPEAQKVMGYEVSSPNIGFVGFQTPLQYLRGEGVGDAFGDFDPSQEQPNMAVKQLPIQRIDRADVEAIIQAIIKDGCCIIKDFTDAATIKQVNEEVQPYLDADKPWKGDLFPPETRRCANLAGRSKTARENWLVDPLIRALTARFVDKTTSNFYGETKHTYTSEAICSIAMTFDIGPGAKAQRLHRDDKNFHVDHEDQSTTGYRVGSDVMMAFMVPGVKTTVENGATIAIPGSHLWGSDRAPKLDEAVAAELDVTDCWVMLGGLYHAGGANVTQNERRVVHGMFFTRGFHRQEENIYLANTAEEVLSWSPEAQKVMGYEVSSPNIGFVGFQTPLQYLRGEGVGDAFGDFDPSQEQPN

Organism: Aspergillus tubingensis (strain CBS 134.48) (NCBI:txid767770)

Radius of gyration: 24.87 Å; Cα contacts (8 Å, |Δi|>4): 1515; chains: 2; bounding box: 54×80×56 Å

pLDDT: mean 93.76, std 11.58, range [34.66, 98.94]